Protein 4BQH (pdb70)

Solvent-accessible surface area: 25241 Å² total; per-residue (Å²): 187,180,63,123,91,63,83,78,70,57,0,32,118,62,0,85,47,1,118,2,88,62,0,26,75,18,0,59,136,8,55,141,70,33,70,50,50,0,10,46,2,0,37,84,24,0,48,75,16,80,3,148,30,15,34,81,0,8,183,60,0,16,113,92,60,158,144,129,15,94,37,12,65,114,137,75,47,6,23,18,18,42,72,108,96,67,173,73,48,56,156,103,31,144,69,11,62,51,22,0,7,110,0,0,23,123,19,42,0,0,2,0,0,16,2,26,44,56,0,78,165,20,68,64,124,99,4,26,1,24,26,52,0,95,57,5,98,7,155,15,9,3,0,56,10,6,0,3,27,0,59,29,13,8,75,20,1,35,88,100,54,69,51,83,160,94,0,55,0,20,0,0,0,2,0,26,24,124,13,27,74,74,0,61,161,38,0,94,131,62,80,22,12,51,10,73,150,130,4,14,29,23,6,39,23,17,21,14,0,0,0,43,60,144,78,21,142,4,18,48,66,48,165,8,62,0,9,33,14,105,4,21,30,0,15,0,2,64,5,3,51,37,97,66,80,10,175,136,135,116,125,137,29,9,0,18,74,35,0,123,149,93,43,9,31,30,0,4,2,8,54,4,14,15,6,6,10,36,2,0,6,1,17,0,0,0,6,1,44,102,47,117,4,25,0,0,0,2,0,0,45,22,156,25,66,89,44,171,29,7,6,2,7,118,29,88,45,110,46,16,18,38,50,44,100,116,85,133,20,90,76,85,31,150,86,75,48,84,20,83,11,26,2,0,24,11,42,14,7,1,0,9,12,84,0,2,24,18,0,14,127,82,19,168,93,14,26,68,18,63,22,40,127,100,150,4,106,21,135,188,28,88,58,119,2,1,62,4,72,2,36,4,18,20,0,1,88,28,4,44,66,5,31,154,115,78,54,164,76,14,0,11,36,6,0,4,2,28,28,43,27,20,43,1,13,0,91,25,42,81,84,50,112,57,48,5,4,49,43,1,11,139,38,12,22,37,21,10,12,98,39,0,30,84,18,0,74,92,24,8,185,110,45,74,72,79,74,0,116,93,0,14,57,35,3,146,98,73,73,10,79,0,1,1,0,10,11,6,3,22,47,22,58,28,2,180,137,37,1,68,144,2,6,107,28,2,60,184,118,47,38,109,34,0,35,6,114,73,159,110,94

Sequence (521 aa):
PLGSMSDRDVCIQRLTGANQDHILTALEHGSEAERASLTAQITNELAGVDFRHFNDVLRESLEISKSLAEPPAKDSFFDISSVDRRRGQAKRIKNLEAVGYKAIQKGQIAFLILAGGSGTRLGFFDKPKGFFTCDGLQQRKSLFMMHCEKIRRRQEIAESISGSGRKARVQLLVMTSGQNDAETQRFFEENSYFGLEREQVHFFAQSSVPCYDENTGRIIMENRGRICAAPGGNGAVFAALAAPRATKTLQVKESLLQHLRKLGIAYVQIGNIDNLLANVADPVFIGYAIEEEAHVVVKTCPKRGPDERVGVFVRASGKWGVVEYTEIRAKEIDDATGELKFNCANISSNLCSLHFMSSLAAERMKSFTQYHAARKKIPTIKGPVMGIKLEAFLFDLFRFVDECDHPPKDSGAFRIMQVDRDDEFGPVKNADGAASDTPADAVRLLLSQHTRWLITALETAAMGVDVTEAKEAVAVMRSCSIKAEISPLVSVGGEGLRQHLPRVIHQLLRNPPPVIFIRRDDE

Nearest PDB structures (foldseek):
  4bqh-assembly1_A  TM=1.002E+00  e=0.000E+00  Trypanosoma brucei
  1vm8-assembly1_A  TM=8.570E-01  e=2.548E-41  Mus musculus
  2yqc-assembly1_A  TM=8.580E-01  e=5.234E-40  Candida albicans
  1jv3-assembly1_A  TM=8.395E-01  e=2.391E-40  Homo sapiens
  1jv3-assembly1_B  TM=8.442E-01  e=1.084E-39  Homo sapiens

Secondary structure (DSSP, 8-state):
------HHHHHHHHHTTSS-HHHHHHHHHS-HHHHHHHHHHHHHTSTT--HHHHHHHHHHHHHHT---EEPPPTT-SEE--SHHHHHTTHHHHHHHHHHHHHHHHTT-EEEEEE---EEGGGTEEEEGGG-B-TT-SS--BHHHHHHHHHHHHHHHHHHHH--SSPP-PEEEEEE-TTTHHHHHHHHHHTGGGGS-GGGEEEEE---EE-B-TTT-PBPEEETTEE-EE---GGGHHHHHHSEE------S-EEHHHHHHHTT--EEEEEETTBTT--TT-HHHHHHHHHHT-SEEEEEE--SSTT----EEEEETTEEEEE-GGG--TTPBPTTT-SBSS--EEEEEEEEEHHHHHHHHHHHTT----EEEEEEE--TT--EEEEEEE--GGGGGGGGGGGSSSPPTT-SEEEEE--HHHH--B--S-TTSSSS-HHHHHHHHHHHHHHHHHHHHHHHH----HHHHHHHHHHHHHTT-EEEE-TTT-SSS-S-GGGHHHHHHHHHH---SEEEE--TT-

GO terms:
  GO:0005737 cytoplasm (C, HTP)
  GO:0005737 cytoplasm (C, IDA)
  GO:0020015 glycosome (C, IDA)

Structure (mmCIF, N/CA/C/O backbone):
data_4BQH
#
_entry.id   4BQH
#
_cell.length_a   59.930
_cell.length_b   103.000
_cell.length_c   187.140
_cell.angle_alpha   90.00
_cell.angle_beta   90.00
_cell.angle_gamma   90.00
#
_symmetry.space_group_name_H-M   'C 2 2 21'
#
loop_
_entity.id
_entity.type
_entity.pdbx_description
1 polymer 'UDP-N-ACETYLGLUCOSAMINE PYROPHOSPHORYLASE'
2 non-polymer 'SULFATE ION'
3 non-polymer (3S)-3-[2-(1,3-benzodioxol-5-yl)-2-oxidanylidene-ethyl]-4-bromanyl-5-methyl-3-oxidanyl-1H-indol-2-one
4 water water
#
loop_
_atom_site.group_PDB
_atom_site.id
_atom_site.type_symbol
_atom_site.label_atom_id
_atom_site.label_alt_id
_atom_site.label_comp_id
_atom_site.label_asym_id
_atom_site.label_entity_id
_atom_site.label_seq_id
_atom_site.pdbx_PDB_ins_code
_atom_site.Cartn_x
_atom_site.Cartn_y
_atom_site.Cartn_z
_atom_site.occupancy
_atom_site.B_iso_or_equiv
_atom_site.auth_seq_id
_atom_site.auth_comp_id
_atom_site.auth_asym_id
_atom_site.auth_atom_id
_atom_site.pdbx_PDB_model_num
ATOM 1 N N . PRO A 1 1 ? -25.977 21.955 0.810 1.00 29.06 -3 PRO A N 1
ATOM 2 C CA . PRO A 1 1 ? -26.730 20.922 0.083 1.00 28.28 -3 PRO A CA 1
ATOM 3 C C . PRO A 1 1 ? -26.182 19.507 0.323 1.00 29.35 -3 PRO A C 1
ATOM 4 O O . PRO A 1 1 ? -26.947 18.536 0.304 1.00 29.31 -3 PRO A O 1
ATOM 8 N N . LEU A 1 2 ? -24.874 19.390 0.557 1.00 29.49 -2 LEU A N 1
ATOM 9 C CA . LEU A 1 2 ? -24.263 18.077 0.825 1.00 30.56 -2 LEU A CA 1
ATOM 10 C C . LEU A 1 2 ? -24.274 17.706 2.320 1.00 30.82 -2 LEU A C 1
ATOM 11 O O . LEU A 1 2 ? -23.601 16.757 2.742 1.00 31.98 -2 LEU A O 1
ATOM 16 N N . GLY A 1 3 ? -25.034 18.464 3.112 1.00 30.85 -1 GLY A N 1
ATOM 17 C CA . GLY A 1 3 ? -25.234 18.142 4.534 1.00 30.40 -1 GLY A CA 1
ATOM 18 C C . GLY A 1 3 ? -24.049 18.492 5.419 1.00 29.80 -1 GLY A C 1
ATOM 19 O O . GLY A 1 3 ? -23.143 19.230 5.018 1.00 26.89 -1 GLY A O 1
ATOM 20 N N . SER A 1 4 ? -24.036 17.954 6.631 1.00 28.00 0 SER A N 1
ATOM 21 C CA . SER A 1 4 ? -23.065 18.434 7.600 1.00 29.33 0 SER A CA 1
ATOM 22 C C . SER A 1 4 ? -21.733 17.705 7.477 1.00 30.79 0 SER A C 1
ATOM 23 O O . SER A 1 4 ? -21.673 16.519 7.147 1.00 30.43 0 SER A O 1
ATOM 26 N N . MET A 1 5 ? -20.660 18.450 7.710 1.00 31.71 1 MET A N 1
ATOM 27 C CA . MET A 1 5 ? -19.307 17.929 7.598 1.00 32.48 1 MET A CA 1
ATOM 28 C C . MET A 1 5 ? -18.657 17.890 8.971 1.00 30.02 1 MET A C 1
ATOM 29 O O . MET A 1 5 ? -18.920 18.754 9.815 1.00 29.24 1 MET A O 1
ATOM 34 N N . SER A 1 6 ? -17.791 16.905 9.193 1.00 28.51 2 SER A N 1
ATOM 35 C CA . SER A 1 6 ? -17.072 16.830 10.455 1.00 27.25 2 SER A CA 1
ATOM 36 C C . SER A 1 6 ? -16.121 18.024 10.562 1.00 26.13 2 SER A C 1
ATOM 37 O O . SER A 1 6 ? -15.694 18.572 9.539 1.00 24.66 2 SER A O 1
ATOM 40 N N . ASP A 1 7 ? -15.800 18.415 11.796 1.00 25.76 3 ASP A N 1
ATOM 41 C CA . ASP A 1 7 ? -14.799 19.469 12.042 1.00 24.23 3 ASP A CA 1
ATOM 42 C C . ASP A 1 7 ? -13.546 19.210 11.235 1.00 22.86 3 ASP A C 1
ATOM 43 O O . ASP A 1 7 ? -13.029 20.124 10.623 1.00 21.04 3 ASP A O 1
ATOM 48 N N . ARG A 1 8 ? -13.064 17.959 11.237 1.00 22.59 4 ARG A N 1
ATOM 49 C CA . ARG A 1 8 ? -11.820 17.606 10.563 1.00 23.07 4 ARG A CA 1
ATOM 50 C C . ARG A 1 8 ? -11.930 17.803 9.062 1.00 21.35 4 ARG A C 1
ATOM 51 O O . ARG A 1 8 ? -11.022 18.328 8.434 1.00 21.80 4 ARG A O 1
ATOM 59 N N . ASP A 1 9 ? -13.053 17.397 8.487 1.00 22.59 5 ASP A N 1
ATOM 60 C CA . ASP A 1 9 ? -13.244 17.573 7.044 1.00 22.33 5 ASP A CA 1
ATOM 61 C C . ASP A 1 9 ? -13.315 19.055 6.648 1.00 21.64 5 ASP A C 1
ATOM 62 O O . ASP A 1 9 ? -12.829 19.436 5.575 1.00 20.48 5 ASP A O 1
ATOM 67 N N . VAL A 1 10 ? -13.915 19.878 7.510 1.00 21.51 6 VAL A N 1
ATOM 68 C CA . VAL A 1 10 ? -13.941 21.335 7.296 1.00 21.17 6 VAL A CA 1
ATOM 69 C C . VAL A 1 10 ? -12.512 21.883 7.318 1.00 20.93 6 VAL A C 1
ATOM 70 O O . VAL A 1 10 ? -12.120 22.652 6.423 1.00 18.70 6 VAL A O 1
ATOM 74 N N . CYS A 1 11 ? -11.721 21.450 8.309 1.00 19.72 7 CYS A N 1
ATOM 75 C CA . CYS A 1 11 ? -10.302 21.857 8.363 1.00 19.45 7 CYS A CA 1
ATOM 76 C C . CYS A 1 11 ? -9.556 21.446 7.120 1.00 19.73 7 CYS A C 1
ATOM 77 O O . CYS A 1 11 ? -8.804 22.232 6.570 1.00 18.22 7 CYS A O 1
ATOM 80 N N . ILE A 1 12 ? -9.774 20.204 6.666 1.00 19.86 8 ILE A N 1
ATOM 81 C CA . ILE A 1 12 ? -9.135 19.728 5.451 1.00 20.07 8 ILE A CA 1
AT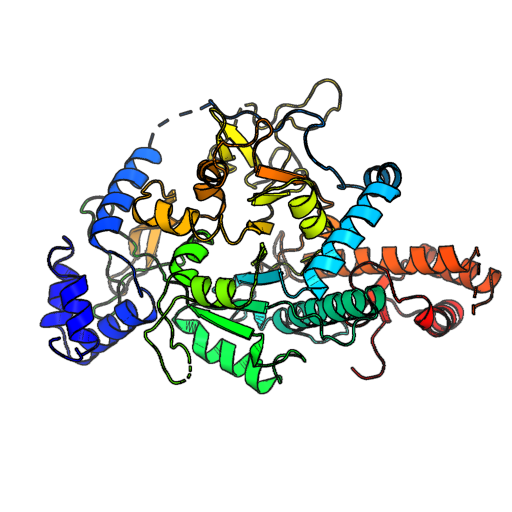OM 82 C C . ILE A 1 12 ? -9.483 20.601 4.250 1.00 20.18 8 ILE A C 1
ATOM 83 O O . ILE A 1 12 ? -8.605 20.924 3.460 1.00 20.14 8 ILE A O 1
ATOM 88 N N . GLN A 1 13 ? -10.756 20.986 4.135 1.00 20.30 9 GLN A N 1
ATOM 89 C CA . GLN A 1 13 ? -11.214 21.876 3.062 1.00 21.34 9 GLN A CA 1
ATOM 90 C C . GLN A 1 13 ? -10.518 23.232 3.178 1.00 20.95 9 GLN A C 1
ATOM 91 O O . GLN A 1 13 ? -9.987 23.769 2.188 1.00 19.91 9 GLN A O 1
ATOM 97 N N . ARG A 1 14 ? -10.476 23.759 4.402 1.00 19.38 10 ARG A N 1
ATOM 98 C CA . ARG A 1 14 ? -9.800 25.050 4.635 1.00 18.96 10 ARG A CA 1
ATOM 99 C C . ARG A 1 14 ? -8.326 25.050 4.267 1.00 20.24 10 ARG A C 1
ATOM 100 O O . ARG A 1 14 ? -7.828 26.069 3.824 1.00 20.92 10 ARG A O 1
ATOM 108 N N . LEU A 1 15 ? -7.640 23.913 4.422 1.00 19.80 11 LEU A N 1
ATOM 109 C CA . LEU A 1 15 ? -6.204 23.840 4.113 1.00 21.54 11 LEU A CA 1
ATOM 110 C C . LEU A 1 15 ? -5.858 23.333 2.709 1.00 23.54 11 LEU A C 1
ATOM 111 O O . LEU A 1 15 ? -4.688 23.366 2.309 1.00 24.79 11 LEU A O 1
ATOM 116 N N . THR A 1 16 ? -6.858 22.865 1.968 1.00 22.41 12 THR A N 1
ATOM 117 C CA . THR A 1 16 ? -6.626 22.402 0.604 1.00 23.49 12 THR A CA 1
ATOM 118 C C . THR A 1 16 ? -6.308 23.574 -0.323 1.00 22.54 12 THR A C 1
ATOM 119 O O . THR A 1 16 ? -7.063 24.543 -0.364 1.00 22.88 12 THR A O 1
ATOM 123 N N . GLY A 1 17 ? -5.178 23.497 -1.021 1.00 23.20 13 GLY A N 1
ATOM 124 C CA . GLY A 1 17 ? -4.777 24.545 -1.976 1.00 24.07 13 GLY A CA 1
ATOM 125 C C . GLY A 1 17 ? -4.230 25.797 -1.302 1.00 24.54 13 GLY A C 1
ATOM 126 O O . GLY A 1 17 ? -4.087 26.840 -1.940 1.00 24.99 13 GLY A O 1
ATOM 127 N N . ALA A 1 18 ? -3.907 25.686 -0.009 1.00 25.73 14 ALA A N 1
ATOM 128 C CA . ALA A 1 18 ? -3.424 26.833 0.801 1.00 23.10 14 ALA A CA 1
ATOM 129 C C . ALA A 1 18 ? -1.899 27.011 0.887 1.00 21.66 14 ALA A C 1
ATOM 130 O O . ALA A 1 18 ? -1.405 27.884 1.613 1.00 20.89 14 ALA A O 1
ATOM 132 N N . ASN A 1 19 ? -1.149 26.213 0.132 1.00 22.32 15 ASN A N 1
ATOM 133 C CA . ASN A 1 19 ? 0.316 26.264 0.148 1.00 22.57 15 ASN A CA 1
ATOM 134 C C . ASN A 1 19 ? 0.904 25.966 1.535 1.00 20.90 15 ASN A C 1
ATOM 135 O O . ASN A 1 19 ? 1.986 26.442 1.885 1.00 20.41 15 ASN A O 1
ATOM 140 N N . GLN A 1 20 ? 0.184 25.173 2.321 1.00 17.68 16 GLN A N 1
ATOM 141 C CA . GLN A 1 20 ? 0.633 24.809 3.659 1.00 17.29 16 GLN A CA 1
ATOM 142 C C . GLN A 1 20 ? 0.459 23.301 3.818 1.00 17.65 16 GLN A C 1
ATOM 143 O O . GLN A 1 20 ? -0.122 22.809 4.792 1.00 17.63 16 GLN A O 1
ATOM 149 N N . ASP A 1 21 ? 0.969 22.563 2.837 1.00 18.38 17 ASP A N 1
ATOM 150 C CA . ASP A 1 21 ? 0.627 21.142 2.723 1.00 19.81 17 ASP A CA 1
ATOM 151 C C . ASP A 1 21 ? 1.085 20.263 3.886 1.00 19.22 17 ASP A C 1
ATOM 152 O O . ASP A 1 21 ? 0.511 19.192 4.115 1.00 19.56 17 ASP A O 1
ATOM 157 N N . HIS A 1 22 ? 2.107 20.700 4.624 1.00 18.90 18 HIS A N 1
ATOM 158 C CA . HIS A 1 22 ? 2.557 19.952 5.808 1.00 19.17 18 HIS A CA 1
ATOM 159 C C . HIS A 1 22 ? 1.483 19.877 6.883 1.00 19.78 18 HIS A C 1
ATOM 160 O O . HIS A 1 22 ? 1.383 18.886 7.605 1.00 19.94 18 HIS A O 1
ATOM 167 N N . ILE A 1 23 ? 0.635 20.906 6.973 1.00 19.48 19 ILE A N 1
ATOM 168 C CA . ILE A 1 23 ? -0.491 20.887 7.908 1.00 19.57 19 ILE A CA 1
ATOM 169 C C . ILE A 1 23 ? -1.588 19.948 7.399 1.00 20.58 19 ILE A C 1
ATOM 170 O O . ILE A 1 23 ? -2.197 19.210 8.168 1.00 20.20 19 ILE A O 1
ATOM 175 N N . LEU A 1 24 ? -1.851 20.011 6.097 1.00 21.19 20 LEU A N 1
ATOM 176 C CA . LEU A 1 24 ? -2.869 19.181 5.472 1.00 24.35 20 LEU A CA 1
ATOM 177 C C . LEU A 1 24 ? -2.502 17.724 5.711 1.00 24.50 20 LEU A C 1
ATOM 178 O O . LEU A 1 24 ? -3.345 16.934 6.112 1.00 26.53 20 LEU A O 1
ATOM 183 N N . THR A 1 25 ? -1.220 17.411 5.538 1.00 26.27 21 THR A N 1
ATOM 184 C CA . THR A 1 25 ? -0.651 16.072 5.799 1.00 28.44 21 THR A CA 1
ATOM 185 C C . THR A 1 25 ? -0.904 15.603 7.230 1.00 29.38 21 THR A C 1
ATOM 186 O O . THR A 1 25 ? -1.374 14.468 7.457 1.00 30.28 21 THR A O 1
ATOM 190 N N . ALA A 1 26 ? -0.594 16.470 8.194 1.00 29.73 22 ALA A N 1
ATOM 191 C CA . ALA A 1 26 ? -0.867 16.174 9.592 1.00 29.18 22 ALA A CA 1
ATOM 192 C C . ALA A 1 26 ? -2.368 15.881 9.795 1.00 29.38 22 ALA A C 1
ATOM 193 O O . ALA A 1 26 ? -2.722 14.863 10.390 1.00 30.21 22 ALA A O 1
ATOM 195 N N . LEU A 1 27 ? -3.254 16.720 9.252 1.00 26.89 23 LEU A N 1
ATOM 196 C CA . LEU A 1 27 ? -4.710 16.485 9.379 1.00 27.26 23 LEU A CA 1
ATOM 197 C C . LEU A 1 27 ? -5.241 15.176 8.758 1.00 29.74 23 LEU A C 1
ATOM 198 O O . LEU A 1 27 ? -6.216 14.598 9.258 1.00 26.63 23 LEU A O 1
ATOM 203 N N . GLU A 1 28 ? -4.627 14.750 7.657 1.00 32.21 24 GLU A N 1
ATOM 204 C CA . GLU A 1 28 ? -5.097 13.575 6.913 1.00 36.72 24 GLU A CA 1
ATOM 205 C C . GLU A 1 28 ? -4.436 12.277 7.367 1.00 39.34 24 GLU A C 1
ATOM 206 O O . GLU A 1 28 ? -5.091 11.229 7.387 1.00 43.11 24 GLU A O 1
ATOM 212 N N . HIS A 1 29 ? -3.154 12.353 7.729 1.00 40.21 25 HIS A N 1
ATOM 213 C CA . HIS A 1 29 ? -2.334 11.166 7.985 1.00 40.05 25 HIS A CA 1
ATOM 214 C C . HIS A 1 29 ? -1.599 11.175 9.295 1.00 38.41 25 HIS A C 1
ATOM 215 O O . HIS A 1 29 ? -0.735 10.338 9.524 1.00 40.09 25 HIS A O 1
ATOM 222 N N . GLY A 1 30 ? -1.921 12.113 10.176 1.00 35.62 26 GLY A N 1
ATOM 223 C CA . GLY A 1 30 ? -1.332 12.106 11.518 1.00 34.19 26 GLY A CA 1
ATOM 224 C C . GLY A 1 30 ? -2.013 11.089 12.423 1.00 32.80 26 GLY A C 1
ATOM 225 O O . GLY A 1 30 ? -2.971 10.432 12.017 1.00 33.17 26 GLY A O 1
ATOM 226 N N . SER A 1 31 ? -1.522 10.961 13.654 1.00 33.03 27 SER A N 1
ATOM 227 C CA . SER A 1 31 ? -2.151 10.098 14.656 1.00 31.51 27 SER A CA 1
ATOM 228 C C . SER A 1 31 ? -3.543 10.612 15.040 1.00 30.52 27 SER A C 1
ATOM 229 O O . SER A 1 31 ? -3.837 11.804 14.902 1.00 27.95 27 SER A O 1
ATOM 232 N N . GLU A 1 32 ? -4.381 9.722 15.564 1.00 28.21 28 GLU A N 1
ATOM 233 C CA . GLU A 1 32 ? -5.718 10.103 16.027 1.00 26.99 28 GLU A CA 1
ATOM 234 C C . GLU A 1 32 ? -5.699 11.355 16.907 1.00 26.21 28 GLU A C 1
ATOM 235 O O . GLU A 1 32 ? -6.466 12.308 16.667 1.00 25.67 28 GLU A O 1
ATOM 241 N N . ALA A 1 33 ? -4.828 11.357 17.915 1.00 23.89 29 ALA A N 1
ATOM 242 C CA . ALA A 1 33 ? -4.764 12.450 18.873 1.00 25.34 29 ALA A CA 1
ATOM 243 C C . ALA A 1 33 ? -4.235 13.735 18.220 1.00 25.36 29 ALA A C 1
ATOM 244 O O . ALA A 1 33 ? -4.651 14.836 18.592 1.00 25.15 29 ALA A O 1
ATOM 246 N N . GLU A 1 34 ? -3.350 13.575 17.239 1.00 25.44 30 GLU A N 1
ATOM 247 C CA . GLU A 1 34 ? -2.752 14.711 16.546 1.00 26.62 30 GLU A CA 1
ATOM 248 C C . GLU A 1 34 ? -3.765 15.350 15.643 1.00 26.61 30 GLU A C 1
ATOM 249 O O . GLU A 1 34 ? -3.909 16.582 15.642 1.00 26.65 30 GLU A O 1
ATOM 255 N N . ARG A 1 35 ? -4.424 14.510 14.845 1.00 25.33 31 ARG A N 1
ATOM 256 C CA . ARG A 1 35 ? -5.492 14.932 13.952 1.00 26.41 31 ARG A CA 1
ATOM 257 C C . ARG A 1 35 ? -6.537 15.687 14.754 1.00 24.65 31 ARG A C 1
ATOM 258 O O . ARG A 1 35 ? -6.983 16.760 14.342 1.00 24.32 31 ARG A O 1
ATOM 266 N N . ALA A 1 36 ? -6.908 15.147 15.916 1.00 21.89 32 ALA A N 1
ATOM 267 C CA . ALA A 1 36 ? -7.945 15.771 16.732 1.00 20.70 32 ALA A CA 1
ATOM 268 C C . ALA A 1 36 ? -7.521 17.105 17.356 1.00 19.50 32 ALA A C 1
ATOM 269 O O . ALA A 1 36 ? -8.307 18.061 17.373 1.00 19.05 32 ALA A O 1
ATOM 271 N N . SER A 1 37 ? -6.302 17.199 17.880 1.00 18.31 33 SER A N 1
ATOM 272 C CA . SER A 1 37 ? -5.928 18.465 18.533 1.00 18.51 33 SER A CA 1
ATOM 273 C C . SER A 1 37 ? -5.710 19.560 17.485 1.00 17.63 33 SER A C 1
ATOM 274 O O . SER A 1 37 ? -6.060 20.716 17.718 1.00 16.27 33 SER A O 1
ATOM 277 N N . LEU A 1 38 ? -5.136 19.191 16.340 1.00 16.80 34 LEU A N 1
ATOM 278 C CA . LEU A 1 38 ? -4.941 20.143 15.255 1.00 17.44 34 LEU A CA 1
ATOM 279 C C . LEU A 1 38 ? -6.286 20.631 14.737 1.00 17.76 34 LEU A C 1
ATOM 280 O O . LEU A 1 38 ? -6.465 21.827 14.461 1.00 15.91 34 LEU A O 1
ATOM 285 N N . THR A 1 39 ? -7.235 19.699 14.597 1.00 16.84 35 THR A N 1
ATOM 286 C CA . THR A 1 39 ? -8.611 20.042 14.234 1.00 17.91 35 THR A CA 1
ATOM 287 C C . THR A 1 39 ? -9.249 21.016 15.240 1.00 17.03 35 THR A C 1
ATOM 288 O O . THR A 1 39 ? -9.844 22.038 14.837 1.00 16.82 35 THR A O 1
ATOM 292 N N . ALA A 1 40 ? -9.122 20.726 16.540 1.00 15.80 36 ALA A N 1
ATOM 293 C CA . ALA A 1 40 ? -9.728 21.581 17.554 1.00 15.35 36 ALA A CA 1
ATOM 294 C C . ALA A 1 40 ? -9.114 22.983 17.467 1.00 15.58 36 ALA A C 1
ATOM 295 O O . ALA A 1 40 ? -9.828 23.973 17.548 1.00 15.75 36 ALA A O 1
ATOM 297 N N . GLN A 1 41 ? -7.796 23.043 17.285 1.00 14.71 37 GLN A N 1
ATOM 298 C CA . GLN A 1 41 ? -7.120 24.349 17.239 1.00 14.05 37 GLN A CA 1
ATOM 299 C C . GLN A 1 41 ? -7.578 25.160 16.038 1.00 13.88 37 GLN A C 1
ATOM 300 O O . GLN A 1 41 ? -7.980 26.306 16.193 1.00 13.79 37 GLN A O 1
ATOM 306 N N . ILE A 1 42 ? -7.528 24.571 14.854 1.00 13.16 38 ILE A N 1
ATOM 307 C CA . ILE A 1 42 ? -7.875 25.314 13.635 1.00 14.57 38 ILE A CA 1
ATOM 308 C C . ILE A 1 42 ? -9.359 25.710 13.652 1.00 14.90 38 ILE A C 1
ATOM 309 O O . ILE A 1 42 ? -9.716 26.800 13.205 1.00 14.94 38 ILE A O 1
ATOM 314 N N . THR A 1 43 ? -10.196 24.844 14.221 1.00 15.40 39 THR A N 1
ATOM 315 C CA . THR A 1 43 ? -11.643 25.103 14.369 1.00 15.89 39 THR A CA 1
ATOM 316 C C . THR A 1 43 ? -12.000 26.180 15.403 1.00 16.30 39 THR A C 1
ATOM 317 O O . THR A 1 43 ? -12.767 27.108 15.108 1.00 16.92 39 THR A O 1
ATOM 321 N N . ASN A 1 44 ? -11.449 26.056 16.607 1.00 16.49 40 ASN A N 1
ATOM 322 C CA . ASN A 1 44 ? -11.854 26.854 17.758 1.00 16.86 40 ASN A CA 1
ATOM 323 C C . ASN A 1 44 ? -10.970 28.046 18.052 1.00 16.47 40 ASN A C 1
ATOM 324 O O . ASN A 1 44 ? -11.431 28.996 18.696 1.00 16.95 40 ASN A O 1
ATOM 329 N N . GLU A 1 45 ? -9.706 27.982 17.629 1.00 14.93 41 GLU A N 1
ATOM 330 C CA . GLU A 1 45 ? -8.754 29.063 17.940 1.00 14.71 41 GLU A CA 1
ATOM 331 C C . GLU A 1 45 ? -8.378 29.866 16.710 1.00 13.66 41 GLU A C 1
ATOM 332 O O . GLU A 1 45 ? -7.884 30.982 16.855 1.00 14.63 41 GLU A O 1
ATOM 338 N N . LEU A 1 46 ? -8.538 29.277 15.526 1.00 12.75 42 LEU A N 1
ATOM 339 C CA . LEU A 1 46 ? -8.295 29.999 14.260 1.00 12.71 42 LEU A CA 1
ATOM 340 C C . LEU A 1 46 ? -9.536 30.022 13.362 1.00 13.01 42 LEU A C 1
ATOM 341 O O . LEU A 1 46 ? -9.434 29.994 12.130 1.00 12.52 42 LEU A O 1
ATOM 346 N N . ALA A 1 47 ? -10.706 30.044 13.993 1.00 13.45 43 ALA A N 1
ATOM 347 C CA . ALA A 1 47 ? -11.969 30.086 13.255 1.00 12.86 43 ALA A CA 1
ATOM 348 C C . ALA A 1 47 ? -11.948 31.237 12.244 1.00 13.10 43 ALA A C 1
ATOM 349 O O . ALA A 1 47 ? -11.526 32.357 12.572 1.00 14.03 43 ALA A O 1
ATOM 351 N N . GLY A 1 48 ? -12.361 30.951 11.017 1.00 12.95 44 GLY A N 1
ATOM 352 C CA . GLY A 1 48 ? -12.522 31.978 10.002 1.00 12.82 44 GLY A CA 1
ATOM 353 C C . GLY A 1 48 ? -11.251 32.403 9.286 1.00 13.25 44 GLY A C 1
ATOM 354 O O . GLY A 1 48 ? -11.335 33.014 8.219 1.00 12.72 44 GLY A O 1
ATOM 355 N N . VAL A 1 49 ? -10.075 32.053 9.844 1.00 12.56 45 VAL A N 1
ATOM 356 C CA . VAL A 1 49 ? -8.788 32.433 9.238 1.00 13.35 45 VAL A CA 1
ATOM 357 C C . VAL A 1 49 ? -8.665 31.852 7.835 1.00 13.80 45 VAL A C 1
ATOM 358 O O . VAL A 1 49 ? -8.874 30.645 7.616 1.00 14.07 45 VAL A O 1
ATOM 362 N N . ASP A 1 50 ? -8.314 32.719 6.890 1.00 13.62 46 ASP A N 1
ATOM 363 C CA . ASP A 1 50 ? -8.147 32.335 5.497 1.00 14.31 46 ASP A CA 1
ATOM 364 C C . ASP A 1 50 ? -6.650 32.118 5.261 1.00 14.23 46 ASP A C 1
ATOM 365 O O . ASP A 1 50 ? -5.875 33.066 5.189 1.00 12.90 46 ASP A O 1
ATOM 370 N N . PHE A 1 51 ? -6.245 30.850 5.197 1.00 14.48 47 PHE A N 1
ATOM 371 C CA . PHE A 1 51 ? -4.818 30.519 5.155 1.00 14.32 47 PHE A CA 1
ATOM 372 C C . PHE A 1 51 ? -4.138 31.017 3.890 1.00 14.37 47 PHE A C 1
ATOM 373 O O . PHE A 1 51 ? -3.018 31.527 3.956 1.00 13.95 47 PHE A O 1
ATOM 381 N N . ARG A 1 52 ? -4.811 30.934 2.734 1.00 14.71 48 ARG A N 1
ATOM 382 C CA . ARG A 1 52 ? -4.227 31.505 1.512 1.00 15.53 48 ARG A CA 1
ATOM 383 C C . ARG A 1 52 ? -3.998 33.008 1.633 1.00 13.73 48 ARG A C 1
ATOM 384 O O . ARG A 1 52 ? -2.943 33.520 1.258 1.00 13.07 48 ARG A O 1
ATOM 392 N N . HIS A 1 53 ? -5.003 33.707 2.155 1.00 13.24 49 HIS A N 1
ATOM 393 C CA . HIS A 1 53 ? -4.893 35.136 2.386 1.00 12.78 49 HIS A CA 1
ATOM 394 C C . HIS A 1 53 ? -3.702 35.433 3.270 1.00 12.37 49 HIS A C 1
ATOM 395 O O . HIS A 1 53 ? -2.953 36.370 3.025 1.00 12.55 49 HIS A O 1
ATOM 402 N N . PHE A 1 54 ? -3.494 34.634 4.312 1.00 12.29 50 PHE A N 1
ATOM 403 C CA . PHE A 1 54 ? -2.351 34.904 5.194 1.00 11.82 50 PHE A CA 1
ATOM 404 C C . PHE A 1 54 ? -0.959 34.695 4.592 1.00 12.27 50 PHE A C 1
ATOM 405 O O . PHE A 1 54 ? 0.008 35.322 5.047 1.00 12.09 50 PHE A O 1
ATOM 413 N N . ASN A 1 55 ? -0.847 33.838 3.571 1.00 11.82 51 ASN A N 1
ATOM 414 C CA . ASN A 1 55 ? 0.402 33.815 2.793 1.00 12.49 51 ASN A CA 1
ATOM 415 C C . ASN A 1 55 ? 0.694 35.176 2.157 1.00 12.44 51 ASN A C 1
ATOM 416 O O . ASN A 1 55 ? 1.834 35.647 2.171 1.00 12.21 51 ASN A O 1
ATOM 421 N N . ASP A 1 56 ? -0.341 35.824 1.618 1.00 12.48 52 ASP A N 1
ATOM 422 C CA . ASP A 1 56 ? -0.175 37.171 1.046 1.00 14.15 52 ASP A CA 1
ATOM 423 C C . ASP A 1 56 ? 0.153 38.184 2.128 1.00 13.06 52 ASP A C 1
ATOM 424 O O . ASP A 1 56 ? 0.937 39.098 1.904 1.00 14.00 52 ASP A O 1
ATOM 429 N N . VAL A 1 57 ? -0.473 38.016 3.292 1.00 12.49 53 VAL A N 1
ATOM 430 C CA . VAL A 1 57 ? -0.217 38.907 4.419 1.00 11.81 53 VAL A CA 1
ATOM 431 C C . VAL A 1 57 ? 1.259 38.796 4.800 1.00 11.60 53 VAL A C 1
ATOM 432 O O . VAL A 1 57 ? 1.955 39.810 4.968 1.00 10.90 53 VAL A O 1
ATOM 436 N N . LEU A 1 58 ? 1.755 37.566 4.914 1.00 11.29 54 LEU A N 1
ATOM 437 C CA . LEU A 1 58 ? 3.153 37.382 5.319 1.00 12.00 54 LEU A CA 1
ATOM 438 C C . LEU A 1 58 ? 4.077 38.038 4.307 1.00 12.27 54 LEU A C 1
ATOM 439 O O . LEU A 1 58 ? 4.998 38.776 4.668 1.00 11.82 54 LEU A O 1
ATOM 444 N N . ARG A 1 59 ? 3.807 37.793 3.030 1.00 12.66 55 ARG A N 1
ATOM 445 C CA . ARG A 1 59 ? 4.685 38.287 1.984 1.00 13.74 55 ARG A CA 1
ATOM 446 C C . ARG A 1 59 ? 4.784 39.815 2.004 1.00 13.96 55 ARG A C 1
ATOM 447 O O . ARG A 1 59 ? 5.895 40.375 1.980 1.00 14.31 55 ARG A O 1
ATOM 455 N N . GLU A 1 60 ? 3.631 40.477 2.061 1.00 14.57 56 GLU A N 1
ATOM 456 C CA . GLU A 1 60 ? 3.569 41.930 2.041 1.00 16.45 56 GLU A CA 1
ATOM 457 C C . GLU A 1 60 ? 4.121 42.530 3.324 1.00 16.32 56 GLU A C 1
ATOM 458 O O . GLU A 1 60 ? 4.904 43.497 3.288 1.00 17.27 56 GLU A O 1
ATOM 464 N N . SER A 1 61 ? 3.730 41.943 4.456 1.00 15.90 57 SER A N 1
ATOM 465 C CA . SER A 1 61 ? 4.187 42.452 5.755 1.00 17.05 57 SER A CA 1
ATOM 466 C C . SER A 1 61 ? 5.709 42.377 5.881 1.00 17.99 57 SER A C 1
ATOM 467 O O . SER A 1 61 ? 6.320 43.263 6.465 1.00 19.04 57 SER A O 1
ATOM 470 N N . LEU A 1 62 ? 6.318 41.328 5.337 1.00 18.87 58 LEU A N 1
ATOM 471 C CA . LEU A 1 62 ? 7.775 41.240 5.313 1.00 20.92 58 LEU A CA 1
ATOM 472 C C . LEU A 1 62 ? 8.393 42.349 4.464 1.00 23.65 58 LEU A C 1
ATOM 473 O O . LEU A 1 62 ? 9.373 42.959 4.894 1.00 26.50 58 LEU A O 1
ATOM 478 N N . GLU A 1 63 ? 7.831 42.604 3.280 1.00 25.52 59 GLU A N 1
ATOM 479 C CA . GLU A 1 63 ? 8.312 43.701 2.394 1.00 29.07 59 GLU A CA 1
ATOM 480 C C . GLU A 1 63 ? 8.293 45.081 3.060 1.00 30.57 59 GLU A C 1
ATOM 481 O O . GLU A 1 63 ? 9.266 45.842 2.972 1.00 29.52 59 GLU A O 1
ATOM 487 N N . ILE A 1 64 ? 7.178 45.379 3.728 1.00 31.86 60 ILE A N 1
ATOM 488 C CA . ILE A 1 64 ? 6.951 46.654 4.423 1.00 36.52 60 ILE A CA 1
ATOM 489 C C . ILE A 1 64 ? 7.955 46.920 5.550 1.00 39.52 60 ILE A C 1
ATOM 490 O O . ILE A 1 64 ? 8.379 48.061 5.752 1.00 40.87 60 ILE A O 1
ATOM 495 N N . SER A 1 65 ? 8.332 45.870 6.278 1.00 41.22 61 SER A N 1
ATOM 496 C CA . SER A 1 65 ? 9.263 46.016 7.398 1.00 45.14 61 SER A CA 1
ATOM 497 C C . SER A 1 65 ? 10.718 46.183 6.932 1.00 48.82 61 SER A C 1
ATOM 498 O O . SER A 1 65 ? 11.648 46.060 7.732 1.00 50.74 61 SER A O 1
ATOM 501 N N . LYS A 1 66 ? 10.896 46.482 5.644 1.00 52.66 62 LYS A N 1
ATOM 502 C CA . LYS A 1 66 ? 12.216 46.706 5.045 1.00 56.36 62 LYS A CA 1
ATOM 503 C C . LYS A 1 66 ? 12.355 48.094 4.409 1.00 57.72 62 LYS A C 1
ATOM 504 O O . LYS A 1 66 ? 11.833 48.359 3.323 1.00 59.53 62 LYS A O 1
ATOM 510 N N . SER A 1 72 ? 7.893 59.211 6.394 1.00 33.90 68 SER A N 1
ATOM 511 C CA . SER A 1 72 ? 8.272 60.616 6.342 1.00 31.46 68 SER A CA 1
ATOM 512 C C . SER A 1 72 ? 7.119 61.490 5.880 1.00 29.59 68 SER A C 1
ATOM 513 O O . SER A 1 72 ? 7.216 62.726 5.931 1.00 31.85 68 SER A O 1
ATOM 516 N N . LEU A 1 73 ? 6.030 60.857 5.438 1.00 23.82 69 LEU A N 1
ATOM 517 C CA . LEU A 1 73 ? 4.842 61.595 5.024 1.00 22.22 69 LEU A CA 1
ATOM 518 C C . LEU A 1 73 ? 4.000 62.040 6.233 1.00 20.20 69 LEU A C 1
ATOM 519 O O . LEU A 1 73 ? 3.081 62.847 6.084 1.00 20.18 69 LEU A O 1
ATOM 524 N N . ALA A 1 74 ? 4.326 61.530 7.423 1.00 18.65 70 ALA A N 1
ATOM 525 C CA . ALA A 1 74 ? 3.471 61.711 8.606 1.00 17.85 70 ALA A CA 1
ATOM 526 C C . ALA A 1 74 ? 3.489 63.165 9.091 1.00 17.48 70 ALA A C 1
ATOM 527 O O . ALA A 1 74 ? 4.551 63.786 9.181 1.00 18.19 70 ALA A O 1
ATOM 529 N N . GLU A 1 75 ? 2.306 63.707 9.365 1.00 16.39 71 GLU A N 1
ATOM 530 C CA . GLU A 1 75 ? 2.171 65.027 9.976 1.00 16.83 71 GLU A CA 1
ATOM 531 C C . GLU A 1 75 ? 1.434 64.894 11.302 1.00 16.67 71 GLU A C 1
ATOM 532 O O . GLU A 1 75 ? 0.571 64.023 11.452 1.00 15.69 71 GLU A O 1
ATOM 538 N N . PRO A 1 76 ? 1.746 65.774 12.261 1.00 16.36 72 PRO A N 1
ATOM 539 C CA . PRO A 1 76 ? 0.995 65.749 13.509 1.00 17.34 72 PRO A CA 1
ATOM 540 C C . PRO A 1 76 ? -0.402 66.356 13.329 1.00 17.80 72 PRO A C 1
ATOM 541 O O . PRO A 1 76 ? -0.630 67.095 12.351 1.00 17.10 72 PRO A O 1
ATOM 545 N N . PRO A 1 77 ? -1.339 66.054 14.255 1.00 18.17 73 PRO A N 1
ATOM 546 C CA . PRO A 1 77 ? -2.593 66.783 14.319 1.00 19.18 73 PRO A CA 1
ATOM 547 C C . PRO A 1 77 ? -2.288 68.283 14.395 1.00 20.85 73 PRO A C 1
ATOM 548 O O . PRO A 1 77 ? -1.373 68.690 15.121 1.00 22.77 73 PRO A O 1
ATOM 552 N N . ALA A 1 78 ? -3.013 69.092 13.645 1.00 22.23 74 ALA A N 1
ATOM 553 C CA . ALA A 1 78 ? -2.743 70.527 13.660 1.00 24.40 74 ALA A CA 1
ATOM 554 C C . ALA A 1 78 ? -2.932 71.066 15.079 1.00 25.67 74 ALA A C 1
ATOM 555 O O . ALA A 1 78 ? -3.837 70.631 15.803 1.00 25.00 74 ALA A O 1
ATOM 557 N N . LYS A 1 79 ? -2.059 71.992 15.475 1.00 27.54 75 LYS A N 1
ATOM 558 C CA . LYS A 1 79 ? -2.177 72.667 16.764 1.00 28.61 75 LYS A CA 1
ATOM 559 C C . LYS A 1 79 ? -3.614 73.151 16.937 1.00 27.95 75 LYS A C 1
ATOM 560 O O . LYS A 1 79 ? -4.212 73.665 15.992 1.00 28.39 75 LYS A O 1
ATOM 566 N N . ASP A 1 80 ? -4.169 72.965 18.134 1.00 27.73 76 ASP A N 1
ATOM 567 C CA . ASP A 1 80 ? -5.521 73.417 18.475 1.00 26.70 76 ASP A CA 1
ATOM 568 C C . ASP A 1 80 ? -6.650 72.835 17.599 1.00 24.81 76 ASP A C 1
ATOM 569 O O . ASP A 1 80 ? -7.739 73.383 17.576 1.00 24.58 76 ASP A O 1
ATOM 574 N N . SER A 1 81 ? -6.412 71.717 16.910 1.00 23.35 77 SER A N 1
ATOM 575 C CA . SER A 1 81 ? -7.439 71.145 15.992 1.00 20.53 77 SER A CA 1
ATOM 576 C C . SER A 1 81 ? -8.375 70.064 16.575 1.00 21.35 77 SER A C 1
ATOM 577 O O . SER A 1 81 ? -9.360 69.684 15.946 1.00 21.89 77 SER A O 1
ATOM 580 N N . PHE A 1 82 ? -8.068 69.573 17.773 1.00 17.74 78 PHE A N 1
ATOM 581 C CA . PHE A 1 82 ? -8.786 68.436 18.352 1.00 15.80 78 PHE A CA 1
ATOM 582 C C . PHE A 1 82 ? -9.347 68.846 19.707 1.00 14.39 78 PHE A C 1
ATOM 583 O O . PHE A 1 82 ? -8.865 69.804 20.308 1.00 14.03 78 PHE A O 1
ATOM 591 N N . PHE A 1 83 ? -10.341 68.110 20.197 1.00 13.25 79 PHE A N 1
ATOM 592 C CA . PHE A 1 83 ? -10.962 68.399 21.488 1.00 12.06 79 PHE A CA 1
ATOM 593 C C . PHE A 1 83 ? -9.957 67.987 22.570 1.00 12.54 79 PHE A C 1
ATOM 594 O O . PHE A 1 83 ? -9.570 66.804 22.647 1.00 11.98 79 PHE A O 1
ATOM 602 N N . ASP A 1 84 ? -9.519 68.962 23.365 1.00 11.25 80 ASP A N 1
ATOM 603 C CA . ASP A 1 84 ? -8.494 68.725 24.367 1.00 12.26 80 ASP A CA 1
ATOM 604 C C . ASP A 1 84 ? -9.055 69.000 25.767 1.00 11.92 80 ASP A C 1
ATOM 605 O O . ASP A 1 84 ? -9.275 70.135 26.145 1.00 12.76 80 ASP A O 1
ATOM 610 N N . ILE A 1 85 ? -9.280 67.935 26.522 1.00 11.78 81 ILE A N 1
ATOM 611 C CA . ILE A 1 85 ? -9.747 68.057 27.896 1.00 12.24 81 ILE A CA 1
ATOM 612 C C . ILE A 1 85 ? -8.723 67.459 28.882 1.00 12.07 81 ILE A C 1
ATOM 613 O O . ILE A 1 85 ? -9.080 66.928 29.922 1.00 12.92 81 ILE A O 1
ATOM 618 N N . SER A 1 86 ? -7.443 67.636 28.562 1.00 11.77 82 SER A N 1
ATOM 619 C CA . SER A 1 86 ? -6.361 66.867 29.191 1.00 12.74 82 SER A CA 1
ATOM 620 C C . SER A 1 86 ? -5.853 67.440 30.516 1.00 14.11 82 SER A C 1
ATOM 621 O O . SER A 1 86 ? -4.960 66.864 31.121 1.00 14.48 82 SER A O 1
ATOM 624 N N . SER A 1 87 ? -6.452 68.534 30.989 1.00 15.83 83 SER A N 1
ATOM 625 C CA . SER A 1 87 ? -6.140 69.025 32.354 1.00 17.98 83 SER A CA 1
ATOM 626 C C . SER A 1 87 ? -7.332 69.714 33.022 1.00 19.27 83 SER A C 1
ATOM 627 O O . SER A 1 87 ? -8.293 70.085 32.352 1.00 17.70 83 SER A O 1
ATOM 630 N N . VAL A 1 88 ? -7.249 69.886 34.348 1.00 20.71 84 VAL A N 1
ATOM 631 C CA . VAL A 1 88 ? -8.276 70.624 35.105 1.00 23.67 84 VAL A CA 1
ATOM 632 C C . VAL A 1 88 ? -8.603 71.966 34.443 1.00 23.60 84 VAL A C 1
ATOM 633 O O . VAL A 1 88 ? -9.778 72.291 34.236 1.00 24.49 84 VAL A O 1
ATOM 637 N N . ASP A 1 89 ? -7.560 72.712 34.080 1.00 25.49 85 ASP A N 1
ATOM 638 C CA . ASP A 1 89 ? -7.692 74.053 33.504 1.00 27.87 85 ASP A CA 1
ATOM 639 C C . ASP A 1 89 ? -8.370 74.043 32.135 1.00 27.44 85 ASP A C 1
ATOM 640 O O . ASP A 1 89 ? -9.209 74.896 31.838 1.00 27.08 85 ASP A O 1
ATOM 645 N N . ARG A 1 90 ? -8.016 73.067 31.299 1.00 25.89 86 ARG A N 1
ATOM 646 C CA . ARG A 1 90 ? -8.671 72.958 29.989 1.00 23.94 86 ARG A CA 1
ATOM 647 C C . ARG A 1 90 ? -10.127 72.540 30.115 1.00 22.57 86 ARG A C 1
ATOM 648 O O . ARG A 1 90 ? -10.955 72.912 29.284 1.00 24.85 86 ARG A O 1
ATOM 656 N N . ARG A 1 91 ? -10.455 71.769 31.140 1.00 22.15 87 ARG A N 1
ATOM 657 C CA . ARG A 1 91 ? -11.842 71.383 31.354 1.00 22.89 87 ARG A CA 1
ATOM 658 C C . ARG A 1 91 ? -12.683 72.537 31.918 1.00 24.28 87 ARG A C 1
ATOM 659 O O . ARG A 1 91 ? -13.864 72.666 31.582 1.00 24.03 87 ARG A O 1
ATOM 667 N N . ARG A 1 92 ? -12.079 73.374 32.759 1.00 25.50 88 ARG A N 1
ATOM 668 C CA . ARG A 1 92 ? -12.793 74.535 33.317 1.00 25.56 88 ARG A CA 1
ATOM 669 C C . ARG A 1 92 ? -13.237 75.503 32.216 1.00 24.17 88 ARG A C 1
ATOM 670 O O . ARG A 1 92 ? -14.385 75.947 32.197 1.00 24.76 88 ARG A O 1
ATOM 678 N N . GLY A 1 93 ? -12.328 75.811 31.290 1.00 22.55 89 GLY A N 1
ATOM 679 C CA . GLY A 1 93 ? -12.595 76.735 30.189 1.00 20.95 89 GLY A CA 1
ATOM 680 C C . GLY A 1 93 ? -13.656 76.234 29.215 1.00 20.97 89 GLY A C 1
ATOM 681 O O . GLY A 1 93 ? -14.194 77.006 28.424 1.00 23.30 89 GLY A O 1
ATOM 682 N N . GLN A 1 94 ? -13.954 74.934 29.284 1.00 18.06 90 GLN A N 1
ATOM 683 C CA . GLN A 1 94 ? -14.865 74.285 28.340 1.00 17.05 90 GLN A CA 1
ATOM 684 C C . GLN A 1 94 ? -16.016 73.590 29.041 1.00 16.77 90 GLN A C 1
ATOM 685 O O . GLN A 1 94 ? -16.616 72.650 28.505 1.00 15.09 90 GLN A O 1
ATOM 691 N N . ALA A 1 95 ? -16.323 74.054 30.248 1.00 17.20 91 ALA A N 1
ATOM 692 C CA . ALA A 1 95 ? -17.247 73.348 31.126 1.00 17.05 91 ALA A CA 1
ATOM 693 C C . ALA A 1 95 ? -18.634 73.147 30.504 1.00 16.23 91 ALA A C 1
ATOM 694 O O . ALA A 1 95 ? -19.201 72.055 30.605 1.00 16.02 91 ALA A O 1
ATOM 696 N N . LYS A 1 96 ? -19.176 74.181 29.865 1.00 16.39 92 LYS A N 1
ATOM 697 C CA . LYS A 1 96 ? -20.512 74.079 29.271 1.00 16.85 92 LYS A CA 1
ATOM 698 C C . LYS A 1 96 ? -20.531 73.053 28.133 1.00 15.30 92 LYS A C 1
ATOM 699 O O . LYS A 1 96 ? -21.443 72.243 28.037 1.00 14.14 92 LYS A O 1
ATOM 705 N N . ARG A 1 97 ? -19.516 73.110 27.282 1.00 13.99 93 ARG A N 1
ATOM 706 C CA . ARG A 1 97 ? -19.431 72.199 26.132 1.00 12.90 93 ARG A CA 1
ATOM 707 C C . ARG A 1 97 ? -19.357 70.758 26.620 1.00 12.48 93 ARG A C 1
ATOM 708 O O . ARG A 1 97 ? -20.031 69.887 26.068 1.00 11.98 93 ARG A O 1
ATOM 716 N N . ILE A 1 98 ? -18.534 70.518 27.647 1.00 12.65 94 ILE A N 1
ATOM 717 C CA . ILE A 1 98 ? -18.420 69.176 28.238 1.00 13.04 94 ILE A CA 1
ATOM 718 C C . ILE A 1 98 ? -19.763 68.687 28.796 1.00 13.24 94 ILE A C 1
ATOM 719 O O . ILE A 1 98 ? -20.179 67.556 28.547 1.00 12.87 94 ILE A O 1
ATOM 724 N N . LYS A 1 99 ? -20.447 69.545 29.549 1.00 13.80 95 LYS A N 1
ATOM 725 C CA . LYS A 1 99 ? -21.746 69.196 30.104 1.00 14.97 95 LYS A CA 1
ATOM 726 C C . LYS A 1 99 ? -22.773 68.922 29.001 1.00 14.21 95 LYS A C 1
ATOM 727 O O . LYS A 1 99 ? -23.604 67.990 29.111 1.00 14.17 95 LYS A O 1
ATOM 733 N N . ASN A 1 100 ? -22.725 69.715 27.937 1.00 12.89 96 ASN A N 1
ATOM 734 C CA . ASN A 1 100 ? -23.671 69.511 26.854 1.00 12.76 96 ASN A CA 1
ATOM 735 C C . ASN A 1 100 ? -23.405 68.203 26.079 1.00 12.21 96 ASN A C 1
ATOM 736 O O . ASN A 1 100 ? -24.351 67.508 25.695 1.00 12.06 96 ASN A O 1
ATOM 741 N N . LEU A 1 101 ? -22.132 67.881 25.874 1.00 11.00 97 LEU A N 1
ATOM 742 C CA . LEU A 1 101 ? -21.768 66.627 25.201 1.00 10.72 97 LEU A CA 1
ATOM 743 C C . LEU A 1 101 ? -22.176 65.435 26.070 1.00 10.64 97 LEU A C 1
ATOM 744 O O . LEU A 1 101 ? -22.636 64.409 25.570 1.00 10.41 97 LEU A O 1
ATOM 749 N N . GLU A 1 102 ? -21.964 65.576 27.373 1.00 11.02 98 GLU A N 1
ATOM 750 C CA . GLU A 1 102 ? -22.317 64.532 28.325 1.00 12.21 98 GLU A CA 1
ATOM 751 C C . GLU A 1 102 ? -23.818 64.186 28.256 1.00 11.87 98 GLU A C 1
ATOM 752 O O . GLU A 1 102 ? -24.196 63.011 28.256 1.00 11.31 98 GLU A O 1
ATOM 758 N N . ALA A 1 103 ? -24.663 65.216 28.196 1.00 12.12 99 ALA A N 1
ATOM 759 C CA . ALA A 1 103 ? -26.116 65.007 28.065 1.00 11.76 99 ALA A CA 1
ATOM 760 C C . ALA A 1 103 ? -26.476 64.241 26.777 1.00 11.89 99 ALA A C 1
ATOM 761 O O . ALA A 1 103 ? -27.334 63.325 26.794 1.00 11.58 99 ALA A O 1
ATOM 763 N N . VAL A 1 104 ? -25.809 64.583 25.673 1.00 10.79 100 VAL A N 1
ATOM 764 C CA . VAL A 1 104 ? -26.007 63.868 24.403 1.00 10.91 100 VAL A CA 1
ATOM 765 C C . VAL A 1 104 ? -25.631 62.385 24.553 1.00 10.50 100 VA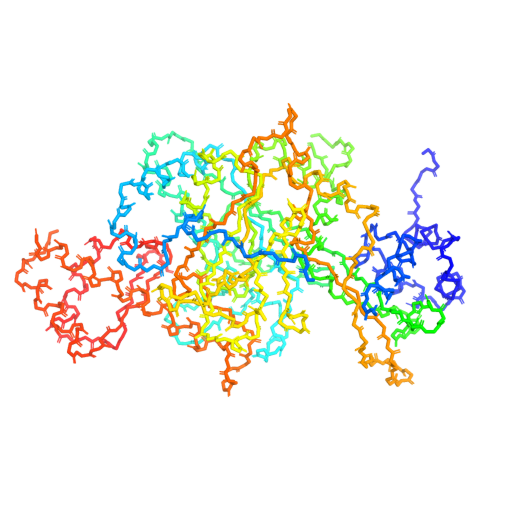L A C 1
ATOM 766 O O . VAL A 1 104 ? -26.337 61.500 24.077 1.00 10.20 100 VAL A O 1
ATOM 770 N N . GLY A 1 105 ? -24.490 62.145 25.188 1.00 10.46 101 GLY A N 1
ATOM 771 C CA . GLY A 1 105 ? -24.039 60.772 25.425 1.00 10.27 101 GLY A CA 1
ATOM 772 C C . GLY A 1 105 ? -25.024 59.984 26.273 1.00 10.33 101 GLY A C 1
ATOM 773 O O . GLY A 1 105 ? -25.307 58.819 25.986 1.00 10.32 101 GLY A O 1
ATOM 774 N N . TYR A 1 106 ? -25.548 60.596 27.328 1.00 10.21 102 TYR A N 1
ATOM 775 C CA . TYR A 1 106 ? -26.537 59.899 28.150 1.00 10.42 102 TYR A CA 1
ATOM 776 C C . TYR A 1 106 ? -27.838 59.559 27.411 1.00 10.69 102 TYR A C 1
ATOM 777 O O . TYR A 1 106 ? -28.446 58.511 27.670 1.00 10.35 102 TYR A O 1
ATOM 786 N N . LYS A 1 107 ? -28.276 60.428 26.503 1.00 11.41 103 LYS A N 1
ATOM 787 C CA . LYS A 1 107 ? -29.476 60.119 25.719 1.00 12.16 103 LYS A CA 1
ATOM 788 C C . LYS A 1 107 ? -29.203 58.863 24.875 1.00 11.55 103 LYS A C 1
ATOM 789 O O . LYS A 1 107 ? -30.076 57.988 24.746 1.00 11.80 103 LYS A O 1
ATOM 795 N N . ALA A 1 108 ? -28.010 58.763 24.301 1.00 10.49 104 ALA A N 1
ATOM 796 C CA . ALA A 1 108 ? -27.688 57.592 23.471 1.00 10.35 104 ALA A CA 1
ATOM 797 C C . ALA A 1 108 ? -27.609 56.315 24.311 1.00 9.92 104 ALA A C 1
ATOM 798 O O . ALA A 1 108 ? -27.984 55.245 23.858 1.00 9.84 104 ALA A O 1
ATOM 800 N N . ILE A 1 109 ? -27.064 56.410 25.519 1.00 9.71 105 ILE A N 1
ATOM 801 C CA . ILE A 1 109 ? -27.056 55.254 26.428 1.00 9.76 105 ILE A CA 1
ATOM 802 C C . ILE A 1 109 ? -28.500 54.800 26.736 1.00 10.26 105 ILE A C 1
ATOM 803 O O . ILE A 1 109 ? -28.817 53.593 26.660 1.00 10.18 105 ILE A O 1
ATOM 808 N N . GLN A 1 110 ? -29.359 55.773 27.053 1.00 11.08 106 GLN A N 1
ATOM 809 C CA . GLN A 1 110 ? -30.784 55.478 27.355 1.00 12.32 106 GLN A CA 1
ATOM 810 C C . GLN A 1 110 ? -31.476 54.776 26.194 1.00 12.54 106 GLN A C 1
ATOM 811 O O . GLN A 1 110 ? -32.262 53.813 26.392 1.00 13.35 106 GLN A O 1
ATOM 817 N N . LYS A 1 111 ? -31.170 55.245 24.985 1.00 12.89 107 LYS A N 1
ATOM 818 C CA . LYS A 1 111 ? -31.778 54.727 23.761 1.00 14.43 107 LYS A CA 1
ATOM 819 C C . LYS A 1 111 ? -31.296 53.330 23.402 1.00 13.65 107 LYS A C 1
ATOM 820 O O . LYS A 1 111 ? -31.765 52.758 22.417 1.00 15.29 107 LYS A O 1
ATOM 826 N N . GLY A 1 112 ? -30.334 52.790 24.165 1.00 12.85 108 GLY A N 1
ATOM 827 C CA . GLY A 1 112 ? -29.814 51.435 23.889 1.00 12.80 108 GLY A CA 1
ATOM 828 C C . GLY A 1 112 ? -28.896 51.369 22.678 1.00 12.66 108 GLY A C 1
ATOM 829 O O . GLY A 1 112 ? -28.720 50.294 22.076 1.00 13.14 108 GLY A O 1
ATOM 830 N N . GLN A 1 113 ? -28.311 52.508 22.325 1.00 11.59 109 GLN A N 1
ATOM 831 C CA . GLN A 1 113 ? -27.476 52.610 21.125 1.00 11.92 109 GLN A CA 1
ATOM 832 C C . GLN A 1 113 ? -26.002 52.296 21.348 1.00 10.21 109 GLN A C 1
ATOM 833 O O . GLN A 1 113 ? -25.231 52.268 20.373 1.00 9.68 109 GLN A O 1
ATOM 839 N N . ILE A 1 114 ? -25.609 52.022 22.588 1.00 9.35 110 ILE A N 1
ATOM 840 C CA . ILE A 1 114 ? -24.163 51.878 22.899 1.00 9.18 110 ILE A CA 1
ATOM 841 C C . ILE A 1 114 ? -23.776 50.445 23.270 1.00 9.01 110 ILE A C 1
ATOM 842 O O . ILE A 1 114 ? -24.441 49.808 24.091 1.00 9.73 110 ILE A O 1
ATOM 847 N N . ALA A 1 115 ? -22.699 49.954 22.672 1.00 8.61 111 ALA A N 1
ATOM 848 C CA . ALA A 1 115 ? -22.079 48.705 23.107 1.00 8.63 111 ALA A CA 1
ATOM 849 C C . ALA A 1 115 ? -20.679 49.023 23.605 1.00 8.66 111 ALA A C 1
ATOM 850 O O . ALA A 1 115 ? -20.033 49.964 23.107 1.00 9.53 111 ALA A O 1
ATOM 852 N N . PHE A 1 116 ? -20.206 48.248 24.579 1.00 8.37 112 PHE A N 1
ATOM 853 C CA . PHE A 1 116 ? -18.818 48.350 25.043 1.00 8.11 112 PHE A CA 1
ATOM 854 C C . PHE A 1 116 ? -18.160 47.004 24.777 1.00 8.37 112 PHE A C 1
ATOM 855 O O . PHE A 1 116 ? -18.637 45.985 25.255 1.00 8.63 112 PHE A O 1
ATOM 863 N N . LEU A 1 117 ? -17.063 47.012 24.027 1.00 8.34 113 LEU A N 1
ATOM 864 C CA . LEU A 1 117 ? -16.370 45.784 23.648 1.00 8.74 113 LEU A CA 1
ATOM 865 C C . LEU A 1 117 ? -15.116 45.694 24.523 1.00 8.89 113 LEU A C 1
ATOM 866 O O . LEU A 1 117 ? -14.210 46.543 24.425 1.00 8.40 113 LEU A O 1
ATOM 871 N N . ILE A 1 118 ? -15.076 44.705 25.416 1.00 8.97 114 ILE A N 1
ATOM 872 C CA . ILE A 1 118 ? -13.881 44.523 26.262 1.00 9.73 114 ILE A CA 1
ATOM 873 C C . ILE A 1 118 ? -12.917 43.546 25.587 1.00 9.61 114 ILE A C 1
ATOM 874 O O . ILE A 1 118 ? -13.298 42.401 25.271 1.00 10.07 114 ILE A O 1
ATOM 879 N N . LEU A 1 119 ? -11.667 43.969 25.359 1.00 10.06 115 LEU A N 1
ATOM 880 C CA . LEU A 1 119 ? -10.648 43.058 24.803 1.00 10.47 115 LEU A CA 1
ATOM 881 C C . LEU A 1 119 ? -10.169 42.167 25.944 1.00 11.26 115 LEU A C 1
ATOM 882 O O . LEU A 1 119 ? -9.509 42.647 26.901 1.00 11.76 115 LEU A O 1
ATOM 887 N N . ALA A 1 120 ? -10.522 40.887 25.847 1.00 11.05 116 ALA A N 1
ATOM 888 C CA . ALA A 1 120 ? -10.419 39.958 26.966 1.00 11.48 116 ALA A CA 1
ATOM 889 C C . ALA A 1 120 ? -9.705 38.657 26.629 1.00 11.74 116 ALA A C 1
ATOM 890 O O . ALA A 1 120 ? -9.987 37.609 27.228 1.00 11.56 116 ALA A O 1
ATOM 892 N N . GLY A 1 121 ? -8.765 38.726 25.690 1.00 11.83 117 GLY A N 1
ATOM 893 C CA . GLY A 1 121 ? -8.071 37.541 25.234 1.00 13.49 117 GLY A CA 1
ATOM 894 C C . GLY A 1 121 ? -6.796 37.252 25.999 1.00 15.22 117 GLY A C 1
ATOM 895 O O . GLY A 1 121 ? -6.252 36.155 25.889 1.00 17.44 117 GLY A O 1
ATOM 896 N N . GLY A 1 122 ? -6.309 38.230 26.764 1.00 15.17 118 GLY A N 1
ATOM 897 C CA . GLY A 1 122 ? -5.004 38.089 27.427 1.00 15.89 118 GLY A CA 1
ATOM 898 C C . GLY A 1 122 ? -5.100 37.468 28.807 1.00 15.80 118 GLY A C 1
ATOM 899 O O . GLY A 1 122 ? -6.115 37.629 29.517 1.00 15.28 118 GLY A O 1
ATOM 900 N N . SER A 1 123 ? -4.033 36.776 29.195 1.00 16.93 119 SER A N 1
ATOM 901 C CA . SER A 1 123 ? -3.934 36.212 30.526 1.00 18.56 119 SER A CA 1
ATOM 902 C C . SER A 1 123 ? -3.226 37.162 31.503 1.00 18.91 119 SER A C 1
ATOM 903 O O . SER A 1 123 ? -2.673 38.196 31.107 1.00 18.80 119 SER A O 1
ATOM 906 N N . GLY A 1 124 ? -3.274 36.806 32.781 1.00 20.10 120 GLY A N 1
ATOM 907 C CA . GLY A 1 124 ? -2.566 37.557 33.808 1.00 20.98 120 GLY A CA 1
ATOM 908 C C . GLY A 1 124 ? -1.211 36.950 34.131 1.00 22.16 120 GLY A C 1
ATOM 909 O O . GLY A 1 124 ? -0.674 37.197 35.200 1.00 21.80 120 GLY A O 1
ATOM 910 N N . THR A 1 125 ? -0.650 36.161 33.218 1.00 23.19 121 THR A N 1
ATOM 911 C CA . THR A 1 125 ? 0.599 35.439 33.518 1.00 25.92 121 THR A CA 1
ATOM 912 C C . THR A 1 125 ? 1.775 36.336 33.967 1.00 26.73 121 THR A C 1
ATOM 913 O O . THR A 1 125 ? 2.528 35.959 34.869 1.00 27.40 121 THR A O 1
ATOM 917 N N . ARG A 1 126 ? 1.926 37.504 33.335 1.00 26.13 122 ARG A N 1
ATOM 918 C CA . ARG A 1 126 ? 2.957 38.480 33.714 1.00 27.23 122 ARG A CA 1
ATOM 919 C C . ARG A 1 126 ? 2.748 39.016 35.125 1.00 27.55 122 ARG A C 1
ATOM 920 O O . ARG A 1 126 ? 3.711 39.398 35.791 1.00 26.84 122 ARG A O 1
ATOM 928 N N . LEU A 1 127 ? 1.488 39.046 35.565 1.00 25.66 123 LEU A N 1
ATOM 929 C CA . LEU A 1 127 ? 1.133 39.464 36.916 1.00 26.88 123 LEU A CA 1
ATOM 930 C C . LEU A 1 127 ? 1.289 38.319 37.918 1.00 29.23 123 LEU A C 1
ATOM 931 O O . LEU A 1 127 ? 0.972 38.486 39.096 1.00 33.36 123 LEU A O 1
ATOM 936 N N . GLY A 1 128 ? 1.769 37.166 37.451 1.00 30.91 124 GLY A N 1
ATOM 937 C CA . GLY A 1 128 ? 1.857 35.953 38.268 1.00 30.82 124 GLY A CA 1
ATOM 938 C C . GLY A 1 128 ? 0.534 35.235 38.461 1.00 32.69 124 GLY A C 1
ATOM 939 O O . GLY A 1 128 ? 0.353 34.509 39.438 1.00 32.23 124 GLY A O 1
ATOM 940 N N . PHE A 1 129 ? -0.398 35.432 37.527 1.00 33.45 125 PHE A N 1
ATOM 941 C CA A PHE A 1 129 ? -1.770 34.939 37.653 0.50 32.69 125 PHE A CA 1
ATOM 942 C CA B PHE A 1 129 ? -1.724 34.851 37.661 0.50 33.34 125 PHE A CA 1
ATOM 943 C C . PHE A 1 129 ? -2.211 34.236 36.358 1.00 32.90 125 PHE A C 1
ATOM 944 O O . PHE A 1 129 ? -2.575 34.920 35.395 1.00 31.12 125 PHE A O 1
ATOM 959 N N . ASP A 1 130 ? -2.187 32.904 36.348 1.00 30.34 126 ASP A N 1
ATOM 960 C CA . ASP A 1 130 ? -2.476 32.098 35.152 1.00 31.58 126 ASP A CA 1
ATOM 961 C C . ASP A 1 130 ? -3.964 31.891 34.867 1.00 29.04 126 ASP A C 1
ATOM 962 O O . ASP A 1 130 ? -4.427 30.770 34.622 1.00 30.11 126 ASP A O 1
ATOM 967 N N . LYS A 1 131 ? -4.701 32.991 34.905 1.00 24.30 127 LYS A N 1
ATOM 968 C CA . LYS A 1 131 ? -6.117 33.022 34.572 1.00 21.99 127 LYS A CA 1
ATOM 969 C C . LYS A 1 131 ? -6.303 34.232 33.643 1.00 18.52 127 LYS A C 1
ATOM 970 O O . LYS A 1 131 ? -5.362 34.991 33.469 1.00 17.88 127 LYS A O 1
ATOM 976 N N . PRO A 1 132 ? -7.491 34.397 33.028 1.00 16.77 128 PRO A N 1
ATOM 977 C CA . PRO A 1 132 ? -7.665 35.581 32.184 1.00 15.54 128 PRO A CA 1
ATOM 978 C C . PRO A 1 132 ? -7.486 36.843 32.993 1.00 13.97 128 PRO A C 1
ATOM 979 O O . PRO A 1 132 ? -7.823 36.883 34.182 1.00 13.06 128 PRO A O 1
ATOM 983 N N . LYS A 1 133 ? -6.943 37.876 32.368 1.00 13.36 129 LYS A N 1
ATOM 984 C CA . LYS A 1 133 ? -6.658 39.109 33.101 1.00 13.27 129 LYS A CA 1
ATOM 985 C C . LYS A 1 133 ? -7.870 39.746 33.766 1.00 12.59 129 LYS A C 1
ATOM 986 O O . LYS A 1 133 ? -7.734 40.351 34.833 1.00 12.36 129 LYS A O 1
ATOM 992 N N . GLY A 1 134 ? -9.054 39.600 33.163 1.00 12.23 130 GLY A N 1
ATOM 993 C CA . GLY A 1 134 ? -10.271 40.149 33.759 1.00 12.08 130 GLY A CA 1
ATOM 994 C C . GLY A 1 134 ? -10.610 39.573 35.129 1.00 11.85 130 GLY A C 1
ATOM 995 O O . GLY A 1 134 ? -11.359 40.181 35.896 1.00 10.83 130 GLY A O 1
ATOM 996 N N . PHE A 1 135 ? -10.058 38.403 35.437 1.00 12.45 131 PHE A N 1
ATOM 997 C CA . PHE A 1 135 ? -10.273 37.773 36.755 1.00 13.13 131 PHE A CA 1
ATOM 998 C C . PHE A 1 135 ? -9.437 38.464 37.835 1.00 13.24 131 PHE A C 1
ATOM 999 O O . PHE A 1 135 ? -9.705 38.307 39.048 1.00 13.56 131 PHE A O 1
ATOM 1007 N N . PHE A 1 136 ? -8.409 39.205 37.419 1.00 13.76 132 PHE A N 1
ATOM 1008 C CA . PHE A 1 136 ? -7.413 39.755 38.357 1.00 13.97 132 PHE A CA 1
ATOM 1009 C C . PHE A 1 136 ? -8.016 40.724 39.370 1.00 14.27 132 PHE A C 1
ATOM 1010 O O . PHE A 1 136 ? -8.816 41.606 39.007 1.00 13.69 132 PHE A O 1
ATOM 1018 N N . THR A 1 137 ? -7.616 40.559 40.633 1.00 15.17 133 THR A N 1
ATOM 1019 C CA . THR A 1 137 ? -8.060 41.426 41.735 1.00 16.76 133 THR A CA 1
ATOM 1020 C C . THR A 1 137 ? -6.864 42.206 42.254 1.00 18.41 133 THR A C 1
ATOM 1021 O O . THR A 1 137 ? -5.880 41.620 42.721 1.00 19.53 133 THR A O 1
ATOM 1025 N N . CYS A 1 138 ? -6.925 43.526 42.149 1.00 19.20 134 CYS A N 1
ATOM 1026 C CA . CYS A 1 138 ? -5.841 44.373 42.645 1.00 19.58 134 CYS A CA 1
ATOM 1027 C C . CYS A 1 138 ? -5.790 44.394 44.167 1.00 22.06 134 CYS A C 1
ATOM 1028 O O . CYS A 1 138 ? -6.802 44.621 44.821 1.00 20.75 134 CYS A O 1
ATOM 1031 N N . ASP A 1 139 ? -4.596 44.156 44.718 1.00 23.94 135 ASP A N 1
ATOM 1032 C CA . ASP A 1 139 ? -4.334 44.415 46.124 1.00 27.75 135 ASP A CA 1
ATOM 1033 C C . ASP A 1 139 ? -4.292 45.908 46.341 1.00 25.76 135 ASP A C 1
ATOM 1034 O O . ASP A 1 139 ? -4.012 46.686 45.413 1.00 27.18 135 ASP A O 1
ATOM 1039 N N . GLY A 1 140 ? -4.543 46.322 47.571 1.00 24.12 136 GLY A N 1
ATOM 1040 C CA . GLY A 1 140 ? -4.484 47.723 47.885 1.00 23.34 136 GLY A CA 1
ATOM 1041 C C . GLY A 1 140 ? -5.834 48.399 47.772 1.00 21.65 136 GLY A C 1
ATOM 1042 O O . GLY A 1 140 ? -5.937 49.598 48.001 1.00 23.61 136 GLY A O 1
ATOM 1043 N N . LEU A 1 141 ? -6.850 47.640 47.372 1.00 20.60 137 LEU A N 1
ATOM 1044 C CA . LEU A 1 141 ? -8.205 48.169 47.346 1.00 18.93 137 LEU A CA 1
ATOM 1045 C C . LEU A 1 141 ? -9.040 47.459 48.391 1.00 19.54 137 LEU A C 1
ATOM 1046 O O . LEU A 1 141 ? -8.977 46.237 48.526 1.00 20.18 137 LEU A O 1
ATOM 1051 N N . GLN A 1 142 ? -9.836 48.241 49.114 1.00 18.21 138 GLN A N 1
ATOM 1052 C CA . GLN A 1 142 ? -10.788 47.692 50.055 1.00 19.01 138 GLN A CA 1
ATOM 1053 C C . GLN A 1 142 ? -11.922 46.943 49.357 1.00 19.23 138 GLN A C 1
ATOM 1054 O O . GLN A 1 142 ? -12.506 46.035 49.935 1.00 18.58 138 GLN A O 1
ATOM 1060 N N . GLN A 1 143 ? -12.243 47.328 48.117 1.00 18.15 139 GLN A N 1
ATOM 1061 C CA . GLN A 1 143 ? -13.183 46.557 47.325 1.00 18.76 139 GLN A CA 1
ATOM 1062 C C . GLN A 1 143 ? -12.396 45.334 46.960 1.00 20.56 139 GLN A C 1
ATOM 1063 O O . GLN A 1 143 ? -11.219 45.436 46.661 1.00 25.06 139 GLN A O 1
ATOM 1069 N N . ARG A 1 144 ? -13.000 44.171 46.959 1.00 22.62 140 ARG A N 1
ATOM 1070 C CA . ARG A 1 144 ? -12.177 43.038 46.547 1.00 22.99 140 ARG A CA 1
ATOM 1071 C C . ARG A 1 144 ? -12.797 42.551 45.265 1.00 21.18 140 ARG A C 1
ATOM 1072 O O . ARG A 1 144 ? -13.469 41.531 45.224 1.00 25.18 140 ARG A O 1
ATOM 1080 N N . LYS A 1 145 ? -12.625 43.351 44.215 1.00 17.88 141 LYS A N 1
ATOM 1081 C CA . LYS A 1 145 ? -13.357 43.134 42.979 1.00 15.83 141 LYS A CA 1
ATOM 1082 C C . LYS A 1 145 ? -12.383 42.857 41.852 1.00 14.89 141 LYS A C 1
ATOM 1083 O O . LYS A 1 145 ? -11.332 43.494 41.776 1.00 14.86 141 LYS A O 1
ATOM 1089 N N . SER A 1 146 ? -12.744 41.903 41.002 1.00 13.58 142 SER A N 1
ATOM 1090 C CA . SER A 1 146 ? -12.011 41.648 39.757 1.00 12.68 142 SER A CA 1
ATOM 1091 C C . SER A 1 146 ? -12.092 42.841 38.790 1.00 12.00 142 SER A C 1
ATOM 1092 O O . SER A 1 146 ? -12.947 43.721 38.914 1.00 11.74 142 SER A O 1
ATOM 1095 N N . LEU A 1 147 ? -11.178 42.874 37.832 1.00 10.89 143 LEU A N 1
ATOM 1096 C CA . LEU A 1 147 ? -11.280 43.856 36.770 1.00 10.35 143 LEU A CA 1
ATOM 1097 C C . LEU A 1 147 ? -12.618 43.724 36.016 1.00 10.14 143 LEU A C 1
ATOM 1098 O O . LEU A 1 147 ? -13.253 44.739 35.754 1.00 9.98 143 LEU A O 1
ATOM 1103 N N . PHE A 1 148 ? -13.063 42.503 35.708 1.00 10.62 144 PHE A N 1
ATOM 1104 C CA . PHE A 1 148 ? -14.393 42.319 35.080 1.00 11.03 144 PHE A CA 1
ATOM 1105 C C . PHE A 1 148 ? -15.496 42.956 35.926 1.00 11.68 144 PHE A C 1
ATOM 1106 O O . PHE A 1 148 ? -16.328 43.677 35.412 1.00 11.49 144 PHE A O 1
ATOM 1114 N N . MET A 1 149 ? -15.478 42.704 37.230 1.00 12.30 145 MET A N 1
ATOM 1115 C CA . MET A 1 149 ? -16.536 43.197 38.093 1.00 12.73 145 MET A CA 1
ATOM 1116 C C . MET A 1 149 ? -16.617 44.711 38.073 1.00 12.46 145 MET A C 1
ATOM 1117 O O . MET A 1 149 ? -17.707 45.263 37.964 1.00 12.37 145 MET A O 1
ATOM 1122 N N . MET A 1 150 ? -15.467 45.385 38.148 1.00 12.99 146 MET A N 1
ATOM 1123 C CA . MET A 1 150 ? -15.456 46.850 38.150 1.00 13.40 146 MET A CA 1
ATOM 1124 C C . MET A 1 150 ? -15.936 47.424 36.804 1.00 12.60 146 MET A C 1
ATOM 1125 O O . MET A 1 150 ? -16.643 48.428 36.791 1.00 12.09 146 MET A O 1
ATOM 1130 N N . HIS A 1 151 ? -15.573 46.782 35.698 1.00 12.76 147 HIS A N 1
ATOM 1131 C CA . HIS A 1 151 ? -16.123 47.178 34.388 1.00 12.63 147 HIS A CA 1
ATOM 1132 C C . HIS A 1 151 ? -17.623 47.113 34.359 1.00 12.28 147 HIS A C 1
ATOM 1133 O O . HIS A 1 151 ? -18.269 48.060 33.903 1.00 12.26 147 HIS A O 1
ATOM 1140 N N . CYS A 1 152 ? -18.194 46.019 34.859 1.00 11.88 148 CYS A N 1
ATOM 1141 C CA . CYS A 1 152 ? -19.647 45.838 34.832 1.00 12.39 148 CYS A CA 1
ATOM 1142 C C . CYS A 1 152 ? -20.369 46.822 35.750 1.00 11.99 148 CYS A C 1
ATOM 1143 O O . CYS A 1 152 ? -21.465 47.295 35.429 1.00 11.80 148 CYS A O 1
ATOM 1146 N N . GLU A 1 153 ? -19.756 47.138 36.886 1.00 11.44 149 GLU A N 1
ATOM 1147 C CA . GLU A 1 153 ? -20.340 48.103 37.786 1.00 11.59 149 GLU A CA 1
ATOM 1148 C C . GLU A 1 153 ? -20.310 49.503 37.195 1.00 11.43 149 GLU A C 1
ATOM 1149 O O . GLU A 1 153 ? -21.234 50.282 37.402 1.00 12.01 149 GLU A O 1
ATOM 1155 N N . LYS A 1 154 ? -19.268 49.828 36.417 1.00 10.73 150 LYS A N 1
ATOM 1156 C CA . LYS A 1 154 ? -19.256 51.114 35.728 1.00 10.40 150 LYS A CA 1
ATOM 1157 C C . LYS A 1 154 ? -20.424 51.191 34.734 1.00 10.42 150 LYS A C 1
ATOM 1158 O O . LYS A 1 154 ? -21.092 52.215 34.645 1.00 10.29 150 LYS A O 1
ATOM 1164 N N . ILE A 1 155 ? -20.699 50.094 34.035 1.00 10.62 151 ILE A N 1
ATOM 1165 C CA . ILE A 1 155 ? -21.818 50.091 33.081 1.00 11.22 151 ILE A CA 1
ATOM 1166 C C . ILE A 1 155 ? -23.115 50.305 33.845 1.00 11.20 151 ILE A C 1
ATOM 1167 O O . ILE A 1 155 ? -23.945 51.136 33.451 1.00 11.67 151 ILE A O 1
ATOM 1172 N N . ARG A 1 156 ? -23.290 49.550 34.922 1.00 11.54 152 ARG A N 1
ATOM 1173 C CA . ARG A 1 156 ? -24.526 49.697 35.737 1.00 12.28 152 ARG A CA 1
ATOM 1174 C C . ARG A 1 156 ? -24.734 51.130 36.218 1.00 12.04 152 ARG A C 1
ATOM 1175 O O . ARG A 1 156 ? -25.861 51.663 36.201 1.00 12.11 152 ARG A O 1
ATOM 1183 N N . ARG A 1 157 ? -23.669 51.765 36.684 1.00 11.19 153 ARG A N 1
ATOM 1184 C CA . ARG A 1 157 ? -23.769 53.148 37.141 1.00 12.06 153 ARG A CA 1
ATOM 1185 C C . ARG A 1 157 ? -24.121 54.139 36.015 1.00 11.41 153 ARG A C 1
ATOM 1186 O O . ARG A 1 157 ? -24.997 55.001 36.185 1.00 10.33 153 ARG A O 1
ATOM 1194 N N . ARG A 1 158 ? -23.444 54.013 34.875 1.00 10.54 154 ARG A N 1
ATOM 1195 C CA . ARG A 1 158 ? -23.736 54.864 33.717 1.00 10.94 154 ARG A CA 1
ATOM 1196 C C . ARG A 1 158 ? -25.223 54.671 33.266 1.00 11.01 154 ARG A C 1
ATOM 1197 O O . ARG A 1 158 ? -25.909 55.630 32.891 1.00 10.65 154 ARG A O 1
ATOM 1205 N N . GLN A 1 159 ? -25.696 53.433 33.295 1.00 11.32 155 GLN A N 1
ATOM 1206 C CA . GLN A 1 159 ? -27.094 53.111 32.916 1.00 11.76 155 GLN A CA 1
ATOM 1207 C C . GLN A 1 159 ? -28.057 53.791 33.876 1.00 12.36 155 GLN A C 1
ATOM 1208 O O . GLN A 1 159 ? -29.061 54.395 33.465 1.00 12.36 155 GLN A O 1
ATOM 1214 N N . GLU A 1 160 ? -27.737 53.706 35.162 1.00 12.70 156 GLU A N 1
ATOM 1215 C CA . GLU A 1 160 ? -28.547 54.347 36.218 1.00 13.34 156 GLU A CA 1
ATOM 1216 C C . GLU A 1 160 ? -28.609 55.866 36.061 1.00 12.71 156 GLU A C 1
ATOM 1217 O O . GLU A 1 160 ? -29.694 56.454 36.211 1.00 12.88 156 GLU A O 1
ATOM 1223 N N . ILE A 1 161 ? -27.477 56.512 35.752 1.00 11.78 157 ILE A N 1
ATOM 1224 C CA . ILE A 1 161 ? -27.479 57.968 35.537 1.00 11.76 157 ILE A CA 1
ATOM 1225 C C . ILE A 1 161 ? -28.302 58.346 34.294 1.00 11.67 157 ILE A C 1
ATOM 1226 O O . ILE A 1 161 ? -29.102 59.289 34.346 1.00 12.36 157 ILE A O 1
ATOM 1231 N N . ALA A 1 162 ? -28.130 57.597 33.196 1.00 11.87 158 ALA A N 1
ATOM 1232 C CA . ALA A 1 162 ? -28.907 57.837 31.978 1.00 12.55 158 ALA A CA 1
ATOM 1233 C C . ALA A 1 162 ? -30.422 57.816 32.297 1.00 13.02 158 ALA A C 1
ATOM 1234 O O . ALA A 1 162 ? -31.171 58.698 31.834 1.00 13.35 158 ALA A O 1
ATOM 1236 N N . GLU A 1 163 ? -30.844 56.850 33.120 1.00 13.15 159 GLU A N 1
ATOM 1237 C CA . GLU A 1 163 ? -32.263 56.694 33.506 1.00 15.00 159 GLU A CA 1
ATOM 1238 C C . GLU A 1 163 ? -32.746 57.859 34.373 1.00 16.09 159 GLU A C 1
ATOM 1239 O O . GLU A 1 163 ? -33.893 58.340 34.234 1.00 16.35 159 GLU A O 1
ATOM 1245 N N . SER A 1 164 ? -31.883 58.308 35.278 1.00 16.47 160 SER A N 1
ATOM 1246 C CA . SER A 1 164 ? -32.199 59.439 36.151 1.00 19.01 160 SER A CA 1
ATOM 1247 C C . SER A 1 164 ? -32.409 60.731 35.355 1.00 19.87 160 SER A C 1
ATOM 1248 O O . SER A 1 164 ? -33.245 61.560 35.722 1.00 22.31 160 SER A O 1
ATOM 1251 N N . ILE A 1 165 ? -31.654 60.901 34.267 1.00 17.73 161 ILE A N 1
ATOM 1252 C CA . ILE A 1 165 ? -31.765 62.082 33.418 1.00 18.44 161 ILE A CA 1
ATOM 1253 C C . ILE A 1 165 ? -33.012 62.016 32.526 1.00 18.46 161 ILE A C 1
ATOM 1254 O O . ILE A 1 165 ? -33.713 63.017 32.368 1.00 19.36 161 ILE A O 1
ATOM 1259 N N . SER A 1 166 ? -33.283 60.848 31.951 1.00 16.92 162 SER A N 1
ATOM 1260 C CA . SER A 1 166 ? -34.391 60.731 30.992 1.00 17.24 162 SER A CA 1
ATOM 1261 C C . SER A 1 166 ? -35.780 60.743 31.639 1.00 18.19 162 SER A C 1
ATOM 1262 O O . SER A 1 166 ? -36.733 61.252 31.043 1.00 18.42 162 SER A O 1
ATOM 1265 N N . GLY A 1 167 ? -35.898 60.139 32.813 1.00 17.85 163 GLY A N 1
ATOM 1266 C CA . GLY A 1 167 ? -37.208 59.927 33.439 1.00 19.00 163 GLY A CA 1
ATOM 1267 C C . GLY A 1 167 ? -38.041 58.896 32.698 1.00 19.82 163 GLY A C 1
ATOM 1268 O O . GLY A 1 167 ? -39.247 58.795 32.915 1.00 20.56 163 GLY A O 1
ATOM 1269 N N . SER A 1 168 ? -37.393 58.131 31.821 1.00 20.87 164 SER A N 1
ATOM 1270 C CA . SER A 1 168 ? -38.058 57.156 30.968 1.00 22.54 164 SER A CA 1
ATOM 1271 C C . SER A 1 168 ? -38.497 55.923 31.759 1.00 22.59 164 SER A C 1
ATOM 1272 O O . SER A 1 168 ? -37.875 55.565 32.753 1.00 21.89 164 SER A O 1
ATOM 1275 N N . GLY A 1 169 ? -39.563 55.268 31.306 1.00 24.26 165 GLY A N 1
ATOM 1276 C CA . GLY A 1 169 ? -39.971 54.001 31.922 1.00 26.59 165 GLY A CA 1
ATOM 1277 C C . GLY A 1 169 ? -39.109 52.832 31.468 1.00 28.65 165 GLY A C 1
ATOM 1278 O O . GLY A 1 169 ? -39.224 51.722 32.008 1.00 31.99 165 GLY A O 1
ATOM 1279 N N . ARG A 1 170 ? -38.245 53.090 30.485 1.00 26.46 166 ARG A N 1
ATOM 1280 C CA . ARG A 1 170 ? -37.440 52.054 29.839 1.00 26.29 166 ARG A CA 1
ATOM 1281 C C . ARG A 1 170 ? -36.049 51.944 30.467 1.00 23.06 166 ARG A C 1
ATOM 1282 O O . ARG A 1 170 ? -35.477 52.933 30.899 1.00 21.85 166 ARG A O 1
ATOM 1290 N N . LYS A 1 171 ? -35.538 50.723 30.533 1.00 20.76 167 LYS A N 1
ATOM 1291 C CA . LYS A 1 171 ? -34.228 50.474 31.114 1.00 19.99 167 LYS A CA 1
ATOM 1292 C C . LYS A 1 171 ? -33.177 50.922 30.110 1.00 16.98 167 LYS A C 1
ATOM 1293 O O . LYS A 1 171 ? -33.345 50.721 28.901 1.00 16.17 167 LYS A O 1
ATOM 1299 N N . ALA A 1 172 ? -32.125 51.555 30.617 1.00 15.51 168 ALA A N 1
ATOM 1300 C CA . ALA A 1 172 ? -30.976 51.957 29.781 1.00 13.97 168 ALA A CA 1
ATOM 1301 C C . ALA A 1 172 ? -30.083 50.736 29.746 1.00 13.41 168 ALA A C 1
ATOM 1302 O O . ALA A 1 172 ? -29.754 50.196 30.799 1.00 12.62 168 ALA A O 1
ATOM 1304 N N . ARG A 1 173 ? -29.703 50.284 28.554 1.00 13.57 169 ARG A N 1
ATOM 1305 C CA . ARG A 1 173 ? -28.899 49.063 28.454 1.00 13.78 169 ARG A CA 1
ATOM 1306 C C . ARG A 1 173 ? -27.714 49.250 27.508 1.00 12.23 169 ARG A C 1
ATOM 1307 O O . ARG A 1 173 ? -27.882 49.499 26.318 1.00 11.69 169 ARG A O 1
ATOM 1315 N N . VAL A 1 174 ? -26.521 49.117 28.063 1.00 10.75 170 VAL A N 1
ATOM 1316 C CA . VAL A 1 174 ? -25.302 49.087 27.249 1.00 10.60 170 VAL A CA 1
ATOM 1317 C C . VAL A 1 174 ? -25.010 47.593 26.952 1.00 10.44 170 VAL A C 1
ATOM 1318 O O . VAL A 1 174 ? -24.885 46.794 27.895 1.00 10.55 170 VAL A O 1
ATOM 1322 N N . GLN A 1 175 ? -24.908 47.203 25.679 1.00 10.22 171 GLN A N 1
ATOM 1323 C CA . GLN A 1 175 ? -24.556 45.798 25.356 1.00 10.37 171 GLN A CA 1
ATOM 1324 C C . GLN A 1 175 ? -23.082 45.598 25.655 1.00 11.16 171 GLN A C 1
ATOM 1325 O O . GLN A 1 175 ? -22.263 46.404 25.209 1.00 11.55 171 GLN A O 1
ATOM 1331 N N . LEU A 1 176 ? -22.763 44.553 26.422 1.00 10.36 172 LEU A N 1
ATOM 1332 C CA . LEU A 1 176 ? -21.391 44.249 26.782 1.00 10.19 172 LEU A CA 1
ATOM 1333 C C . LEU A 1 176 ? -20.923 43.112 25.881 1.00 10.31 172 LEU A C 1
ATOM 1334 O O . LEU A 1 176 ? -21.537 42.031 25.832 1.00 10.23 172 LEU A O 1
ATOM 1339 N N . LEU A 1 177 ? -19.834 43.366 25.162 1.00 9.89 173 LEU A N 1
ATOM 1340 C CA . LEU A 1 177 ? -19.265 42.388 24.237 1.00 10.09 173 LEU A CA 1
ATOM 1341 C C . LEU A 1 177 ? -17.928 41.983 24.822 1.00 10.67 173 LEU A C 1
ATOM 1342 O O . LEU A 1 177 ? -17.038 42.835 24.973 1.00 11.31 173 LEU A O 1
ATOM 1347 N N . VAL A 1 178 ? -17.799 40.714 25.201 1.00 10.07 174 VAL A N 1
ATOM 1348 C CA . VAL A 1 178 ? -16.580 40.259 25.863 1.00 9.97 174 VAL A CA 1
ATOM 1349 C C . VAL A 1 178 ? -15.776 39.436 24.844 1.00 10.24 174 VAL A C 1
ATOM 1350 O O . VAL A 1 178 ? -16.195 38.340 24.469 1.00 10.53 174 VAL A O 1
ATOM 1354 N N . MET A 1 179 ? -14.655 39.986 24.374 1.00 9.90 175 MET A N 1
ATOM 1355 C CA . MET A 1 179 ? -13.901 39.317 23.321 1.00 10.01 175 MET A CA 1
ATOM 1356 C C . MET A 1 179 ? -12.848 38.397 23.917 1.00 10.44 175 MET A C 1
ATOM 1357 O O . MET A 1 179 ? -11.774 38.818 24.332 1.00 10.77 175 MET A O 1
ATOM 1362 N N . THR A 1 180 ? -13.186 37.120 23.945 1.00 10.45 176 THR A N 1
ATOM 1363 C CA . THR A 1 180 ? -12.378 36.119 24.625 1.00 11.64 176 THR A CA 1
ATOM 1364 C C . THR A 1 180 ? -11.316 35.589 23.648 1.00 12.21 176 THR A C 1
ATOM 1365 O O . THR A 1 180 ? -11.245 36.010 22.497 1.00 11.43 176 THR A O 1
ATOM 1369 N N . SER A 1 181 ? -10.499 34.654 24.120 1.00 13.24 177 SER A N 1
ATOM 1370 C CA . SER A 1 181 ? -9.743 33.794 23.214 1.00 13.98 177 SER A CA 1
ATOM 1371 C C . SER A 1 181 ? -10.466 32.457 23.059 1.00 14.88 177 SER A C 1
ATOM 1372 O O . SER A 1 181 ? -11.319 32.093 23.887 1.00 15.49 177 SER A O 1
ATOM 1375 N N . GLY A 1 182 ? -10.116 31.714 22.008 1.00 15.21 178 GLY A N 1
ATOM 1376 C CA . GLY A 1 182 ? -10.648 30.368 21.840 1.00 17.19 178 GLY A CA 1
ATOM 1377 C C . GLY A 1 182 ? -10.402 29.547 23.094 1.00 17.61 178 GLY A C 1
ATOM 1378 O O . GLY A 1 182 ? -11.292 28.843 23.585 1.00 18.95 178 GLY A O 1
ATOM 1379 N N . GLN A 1 183 ? -9.207 29.678 23.644 1.00 17.00 179 GLN A N 1
ATOM 1380 C CA . GLN A 1 183 ? -8.848 28.875 24.799 1.00 18.72 179 GLN A CA 1
ATOM 1381 C C . GLN A 1 183 ? -9.458 29.319 26.116 1.00 17.27 179 GLN A C 1
ATOM 1382 O O . GLN A 1 183 ? -9.708 28.485 26.968 1.00 18.27 179 GLN A O 1
ATOM 1388 N N . ASN A 1 184 ? -9.719 30.618 26.284 1.00 15.30 180 ASN A N 1
ATOM 1389 C CA . ASN A 1 184 ? -10.215 31.118 27.565 1.00 14.24 180 ASN A CA 1
ATOM 1390 C C . ASN A 1 184 ? -11.718 31.400 27.616 1.00 14.25 180 ASN A C 1
ATOM 1391 O O . ASN A 1 184 ? -12.239 31.852 28.640 1.00 13.55 180 ASN A O 1
ATOM 1396 N N . ASP A 1 185 ? -12.412 31.106 26.520 1.00 15.06 181 ASP A N 1
ATOM 1397 C CA . ASP A 1 185 ? -13.815 31.498 26.414 1.00 14.65 181 ASP A CA 1
ATOM 1398 C C . ASP A 1 185 ? -14.689 30.813 27.462 1.00 14.88 181 ASP A C 1
ATOM 1399 O O . ASP A 1 185 ? -15.426 31.468 28.197 1.00 14.03 181 ASP A O 1
ATOM 1404 N N . ALA A 1 186 ? -14.559 29.489 27.555 1.00 14.99 182 ALA A N 1
ATOM 1405 C CA . ALA A 1 186 ? -15.388 28.715 28.478 1.00 15.15 182 ALA A CA 1
ATOM 1406 C C . ALA A 1 186 ? -15.176 29.135 29.921 1.00 15.12 182 ALA A C 1
ATOM 1407 O O . ALA A 1 186 ? -16.134 29.324 30.663 1.00 15.47 182 ALA A O 1
ATOM 1409 N N . GLU A 1 187 ? -13.921 29.288 30.329 1.00 16.20 183 GLU A N 1
ATOM 1410 C CA . GLU A 1 187 ? -13.640 29.664 31.702 1.00 16.80 183 GLU A CA 1
ATOM 1411 C C . GLU A 1 187 ? -14.129 31.091 31.978 1.00 15.46 183 GLU A C 1
ATOM 1412 O O . GLU A 1 187 ? -14.584 31.382 33.083 1.00 14.33 183 GLU A O 1
ATOM 1418 N N . THR A 1 188 ? -14.080 31.954 30.961 1.00 13.26 184 THR A N 1
ATOM 1419 C CA . THR A 1 188 ? -14.615 33.318 31.109 1.00 13.00 184 THR A CA 1
ATOM 1420 C C . THR A 1 188 ? -16.143 33.311 31.315 1.00 12.90 184 THR A C 1
ATOM 1421 O O . THR A 1 188 ? -16.664 33.966 32.223 1.00 12.62 184 THR A O 1
ATOM 1425 N N . GLN A 1 189 ? -16.855 32.539 30.504 1.00 13.48 185 GLN A N 1
ATOM 1426 C CA . GLN A 1 189 ? -18.322 32.465 30.658 1.00 14.79 185 GLN A CA 1
ATOM 1427 C C . GLN A 1 189 ? -18.690 31.912 32.023 1.00 15.60 185 GLN A C 1
ATOM 1428 O O . GLN A 1 189 ? -19.614 32.419 32.661 1.00 16.31 185 GLN A O 1
ATOM 1434 N N . ARG A 1 190 ? -17.952 30.890 32.466 1.00 16.58 186 ARG A N 1
ATOM 1435 C CA . ARG A 1 190 ? -18.155 30.304 33.805 1.00 18.04 186 ARG A CA 1
ATOM 1436 C C . ARG A 1 190 ? -17.993 31.325 34.928 1.00 16.73 186 ARG A C 1
ATOM 1437 O O . ARG A 1 190 ? -18.806 31.395 35.842 1.00 17.71 186 ARG A O 1
ATOM 1445 N N . PHE A 1 191 ? -16.924 32.104 34.865 1.00 15.63 187 PHE A N 1
ATOM 1446 C CA . PHE A 1 191 ? -16.675 33.169 35.839 1.00 15.31 187 PHE A CA 1
ATOM 1447 C C . PHE A 1 191 ? -17.844 34.163 35.886 1.00 14.37 187 PHE A C 1
ATOM 1448 O O . PHE A 1 191 ? -18.284 34.532 36.961 1.00 14.70 187 PHE A O 1
ATOM 1456 N N . PHE A 1 192 ? -18.341 34.606 34.723 1.00 14.89 188 PHE A N 1
ATOM 1457 C CA . PHE A 1 192 ? -19.488 35.519 34.698 1.00 15.30 188 PHE A CA 1
ATOM 1458 C C . PHE A 1 192 ? -20.720 34.849 35.323 1.00 16.78 188 PHE A C 1
ATOM 1459 O O . PHE A 1 192 ? -21.410 35.455 36.151 1.00 18.15 188 PHE A O 1
ATOM 1467 N N . GLU A 1 193 ? -20.993 33.619 34.906 1.00 18.63 189 GLU A N 1
ATOM 1468 C CA . GLU A 1 193 ? -22.158 32.865 35.419 1.00 21.26 189 GLU A CA 1
ATOM 1469 C C . GLU A 1 193 ? -22.157 32.713 36.951 1.00 21.88 189 GLU A C 1
ATOM 1470 O O . GLU A 1 193 ? -23.180 32.965 37.612 1.00 22.17 189 GLU A O 1
ATOM 1476 N N . GLU A 1 194 ? -21.007 32.317 37.495 1.00 22.06 190 GLU A N 1
ATOM 1477 C CA . GLU A 1 194 ? -20.809 32.129 38.946 1.00 22.37 190 GLU A CA 1
ATOM 1478 C C . GLU A 1 194 ? -20.992 33.425 39.737 1.00 21.06 190 GLU A C 1
ATOM 1479 O O . GLU A 1 194 ? -21.289 33.411 40.937 1.00 20.84 190 GLU A O 1
ATOM 1485 N N . ASN A 1 195 ? -20.805 34.550 39.064 1.00 19.41 191 ASN A N 1
ATOM 1486 C CA . ASN A 1 195 ? -20.931 35.842 39.709 1.00 18.13 191 ASN A CA 1
ATOM 1487 C C . ASN A 1 195 ? -22.189 36.607 39.300 1.00 17.63 191 ASN A C 1
ATOM 1488 O O . ASN A 1 195 ? -22.266 37.826 39.508 1.00 16.79 191 ASN A O 1
ATOM 1493 N N . SER A 1 196 ? -23.162 35.888 38.725 1.00 17.20 192 SER A N 1
ATOM 1494 C CA . SER A 1 196 ? -24.439 36.460 38.275 1.00 17.30 192 SER A CA 1
ATOM 1495 C C . SER A 1 196 ? -24.239 37.662 37.354 1.00 17.52 192 SER A C 1
ATOM 1496 O O . SER A 1 196 ? -24.945 38.667 37.477 1.00 16.76 192 SER A O 1
ATOM 1499 N N . TYR A 1 197 ? -23.258 37.546 36.452 1.00 17.19 193 TYR A N 1
ATOM 1500 C CA . TYR A 1 197 ? -22.948 38.599 35.458 1.00 16.83 193 TYR A CA 1
ATOM 1501 C C . TYR A 1 197 ? -22.708 39.952 36.095 1.00 15.47 193 TYR A C 1
ATOM 1502 O O . TYR A 1 197 ? -22.932 40.989 35.477 1.00 15.50 193 TYR A O 1
ATOM 1511 N N . PHE A 1 198 ? -22.236 39.932 37.343 1.00 14.97 194 PHE A N 1
ATOM 1512 C CA . PHE A 1 198 ? -21.866 41.147 38.100 1.00 15.13 194 PHE A CA 1
ATOM 1513 C C . PHE A 1 198 ? -22.984 42.181 38.144 1.00 15.39 194 PHE A C 1
ATOM 1514 O O . PHE A 1 198 ? -22.739 43.387 38.193 1.00 15.30 194 PHE A O 1
ATOM 1522 N N . GLY A 1 199 ? -24.210 41.683 38.175 1.00 15.34 195 GLY A N 1
ATOM 1523 C CA . GLY A 1 199 ? -25.383 42.548 38.284 1.00 15.30 195 GLY A CA 1
ATOM 1524 C C . GLY A 1 199 ? -26.008 42.948 36.955 1.00 14.33 195 GLY A C 1
ATOM 1525 O O . GLY A 1 199 ? -27.079 43.555 36.940 1.00 15.98 195 GLY A O 1
ATOM 1526 N N . LEU A 1 200 ? -25.339 42.623 35.843 1.00 14.30 196 LEU A N 1
ATOM 1527 C CA . LEU A 1 200 ? -25.897 42.842 34.504 1.00 14.15 196 LEU A CA 1
ATOM 1528 C C . LEU A 1 200 ? -26.945 41.789 34.151 1.00 15.23 196 LEU A C 1
ATOM 1529 O O . LEU A 1 200 ? -26.966 40.710 34.731 1.00 15.10 196 LEU A O 1
ATOM 1534 N N . GLU A 1 201 ? -27.800 42.086 33.181 1.00 16.54 197 GLU A N 1
ATOM 1535 C CA . GLU A 1 201 ? -28.684 41.051 32.620 1.00 17.45 197 GLU A CA 1
ATOM 1536 C C . GLU A 1 201 ? -27.903 40.103 31.724 1.00 17.73 197 GLU A C 1
ATOM 1537 O O . GLU A 1 201 ? -27.109 40.544 30.904 1.00 15.51 197 GLU A O 1
ATOM 1543 N N . ARG A 1 202 ? -28.145 38.800 31.857 1.00 17.37 198 ARG A N 1
ATOM 1544 C CA . ARG A 1 202 ? -27.491 37.825 31.000 1.00 19.17 198 ARG A CA 1
ATOM 1545 C C . ARG A 1 202 ? -27.661 38.174 29.517 1.00 18.33 198 ARG A C 1
ATOM 1546 O O . ARG A 1 202 ? -26.729 38.013 28.731 1.00 16.53 198 ARG A O 1
ATOM 1554 N N . GLU A 1 203 ? -28.840 38.679 29.153 1.00 18.40 199 GLU A N 1
ATOM 1555 C CA . GLU A 1 203 ? -29.167 38.964 27.754 1.00 18.62 199 GLU A CA 1
ATOM 1556 C C . GLU A 1 203 ? -28.339 40.120 27.162 1.00 16.41 199 GLU A C 1
ATOM 1557 O O . GLU A 1 203 ? -28.240 40.237 25.941 1.00 15.60 199 GLU A O 1
ATOM 1563 N N . GLN A 1 204 ? -27.732 40.959 28.009 1.00 14.62 200 GLN A N 1
ATOM 1564 C CA . GLN A 1 204 ? -26.921 42.068 27.478 1.00 13.33 200 GLN A CA 1
ATOM 1565 C C . GLN A 1 204 ? -25.422 41.753 27.377 1.00 12.84 200 GLN A C 1
ATOM 1566 O O . GLN A 1 204 ? -24.646 42.625 27.002 1.00 13.20 200 GLN A O 1
ATOM 1572 N N . VAL A 1 205 ? -25.032 40.538 27.747 1.00 12.47 201 VAL A N 1
ATOM 1573 C CA . VAL A 1 205 ? -23.637 40.122 27.712 1.00 12.46 201 VAL A CA 1
ATOM 1574 C C . VAL A 1 205 ? -23.402 39.116 26.598 1.00 13.26 201 VAL A C 1
ATOM 1575 O O . VAL A 1 205 ? -24.069 38.064 26.545 1.00 15.16 201 VAL A O 1
ATOM 1579 N N . HIS A 1 206 ? -22.450 39.426 25.719 1.00 12.00 202 HIS A N 1
ATOM 1580 C CA . HIS A 1 206 ? -22.216 38.626 24.522 1.00 12.07 202 HIS A CA 1
ATOM 1581 C C . HIS A 1 206 ? -20.783 38.215 24.513 1.00 12.61 202 HIS A C 1
ATOM 1582 O O . HIS A 1 206 ? -19.894 39.066 24.405 1.00 12.24 202 HIS A O 1
ATOM 1589 N N . PHE A 1 207 ? -20.529 36.921 24.638 1.00 11.37 203 PHE A N 1
ATOM 1590 C CA . PHE A 1 207 ? -19.156 36.414 24.585 1.00 11.38 203 PHE A CA 1
ATOM 1591 C C . PHE A 1 207 ? -18.829 35.993 23.162 1.00 11.15 203 PHE A C 1
ATOM 1592 O O . PHE A 1 207 ? -19.611 35.302 22.514 1.00 12.72 203 PHE A O 1
ATOM 1600 N N . PHE A 1 208 ? -17.675 36.407 22.663 1.00 10.87 204 PHE A N 1
ATOM 1601 C CA . PHE A 1 208 ? -17.290 36.060 21.306 1.00 10.74 204 PHE A CA 1
ATOM 1602 C C . PHE A 1 208 ? -15.788 35.903 21.222 1.00 10.79 204 PHE A C 1
ATOM 1603 O O . PHE A 1 208 ? -15.050 36.797 21.619 1.00 10.47 204 PHE A O 1
ATOM 1611 N N . ALA A 1 209 ? -15.344 34.767 20.695 1.00 10.62 205 ALA A N 1
ATOM 1612 C CA . ALA A 1 209 ? -13.906 34.475 20.666 1.00 10.53 205 ALA A CA 1
ATOM 1613 C C . ALA A 1 209 ? -13.240 35.043 19.438 1.00 10.46 205 ALA A C 1
ATOM 1614 O O . ALA A 1 209 ? -13.785 34.967 18.316 1.00 10.73 205 ALA A O 1
ATOM 1616 N N . GLN A 1 210 ? -12.055 35.597 19.651 1.00 10.86 206 GLN A N 1
ATOM 1617 C CA . GLN A 1 210 ? -11.212 36.056 18.555 1.00 11.12 206 GLN A CA 1
ATOM 1618 C C . GLN A 1 210 ? -10.442 34.872 18.022 1.00 11.63 206 GLN A C 1
ATOM 1619 O O . GLN A 1 210 ? -10.405 33.791 18.651 1.00 13.19 206 GLN A O 1
ATOM 1625 N N . SER A 1 211 ? -9.790 35.095 16.892 1.00 11.67 207 SER A N 1
ATOM 1626 C CA . SER A 1 211 ? -8.873 34.110 16.333 1.00 12.06 207 SER A CA 1
ATOM 1627 C C . SER A 1 211 ? -7.428 34.512 16.526 1.00 11.49 207 SER A C 1
ATOM 1628 O O . SER A 1 211 ? -7.074 35.683 16.469 1.00 11.81 207 SER A O 1
ATOM 1631 N N . SER A 1 212 ? -6.583 33.519 16.756 1.00 11.84 208 SER A N 1
ATOM 1632 C CA . SER A 1 212 ? -5.153 33.734 16.773 1.00 11.92 208 SER A CA 1
ATOM 1633 C C . SER A 1 212 ? -4.631 33.760 15.327 1.00 11.55 208 SER A C 1
ATOM 1634 O O . SER A 1 212 ? -5.365 33.482 14.368 1.00 11.00 208 SER A O 1
ATOM 1637 N N . VAL A 1 213 ? -3.361 34.121 15.162 1.00 10.77 209 VAL A N 1
ATOM 1638 C CA . VAL A 1 213 ? -2.765 34.267 13.830 1.00 10.47 209 VAL A CA 1
ATOM 1639 C C . VAL A 1 213 ? -1.543 33.336 13.770 1.00 10.55 209 VAL A C 1
ATOM 1640 O O . VAL A 1 213 ? -0.740 33.327 14.707 1.00 10.85 209 VAL A O 1
ATOM 1644 N N . PRO A 1 214 ? -1.407 32.545 12.694 1.00 10.88 210 PRO A N 1
ATOM 1645 C CA . PRO A 1 214 ? -0.231 31.610 12.636 1.00 11.33 210 PRO A CA 1
ATOM 1646 C C . PRO A 1 214 ? 1.120 32.334 12.642 1.00 12.16 210 PRO A C 1
ATOM 1647 O O . PRO A 1 214 ? 1.191 33.524 12.248 1.00 11.32 210 PRO A O 1
ATOM 1651 N N . CYS A 1 215 ? 2.170 31.642 13.092 1.00 12.79 211 CYS A N 1
ATOM 1652 C CA . CYS A 1 215 ? 3.541 32.126 12.957 1.00 13.59 211 CYS A CA 1
ATOM 1653 C C . CYS A 1 215 ? 4.263 31.369 11.845 1.00 12.79 211 CYS A C 1
ATOM 1654 O O . CYS A 1 215 ? 3.995 30.182 11.623 1.00 11.80 211 CYS A O 1
ATOM 1657 N N . TYR A 1 216 ? 5.187 32.058 11.181 1.00 12.26 212 TYR A N 1
ATOM 1658 C CA . TYR A 1 216 ? 5.769 31.578 9.922 1.00 12.40 212 TYR A CA 1
ATOM 1659 C C . TYR A 1 216 ? 7.290 31.508 9.909 1.00 13.55 212 TYR A C 1
ATOM 1660 O O . TYR A 1 216 ? 7.952 32.358 10.484 1.00 12.88 212 TYR A O 1
ATOM 1669 N N . ASP A 1 217 ? 7.827 30.505 9.222 1.00 14.12 213 ASP A N 1
ATOM 1670 C CA . ASP A 1 217 ? 9.240 30.510 8.851 1.00 16.04 213 ASP A CA 1
ATOM 1671 C C . ASP A 1 217 ? 9.463 31.593 7.794 1.00 16.40 213 ASP A C 1
ATOM 1672 O O . ASP A 1 217 ? 8.756 31.631 6.803 1.00 16.16 213 ASP A O 1
ATOM 1677 N N . GLU A 1 218 ? 10.455 32.450 8.013 1.00 17.42 214 GLU A N 1
ATOM 1678 C CA . GLU A 1 218 ? 10.699 33.616 7.155 1.00 20.28 214 GLU A CA 1
ATOM 1679 C C . GLU A 1 218 ? 11.167 33.202 5.763 1.00 21.09 214 GLU A C 1
ATOM 1680 O O . GLU A 1 218 ? 10.695 33.740 4.762 1.00 21.99 214 GLU A O 1
ATOM 1686 N N . ASN A 1 219 ? 12.081 32.242 5.707 1.00 21.85 215 ASN A N 1
ATOM 1687 C CA . ASN A 1 219 ? 12.654 31.808 4.426 1.00 23.73 215 ASN A CA 1
ATOM 1688 C C . ASN A 1 219 ? 11.720 31.028 3.518 1.00 22.94 215 ASN A C 1
ATOM 1689 O O . ASN A 1 219 ? 11.741 31.238 2.317 1.00 24.78 215 ASN A O 1
ATOM 1694 N N . THR A 1 220 ? 10.889 30.154 4.084 1.00 19.98 216 THR A N 1
ATOM 1695 C CA . THR A 1 220 ? 10.059 29.239 3.291 1.00 19.85 216 THR A CA 1
ATOM 1696 C C . THR A 1 220 ? 8.586 29.663 3.239 1.00 18.35 216 THR A C 1
ATOM 1697 O O . THR A 1 220 ? 7.827 29.207 2.368 1.00 18.82 216 THR A O 1
ATOM 1701 N N . GLY A 1 221 ? 8.178 30.515 4.182 1.00 16.94 217 GLY A N 1
ATOM 1702 C CA . GLY A 1 221 ? 6.754 30.856 4.334 1.00 16.11 217 GLY A CA 1
ATOM 1703 C C . GLY A 1 221 ? 5.867 29.751 4.910 1.00 15.69 217 GLY A C 1
ATOM 1704 O O . GLY A 1 221 ? 4.629 29.891 4.936 1.00 14.70 217 GLY A O 1
ATOM 1705 N N . ARG A 1 222 ? 6.479 28.668 5.390 1.00 15.42 218 ARG A N 1
ATOM 1706 C CA . ARG A 1 222 ? 5.734 27.598 6.050 1.00 15.82 218 ARG A CA 1
ATOM 1707 C C . ARG A 1 222 ? 5.280 27.997 7.442 1.00 14.07 218 ARG A C 1
ATOM 1708 O O . ARG A 1 222 ? 6.047 28.550 8.214 1.00 13.42 218 ARG A O 1
ATOM 1716 N N . ILE A 1 223 ? 4.046 27.650 7.769 1.00 12.66 219 ILE A N 1
ATOM 1717 C CA . ILE A 1 223 ? 3.571 27.775 9.141 1.00 12.18 219 ILE A CA 1
ATOM 1718 C C . ILE A 1 223 ? 4.425 26.868 10.026 1.00 12.65 219 ILE A C 1
ATOM 1719 O O . ILE A 1 223 ? 4.673 25.689 9.685 1.00 13.14 219 ILE A O 1
ATOM 1724 N N . ILE A 1 224 ? 4.877 27.415 11.151 1.00 11.65 220 ILE A N 1
ATOM 1725 C CA . ILE A 1 224 ? 5.681 26.648 12.086 1.00 12.28 220 ILE A CA 1
ATOM 1726 C C . ILE A 1 224 ? 4.765 25.771 12.938 1.00 13.18 220 ILE A C 1
ATOM 1727 O O . ILE A 1 224 ? 3.677 26.190 13.318 1.00 12.82 220 ILE A O 1
ATOM 1732 N N . MET A 1 225 ? 5.203 24.535 13.203 1.00 13.76 221 MET A N 1
ATOM 1733 C CA . MET A 1 225 ? 4.508 23.637 14.114 1.00 15.34 221 MET A CA 1
ATOM 1734 C C . MET A 1 225 ? 5.093 23.748 15.517 1.00 15.37 221 MET A C 1
ATOM 1735 O O . MET A 1 225 ? 6.317 23.639 15.693 1.00 15.13 221 MET A O 1
ATOM 1740 N N . GLU A 1 226 ? 4.236 23.989 16.508 1.00 15.23 222 GLU A N 1
ATOM 1741 C CA . GLU A 1 226 ? 4.661 23.927 17.905 1.00 17.06 222 GLU A CA 1
ATOM 1742 C C . GLU A 1 226 ? 4.974 22.461 18.270 1.00 16.38 222 GLU A C 1
ATOM 1743 O O . GLU A 1 226 ? 5.969 22.159 18.955 1.00 16.18 222 GLU A O 1
ATOM 1749 N N . ASN A 1 227 ? 4.108 21.577 17.797 1.00 14.81 223 ASN A N 1
ATOM 1750 C CA . ASN A 1 227 ? 4.292 20.110 17.926 1.00 14.20 223 ASN A CA 1
ATOM 1751 C C . ASN A 1 227 ? 3.431 19.423 16.872 1.00 13.60 223 ASN A C 1
ATOM 1752 O O . ASN A 1 227 ? 2.788 20.091 16.067 1.00 12.33 223 ASN A O 1
ATOM 1757 N N . ARG A 1 228 ? 3.402 18.089 16.851 1.00 13.32 224 ARG A N 1
ATOM 1758 C CA . ARG A 1 228 ? 2.712 17.412 15.777 1.00 14.86 224 ARG A CA 1
ATOM 1759 C C . ARG A 1 228 ? 1.195 17.661 15.803 1.00 14.72 224 ARG A C 1
ATOM 1760 O O . ARG A 1 228 ? 0.517 17.421 14.799 1.00 17.44 224 ARG A O 1
ATOM 1768 N N . GLY A 1 229 ? 0.677 18.143 16.926 1.00 14.31 225 GLY A N 1
ATOM 1769 C CA . GLY A 1 229 ? -0.752 18.386 17.075 1.00 14.76 225 GLY A CA 1
ATOM 1770 C C . GLY A 1 229 ? -1.123 19.857 17.263 1.00 14.91 225 GLY A C 1
ATOM 1771 O O . GLY A 1 229 ? -2.236 20.166 17.678 1.00 14.73 225 GLY A O 1
ATOM 1772 N N . ARG A 1 230 ? -0.205 20.761 16.954 1.00 13.87 226 ARG A N 1
ATOM 1773 C CA . ARG A 1 230 ? -0.463 22.183 17.217 1.00 13.90 226 ARG A CA 1
ATOM 1774 C C . ARG A 1 230 ? 0.402 23.078 16.355 1.00 14.09 226 ARG A C 1
ATOM 1775 O O . ARG A 1 230 ? 1.624 22.912 16.313 1.00 12.79 226 ARG A O 1
ATOM 1783 N N . ILE A 1 231 ? -0.232 24.024 15.660 1.00 13.12 227 ILE A N 1
ATOM 1784 C CA . ILE A 1 231 ? 0.531 25.022 14.926 1.00 14.05 227 ILE A CA 1
ATOM 1785 C C . ILE A 1 231 ? 0.912 26.171 15.837 1.00 13.78 227 ILE A C 1
ATOM 1786 O O . ILE A 1 231 ? 0.238 26.464 16.820 1.00 13.36 227 ILE A O 1
ATOM 1791 N N . CYS A 1 232 ? 2.028 26.802 15.507 1.00 14.46 228 CYS A N 1
ATOM 1792 C CA . CYS A 1 232 ? 2.449 27.992 16.181 1.00 15.37 228 CYS A CA 1
ATOM 1793 C C . CYS A 1 232 ? 1.469 29.101 15.779 1.00 13.64 228 CYS A C 1
ATOM 1794 O O . CYS A 1 232 ? 1.244 29.350 14.598 1.00 13.66 228 CYS A O 1
ATOM 1797 N N . ALA A 1 233 ? 0.855 29.718 16.778 1.00 13.02 229 ALA A N 1
ATOM 1798 C CA . ALA A 1 233 ? -0.060 30.853 16.552 1.00 12.89 229 ALA A CA 1
ATOM 1799 C C . ALA A 1 233 ? -0.019 31.755 17.773 1.00 13.03 229 ALA A C 1
ATOM 1800 O O . ALA A 1 233 ? 0.372 31.337 18.877 1.00 13.50 229 ALA A O 1
ATOM 1802 N N . ALA A 1 234 ? -0.376 33.019 17.571 1.00 12.30 230 ALA A N 1
ATOM 1803 C CA . ALA A 1 234 ? -0.197 34.017 18.627 1.00 12.51 230 ALA A CA 1
ATOM 1804 C C . ALA A 1 234 ? -1.359 34.982 18.569 1.00 12.01 230 ALA A C 1
ATOM 1805 O O . ALA A 1 234 ? -2.007 35.077 17.533 1.00 10.97 230 ALA A O 1
ATOM 1807 N N . PRO A 1 235 ? -1.623 35.705 19.686 1.00 13.21 231 PRO A N 1
ATOM 1808 C CA . PRO A 1 235 ? -2.677 36.710 19.674 1.00 12.73 231 PRO A CA 1
ATOM 1809 C C . PRO A 1 235 ? -2.395 37.692 18.551 1.00 12.46 231 PRO A C 1
ATOM 1810 O O . PRO A 1 235 ? -1.234 38.103 18.366 1.00 12.63 231 PRO A O 1
ATOM 1814 N N . GLY A 1 236 ? -3.431 38.055 17.803 1.00 11.36 232 GLY A N 1
ATOM 1815 C CA . GLY A 1 236 ? -3.211 38.858 16.622 1.00 11.33 232 GLY A CA 1
ATOM 1816 C C . GLY A 1 236 ? -3.104 40.355 16.865 1.00 10.58 232 GLY A C 1
ATOM 1817 O O . GLY A 1 236 ? -2.785 41.083 15.938 1.00 11.54 232 GLY A O 1
ATOM 1818 N N . GLY A 1 237 ? -3.413 40.817 18.075 1.00 10.47 233 GLY A N 1
ATOM 1819 C CA . GLY A 1 237 ? -3.531 42.281 18.322 1.00 10.52 233 GLY A CA 1
ATOM 1820 C C . GLY A 1 237 ? -4.995 42.674 18.188 1.00 10.74 233 GLY A C 1
ATOM 1821 O O . GLY A 1 237 ? -5.812 41.884 17.707 1.00 10.00 233 GLY A O 1
ATOM 1822 N N . ASN A 1 238 ? -5.332 43.881 18.624 1.00 11.05 234 ASN A N 1
ATOM 1823 C CA . ASN A 1 238 ? -6.723 44.270 18.706 1.00 11.70 234 ASN A CA 1
ATOM 1824 C C . ASN A 1 238 ? -7.435 44.441 17.379 1.00 10.73 234 ASN A C 1
ATOM 1825 O O . ASN A 1 238 ? -8.657 44.622 17.363 1.00 10.74 234 ASN A O 1
ATOM 1830 N N . GLY A 1 239 ? -6.684 44.394 16.277 1.00 10.13 235 GLY A N 1
ATOM 1831 C CA . GLY A 1 239 ? -7.295 44.339 14.952 1.00 9.77 235 GLY A CA 1
ATOM 1832 C C . GLY A 1 239 ? -8.126 43.073 14.782 1.00 9.72 235 GLY A C 1
ATOM 1833 O O . GLY A 1 239 ? -8.990 43.020 13.917 1.00 9.56 235 GLY A O 1
ATOM 1834 N N . ALA A 1 240 ? -7.908 42.081 15.658 1.00 9.46 236 ALA A N 1
ATOM 1835 C CA . ALA A 1 240 ? -8.754 40.857 15.657 1.00 9.89 236 ALA A CA 1
ATOM 1836 C C . ALA A 1 240 ? -10.261 41.103 15.845 1.00 9.93 236 ALA A C 1
ATOM 1837 O O . ALA A 1 240 ? -11.073 40.201 15.567 1.00 9.81 236 ALA A O 1
ATOM 1839 N N . VAL A 1 241 ? -10.629 42.291 16.334 1.00 10.05 237 VAL A N 1
ATOM 1840 C CA . VAL A 1 241 ? -12.035 42.604 16.615 1.00 10.26 237 VAL A CA 1
ATOM 1841 C C . VAL A 1 241 ? -12.896 42.424 15.382 1.00 10.49 237 VAL A C 1
ATOM 1842 O O . VAL A 1 241 ? -14.020 41.946 15.485 1.00 9.99 237 VAL A O 1
ATOM 1846 N N . PHE A 1 242 ? -12.375 42.815 14.216 1.00 10.60 238 PHE A N 1
ATOM 1847 C CA . PHE A 1 242 ? -13.235 42.839 13.025 1.00 11.13 238 PHE A CA 1
ATOM 1848 C C . PHE A 1 242 ? -13.672 41.449 12.583 1.00 11.46 238 PHE A C 1
ATOM 1849 O O . PHE A 1 242 ? -14.867 41.205 12.354 1.00 12.38 238 PHE A O 1
ATOM 1857 N N . ALA A 1 243 ? -12.710 40.536 12.500 1.00 10.97 239 ALA A N 1
ATOM 1858 C CA . ALA A 1 243 ? -12.979 39.129 12.196 1.00 11.34 239 ALA A CA 1
ATOM 1859 C C . ALA A 1 243 ? -13.845 38.484 13.270 1.00 11.56 239 ALA A C 1
ATOM 1860 O O . ALA A 1 243 ? -14.777 37.714 12.961 1.00 12.11 239 ALA A O 1
ATOM 1862 N N . ALA A 1 244 ? -13.568 38.812 14.528 1.00 10.88 240 ALA A N 1
ATOM 1863 C CA . ALA A 1 244 ? -14.318 38.231 15.623 1.00 11.54 240 ALA A CA 1
ATOM 1864 C C . ALA A 1 244 ? -15.800 38.641 15.584 1.00 11.65 240 ALA A C 1
ATOM 1865 O O . ALA A 1 244 ? -16.659 37.792 15.784 1.00 12.85 240 ALA A O 1
ATOM 1867 N N . LEU A 1 245 ? -16.080 39.916 15.302 1.00 11.76 241 LEU A N 1
ATOM 1868 C CA . LEU A 1 245 ? -17.453 40.401 15.181 1.00 12.40 241 LEU A CA 1
ATOM 1869 C C . LEU A 1 245 ? -18.138 39.843 13.932 1.00 12.94 241 LEU A C 1
ATOM 1870 O O . LEU A 1 245 ? -19.352 39.835 13.865 1.00 12.71 241 LEU A O 1
ATOM 1875 N N . ALA A 1 246 ? -17.350 39.337 12.974 1.00 14.26 242 ALA A N 1
ATOM 1876 C CA . ALA A 1 246 ? -17.859 38.799 11.688 1.00 15.48 242 ALA A CA 1
ATOM 1877 C C . ALA A 1 246 ? -18.269 37.338 11.711 1.00 17.01 242 ALA A C 1
ATOM 1878 O O . ALA A 1 246 ? -18.996 36.878 10.814 1.00 17.31 242 ALA A O 1
ATOM 1880 N N . ALA A 1 247 ? -17.814 36.604 12.721 1.00 17.37 243 ALA A N 1
ATOM 1881 C CA . ALA A 1 247 ? -18.037 35.162 12.820 1.00 18.16 243 ALA A CA 1
ATOM 1882 C C . ALA A 1 247 ? -19.530 34.829 12.928 1.00 18.68 243 ALA A C 1
ATOM 1883 O O . ALA A 1 247 ? -20.242 35.459 13.710 1.00 16.29 243 ALA A O 1
ATOM 1885 N N . PRO A 1 248 ? -20.020 33.853 12.127 1.00 19.90 244 PRO A N 1
ATOM 1886 C CA . PRO A 1 248 ? -21.423 33.447 12.277 1.00 20.42 244 PRO A CA 1
ATOM 1887 C C . PRO A 1 248 ? -21.721 32.876 13.658 1.00 20.07 244 PRO A C 1
ATOM 1888 O O . PRO A 1 248 ? -20.898 32.153 14.223 1.00 20.92 244 PRO A O 1
ATOM 1892 N N . ARG A 1 249 ? -22.897 33.197 14.184 1.00 18.78 245 ARG A N 1
ATOM 1893 C CA . ARG A 1 249 ? -23.345 32.724 15.488 1.00 20.40 245 ARG A CA 1
ATOM 1894 C C . ARG A 1 249 ? -24.778 32.221 15.405 1.00 21.32 245 ARG A C 1
ATOM 1895 O O . ARG A 1 249 ? -25.539 32.678 14.544 1.00 21.94 245 ARG A O 1
ATOM 1903 N N . ALA A 1 250 ? -25.152 31.325 16.321 1.00 21.65 246 ALA A N 1
ATOM 1904 C CA . ALA A 1 250 ? -26.540 30.897 16.486 1.00 23.18 246 ALA A CA 1
ATOM 1905 C C . ALA A 1 250 ? -27.483 32.104 16.607 1.00 23.69 246 ALA A C 1
ATOM 1906 O O . ALA A 1 250 ? -27.226 33.040 17.391 1.00 24.01 246 ALA A O 1
ATOM 1908 N N . THR A 1 251 ? -28.559 32.080 15.821 1.00 24.77 247 THR A N 1
ATOM 1909 C CA . THR A 1 251 ? -29.451 33.222 15.645 1.00 25.83 247 THR A CA 1
ATOM 1910 C C . THR A 1 251 ? -30.920 32.807 15.761 1.00 28.61 247 THR A C 1
ATOM 1911 O O . THR A 1 251 ? -31.340 31.811 15.160 1.00 28.49 247 THR A O 1
ATOM 1915 N N . LYS A 1 252 ? -31.690 33.566 16.538 1.00 31.12 248 LYS A N 1
ATOM 1916 C CA . LYS A 1 252 ? -33.145 33.370 16.621 1.00 33.60 248 LYS A CA 1
ATOM 1917 C C . LYS A 1 252 ? -33.881 34.517 15.933 1.00 35.72 248 LYS A C 1
ATOM 1918 O O . LYS A 1 252 ? -33.413 35.665 15.956 1.00 36.26 248 LYS A O 1
ATOM 1924 N N . THR A 1 257 ? -37.522 31.722 17.211 1.00 41.91 253 THR A N 1
ATOM 1925 C CA . THR A 1 257 ? -37.434 30.817 16.056 1.00 44.45 253 THR A CA 1
ATOM 1926 C C . THR A 1 257 ? -36.029 30.813 15.444 1.00 42.28 253 THR A C 1
ATOM 1927 O O . THR A 1 257 ? -35.550 31.852 14.972 1.00 40.54 253 THR A O 1
ATOM 1931 N N . LEU A 1 258 ? -35.383 29.645 15.445 1.00 40.05 254 LEU A N 1
ATOM 1932 C CA . LEU A 1 258 ? -34.049 29.490 14.849 1.00 39.81 254 LEU A CA 1
ATOM 1933 C C . LEU A 1 258 ? -34.048 29.864 13.367 1.00 39.44 254 LEU A C 1
ATOM 1934 O O . LEU A 1 258 ? -34.868 29.365 12.590 1.00 38.74 254 LEU A O 1
ATOM 1939 N N . GLN A 1 259 ? -33.132 30.756 12.994 1.00 36.40 255 GLN A N 1
ATOM 1940 C CA . GLN A 1 259 ? -32.961 31.189 11.604 1.00 35.42 255 GLN A CA 1
ATOM 1941 C C . GLN A 1 259 ? -31.524 30.885 11.180 1.00 33.21 255 GLN A C 1
ATOM 1942 O O . GLN A 1 259 ? -30.767 30.292 11.952 1.00 33.57 255 GLN A O 1
ATOM 1948 N N . VAL A 1 260 ? -31.138 31.276 9.966 1.00 31.10 256 VAL A N 1
ATOM 1949 C CA . VAL A 1 260 ? -29.752 31.090 9.521 1.00 29.94 256 VAL A CA 1
ATOM 1950 C C . VAL A 1 260 ? -28.787 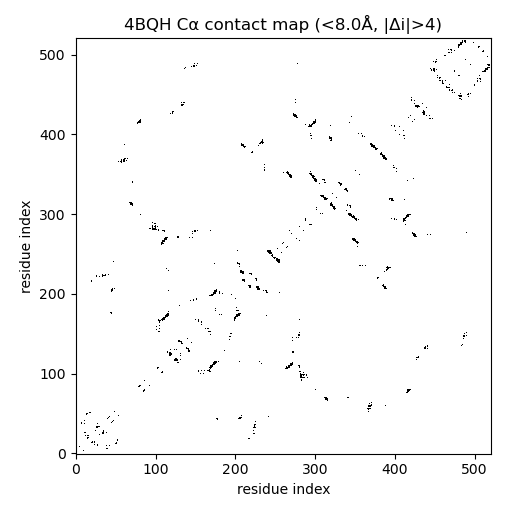31.914 10.397 1.00 29.24 256 VAL A C 1
ATOM 1951 O O . VAL A 1 260 ? -29.142 32.991 10.876 1.00 27.89 256 VAL A O 1
ATOM 1955 N N . LYS A 1 261 ? -27.575 31.397 10.593 1.00 27.51 257 LYS A N 1
ATOM 1956 C CA . LYS A 1 261 ? -26.587 32.045 11.461 1.00 26.94 257 LYS A CA 1
ATOM 1957 C C . LYS A 1 261 ? -26.205 33.414 10.921 1.00 25.28 257 LYS A C 1
ATOM 1958 O O . LYS A 1 261 ? -25.996 33.564 9.722 1.00 25.44 257 LYS A O 1
ATOM 1964 N N . GLU A 1 262 ? -26.122 34.396 11.820 1.00 23.38 258 GLU A N 1
ATOM 1965 C CA . GLU A 1 262 ? -25.610 35.734 11.509 1.00 22.09 258 GLU A CA 1
ATOM 1966 C C . GLU A 1 262 ? -24.472 36.096 12.477 1.00 18.94 258 GLU A C 1
ATOM 1967 O O . GLU A 1 262 ? -24.301 35.462 13.529 1.00 17.44 258 GLU A O 1
ATOM 1973 N N . SER A 1 263 ? -23.728 37.138 12.125 1.00 16.64 259 SER A N 1
ATOM 1974 C CA . SER A 1 263 ? -22.620 37.605 12.972 1.00 14.78 259 SER A CA 1
ATOM 1975 C C . SER A 1 263 ? -23.088 38.410 14.181 1.00 13.51 259 SER A C 1
ATOM 1976 O O . SER A 1 263 ? -24.221 38.905 14.226 1.00 12.94 259 SER A O 1
ATOM 1979 N N . LEU A 1 264 ? -22.212 38.546 15.177 1.00 12.23 260 LEU A N 1
ATOM 1980 C CA . LEU A 1 264 ? -22.497 39.454 16.279 1.00 12.04 260 LEU A CA 1
ATOM 1981 C C . LEU A 1 264 ? -22.735 40.881 15.747 1.00 12.05 260 LEU A C 1
ATOM 1982 O O . LEU A 1 264 ? -23.597 41.602 16.264 1.00 12.19 260 LEU A O 1
ATOM 1987 N N . LEU A 1 265 ? -21.974 41.285 14.730 1.00 12.94 261 LEU A N 1
ATOM 1988 C CA . LEU A 1 265 ? -22.188 42.585 14.086 1.00 13.68 261 LEU A CA 1
ATOM 1989 C C . LEU A 1 265 ? -23.637 42.735 13.601 1.00 13.52 261 LEU A C 1
ATOM 1990 O O . LEU A 1 265 ? -24.289 43.727 13.890 1.00 12.83 261 LEU A O 1
ATOM 1995 N N . GLN A 1 266 ? -24.125 41.736 12.869 1.00 14.12 262 GLN A N 1
ATOM 1996 C CA . GLN A 1 266 ? -25.508 41.748 12.410 1.00 14.98 262 GLN A CA 1
ATOM 1997 C C . GLN A 1 266 ? -26.492 41.751 13.590 1.00 14.26 262 GLN A C 1
ATOM 1998 O O . GLN A 1 266 ? -27.485 42.458 13.547 1.00 14.80 262 GLN A O 1
ATOM 2004 N N . HIS A 1 267 ? -26.210 40.979 14.641 1.00 13.95 263 HIS A N 1
ATOM 2005 C CA . HIS A 1 267 ? -27.057 40.964 15.859 1.00 14.21 263 HIS A CA 1
ATOM 2006 C C . HIS A 1 267 ? -27.112 42.343 16.473 1.00 14.19 263 HIS A C 1
ATOM 2007 O O . HIS A 1 267 ? -28.173 42.806 16.890 1.00 13.32 263 HIS A O 1
ATOM 2014 N N . LEU A 1 268 ? -25.966 43.019 16.516 1.00 12.62 264 LEU A N 1
ATOM 2015 C CA . LEU A 1 268 ? -25.930 44.377 17.104 1.00 13.65 264 LEU A CA 1
ATOM 2016 C C . LEU A 1 268 ? -26.708 45.396 16.272 1.00 13.51 264 LEU A C 1
ATOM 2017 O O . LEU A 1 268 ? -27.387 46.258 16.821 1.00 13.86 264 LEU A O 1
ATOM 2022 N N . ARG A 1 269 ? -26.616 45.288 14.954 1.00 14.25 265 ARG A N 1
ATOM 2023 C CA . ARG A 1 269 ? -27.384 46.179 14.079 1.00 16.61 265 ARG A CA 1
ATOM 2024 C C . ARG A 1 269 ? -28.883 46.020 14.367 1.00 17.22 265 ARG A C 1
ATOM 2025 O O . ARG A 1 269 ? -29.602 47.008 14.493 1.00 16.33 265 ARG A O 1
ATOM 2033 N N . LYS A 1 270 ? -29.326 44.771 14.492 1.00 17.61 266 LYS A N 1
ATOM 2034 C CA . LYS A 1 270 ? -30.739 44.483 14.820 1.00 19.67 266 LYS A CA 1
ATOM 2035 C C . LYS A 1 270 ? -31.164 45.029 16.177 1.00 19.01 266 LYS A C 1
ATOM 2036 O O . LYS A 1 270 ? -32.314 45.429 16.339 1.00 20.71 266 LYS A O 1
ATOM 2042 N N . LEU A 1 271 ? -30.245 45.060 17.143 1.00 17.62 267 LEU A N 1
ATOM 2043 C CA . LEU A 1 271 ? -30.490 45.670 18.455 1.00 18.30 267 LEU A CA 1
ATOM 2044 C C . LEU A 1 271 ? -30.459 47.194 18.460 1.00 18.10 267 LEU A C 1
ATOM 2045 O O . LEU A 1 271 ? -30.750 47.798 19.476 1.00 22.57 267 LEU A O 1
ATOM 2050 N N . GLY A 1 272 ? -30.120 47.815 17.342 1.00 17.62 268 GLY A N 1
ATOM 2051 C CA . GLY A 1 272 ? -30.118 49.287 17.241 1.00 15.51 268 GLY A CA 1
ATOM 2052 C C . GLY A 1 272 ? -28.857 49.955 17.772 1.00 14.57 268 GLY A C 1
ATOM 2053 O O . GLY A 1 272 ? -28.846 51.165 18.032 1.00 14.85 268 GLY A O 1
ATOM 2054 N N . ILE A 1 273 ? -27.783 49.178 17.903 1.00 12.76 269 ILE A N 1
ATOM 2055 C CA . ILE A 1 273 ? -26.485 49.736 18.320 1.00 11.87 269 ILE A CA 1
ATOM 2056 C C . ILE A 1 273 ? -25.952 50.690 17.241 1.00 11.41 269 ILE A C 1
ATOM 2057 O O . ILE A 1 273 ? -25.916 50.345 16.053 1.00 11.61 269 ILE A O 1
ATOM 2062 N N . ALA A 1 274 ? -25.550 51.882 17.671 1.00 10.30 270 ALA A N 1
ATOM 2063 C CA . ALA A 1 274 ? -24.992 52.887 16.779 1.00 10.34 270 ALA A CA 1
ATOM 2064 C C . ALA A 1 274 ? -23.489 53.036 16.955 1.00 10.29 270 ALA A C 1
ATOM 2065 O O . ALA A 1 274 ? -22.790 53.370 15.986 1.00 10.36 270 ALA A O 1
ATOM 2067 N N . TYR A 1 275 ? -22.991 52.857 18.181 1.00 10.02 271 TYR A N 1
ATOM 2068 C CA . TYR A 1 275 ? -21.546 53.002 18.459 1.00 10.10 271 TYR A CA 1
ATOM 2069 C C . TYR A 1 275 ? -21.045 51.887 19.340 1.00 9.36 271 TYR A C 1
ATOM 2070 O O . TYR A 1 275 ? -21.760 51.428 20.228 1.00 9.82 271 TYR A O 1
ATOM 2079 N N . VAL A 1 276 ? -19.791 51.505 19.121 1.00 9.56 272 VAL A N 1
ATOM 2080 C CA . VAL A 1 276 ? -19.103 50.491 19.909 1.00 9.13 272 VAL A CA 1
ATOM 2081 C C . VAL A 1 276 ? -17.870 51.165 20.512 1.00 8.93 272 VAL A C 1
ATOM 2082 O O . VAL A 1 276 ? -17.001 51.646 19.766 1.00 9.04 272 VAL A O 1
ATOM 2086 N N . GLN A 1 277 ? -17.824 51.237 21.844 1.00 8.61 273 GLN A N 1
ATOM 2087 C CA . GLN A 1 277 ? -16.623 51.717 22.517 1.00 9.03 273 GLN A CA 1
ATOM 2088 C C . GLN A 1 277 ? -15.735 50.509 22.792 1.00 9.17 273 GLN A C 1
ATOM 2089 O O . GLN A 1 277 ? -16.232 49.470 23.225 1.00 9.90 273 GLN A O 1
ATOM 2095 N N . ILE A 1 278 ? -14.442 50.627 22.513 1.00 9.34 274 ILE A N 1
ATOM 2096 C CA . ILE A 1 278 ? -13.541 49.473 22.619 1.00 8.89 274 ILE A CA 1
ATOM 2097 C C . ILE A 1 278 ? -12.462 49.799 23.629 1.00 8.76 274 ILE A C 1
ATOM 2098 O O . ILE A 1 278 ? -11.871 50.881 23.584 1.00 9.20 274 ILE A O 1
ATOM 2103 N N . GLY A 1 279 ? -12.200 48.863 24.531 1.00 8.72 275 GLY A N 1
ATOM 2104 C CA . GLY A 1 279 ? -11.117 49.067 25.511 1.00 9.10 275 GLY A CA 1
ATOM 2105 C C . GLY A 1 279 ? -10.549 47.776 26.025 1.00 9.51 275 GLY A C 1
ATOM 2106 O O . GLY A 1 279 ? -11.198 46.733 25.947 1.00 9.63 275 GLY A O 1
ATOM 2107 N N . ASN A 1 280 ? -9.311 47.837 26.530 1.00 9.22 276 ASN A N 1
ATOM 2108 C CA . ASN A 1 280 ? -8.682 46.653 27.088 1.00 9.73 276 ASN A CA 1
ATOM 2109 C C . ASN A 1 280 ? -9.063 46.471 28.568 1.00 9.33 276 ASN A C 1
ATOM 2110 O O . ASN A 1 280 ? -9.094 47.443 29.324 1.00 8.89 276 ASN A O 1
ATOM 2115 N N . ILE A 1 281 ? -9.333 45.219 28.958 1.00 9.31 277 ILE A N 1
ATOM 2116 C CA . ILE A 1 281 ? -9.678 44.905 30.338 1.00 10.13 277 ILE A CA 1
ATOM 2117 C C . ILE A 1 281 ? -8.554 45.279 31.304 1.00 10.22 277 ILE A C 1
ATOM 2118 O O . ILE A 1 281 ? -8.805 45.420 32.494 1.00 10.21 277 ILE A O 1
ATOM 2123 N N . ASP A 1 282 ? -7.329 45.460 30.787 1.00 10.27 278 ASP A N 1
ATOM 2124 C CA . ASP A 1 282 ? -6.187 45.838 31.665 1.00 10.74 278 ASP A CA 1
ATOM 2125 C C . ASP A 1 282 ? -6.204 47.262 32.232 1.00 10.87 278 ASP A C 1
ATOM 2126 O O . ASP A 1 282 ? -5.399 47.594 33.109 1.00 11.08 278 ASP A O 1
ATOM 2131 N N . ASN A 1 283 ? -7.114 48.099 31.745 1.00 10.27 279 ASN A N 1
ATOM 2132 C CA . ASN A 1 283 ? -7.091 49.502 32.117 1.00 10.50 279 ASN A CA 1
ATOM 2133 C C . ASN A 1 283 ? -7.956 49.733 33.336 1.00 10.34 279 ASN A C 1
ATOM 2134 O O . ASN A 1 283 ? -9.185 49.805 33.229 1.00 10.80 279 ASN A O 1
ATOM 2139 N N . LEU A 1 284 ? -7.322 49.845 34.503 1.00 10.10 280 LEU A N 1
ATOM 2140 C CA . LEU A 1 284 ? -8.087 50.019 35.731 1.00 10.53 280 LEU A CA 1
ATOM 2141 C C . LEU A 1 284 ? -8.889 51.314 35.726 1.00 10.86 280 LEU A C 1
ATOM 2142 O O . LEU A 1 284 ? -9.933 51.403 36.395 1.00 11.57 280 LEU A O 1
ATOM 2147 N N . LEU A 1 285 ? -8.391 52.325 35.008 1.00 11.35 281 LEU A N 1
ATOM 2148 C CA . LEU A 1 285 ? -9.030 53.635 35.003 1.00 12.01 281 LEU A CA 1
ATOM 2149 C C . LEU A 1 285 ? -10.013 53.852 33.832 1.00 11.80 281 LEU A C 1
ATOM 2150 O O . LEU A 1 285 ? -10.414 54.986 33.571 1.00 10.89 281 LEU A O 1
ATOM 2155 N N . ALA A 1 286 ? -10.421 52.773 33.183 1.00 10.87 282 ALA A N 1
ATOM 2156 C CA . ALA A 1 286 ? -11.188 52.876 31.939 1.00 11.25 282 ALA A CA 1
ATOM 2157 C C . ALA A 1 286 ? -12.496 53.628 32.175 1.00 11.45 282 ALA A C 1
ATOM 2158 O O . ALA A 1 286 ? -13.236 53.330 33.126 1.00 11.23 282 ALA A O 1
ATOM 2160 N N . ASN A 1 287 ? -12.733 54.647 31.346 1.00 11.34 283 ASN A N 1
ATOM 2161 C CA . ASN A 1 287 ? -13.938 55.426 31.462 1.00 11.91 283 ASN A CA 1
ATOM 2162 C C . ASN A 1 287 ? -14.981 54.728 30.584 1.00 12.03 283 ASN A C 1
ATOM 2163 O O . ASN A 1 287 ? -15.168 55.047 29.402 1.00 11.79 283 ASN A O 1
ATOM 2168 N N . VAL A 1 288 ? -15.644 53.749 31.193 1.00 11.36 284 VAL A N 1
ATOM 2169 C CA . VAL A 1 288 ? -16.524 52.806 30.490 1.00 11.11 284 VAL A CA 1
ATOM 2170 C C . VAL A 1 288 ? -17.882 53.451 30.184 1.00 11.41 284 VAL A C 1
ATOM 2171 O O . VAL A 1 288 ? -18.524 54.011 31.078 1.00 11.10 284 VAL A O 1
ATOM 2175 N N . ALA A 1 289 ? -18.319 53.343 28.923 1.00 11.05 285 ALA A N 1
ATOM 2176 C CA . ALA A 1 289 ? -19.524 54.040 28.436 1.00 11.53 285 ALA A CA 1
ATOM 2177 C C . ALA A 1 289 ? -19.458 55.543 28.737 1.00 11.36 285 ALA A C 1
ATOM 2178 O O . ALA A 1 289 ? -20.363 56.125 29.324 1.00 12.26 285 ALA A O 1
ATOM 2180 N N . ASP A 1 290 ? -18.346 56.166 28.357 1.00 11.32 286 ASP A N 1
ATOM 2181 C CA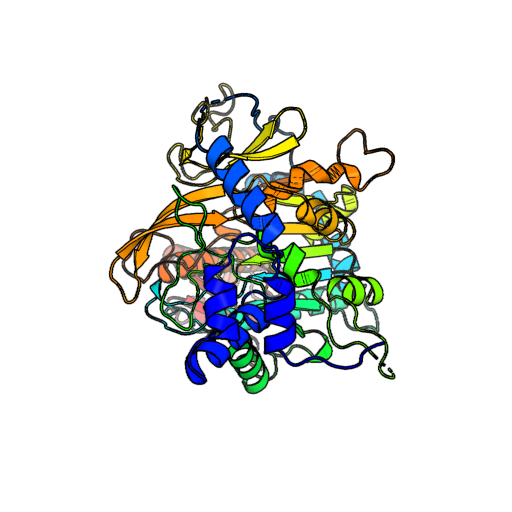 . ASP A 1 290 ? -18.094 57.573 28.658 1.00 10.35 286 ASP A CA 1
ATOM 2182 C C . ASP A 1 290 ? -19.058 58.441 27.846 1.00 10.18 286 ASP A C 1
ATOM 2183 O O . ASP A 1 290 ? -18.932 58.488 26.627 1.00 9.22 286 ASP A O 1
ATOM 2188 N N . PRO A 1 291 ? -20.016 59.126 28.515 1.00 9.95 287 PRO A N 1
ATOM 2189 C CA . PRO A 1 291 ? -21.004 59.916 27.779 1.00 9.68 287 PRO A CA 1
ATOM 2190 C C . PRO A 1 291 ? -20.407 61.141 27.067 1.00 9.50 287 PRO A C 1
ATOM 2191 O O . PRO A 1 291 ? -20.974 61.592 26.072 1.00 9.68 287 PRO A O 1
ATOM 2195 N N . VAL A 1 292 ? -19.276 61.666 27.531 1.00 9.47 288 VAL A N 1
ATOM 2196 C CA . VAL A 1 292 ? -18.628 62.793 26.799 1.00 8.89 288 VAL A CA 1
ATOM 2197 C C . VAL A 1 292 ? -18.016 62.290 25.478 1.00 8.86 288 VAL A C 1
ATOM 2198 O O . VAL A 1 292 ? -18.144 62.939 24.437 1.00 8.88 288 VAL A O 1
ATOM 2202 N N . PHE A 1 293 ? -17.359 61.138 25.537 1.00 8.26 289 PHE A N 1
ATOM 2203 C CA . PHE A 1 293 ? -16.757 60.474 24.363 1.00 8.51 289 PHE A CA 1
ATOM 2204 C C . PHE A 1 293 ? -17.870 60.188 23.342 1.00 8.16 289 PHE A C 1
ATOM 2205 O O . PHE A 1 293 ? -17.750 60.511 22.166 1.00 8.27 289 PHE A O 1
ATOM 2213 N N . ILE A 1 294 ? -18.971 59.615 23.819 1.00 7.96 290 ILE A N 1
ATOM 2214 C CA . ILE A 1 294 ? -20.140 59.308 22.973 1.00 8.29 290 ILE A CA 1
ATOM 2215 C C . ILE A 1 294 ? -20.791 60.568 22.388 1.00 8.08 290 ILE A C 1
ATOM 2216 O O . ILE A 1 294 ? -21.098 60.612 21.189 1.00 7.62 290 ILE A O 1
ATOM 2221 N N . GLY A 1 295 ? -21.000 61.565 23.232 1.00 8.02 291 GLY A N 1
ATOM 2222 C CA . GLY A 1 295 ? -21.607 62.835 22.793 1.00 8.49 291 GLY A CA 1
ATOM 2223 C C . GLY A 1 295 ? -20.744 63.536 21.752 1.00 8.35 291 GLY A C 1
ATOM 2224 O O . GLY A 1 295 ? -21.248 64.051 20.741 1.00 8.31 291 GLY A O 1
ATOM 2225 N N . TYR A 1 296 ? -19.431 63.512 21.970 1.00 8.42 292 TYR A N 1
ATOM 2226 C CA . TYR A 1 296 ? -18.488 64.077 20.997 1.00 8.64 292 TYR A CA 1
ATOM 2227 C C . TYR A 1 296 ? -18.600 63.359 19.651 1.00 8.69 292 TYR A C 1
ATOM 2228 O O . TYR A 1 296 ? -18.644 64.005 18.592 1.00 8.61 292 TYR A O 1
ATOM 2237 N N . ALA A 1 297 ? -18.645 62.031 19.656 1.00 8.26 293 ALA A N 1
ATOM 2238 C CA . ALA A 1 297 ? -18.772 61.310 18.389 1.00 8.69 293 ALA A CA 1
ATOM 2239 C C . ALA A 1 297 ? -20.055 61.711 17.662 1.00 8.88 293 ALA A C 1
ATOM 2240 O O . ALA A 1 297 ? -20.045 61.938 16.461 1.00 9.18 293 ALA A O 1
ATOM 2242 N N . ILE A 1 298 ? -21.143 61.813 18.420 1.00 8.91 294 ILE A N 1
ATOM 2243 C CA . ILE A 1 298 ? -22.451 62.112 17.829 1.00 9.08 294 ILE A CA 1
ATOM 2244 C C . ILE A 1 298 ? -22.473 63.526 17.237 1.00 9.39 294 ILE A C 1
ATOM 2245 O O . ILE A 1 298 ? -22.890 63.716 16.073 1.00 9.45 294 ILE A O 1
ATOM 2250 N N . GLU A 1 299 ? -22.020 64.500 18.023 1.00 10.01 295 GLU A N 1
ATOM 2251 C CA . GLU A 1 299 ? -22.075 65.909 17.598 1.00 10.87 295 GLU A CA 1
ATOM 2252 C C . GLU A 1 299 ? -21.106 66.194 16.464 1.00 11.34 295 GLU A C 1
ATOM 2253 O O . GLU A 1 299 ? -21.398 67.049 15.596 1.00 12.54 295 GLU A O 1
ATOM 2259 N N . GLU A 1 300 ? -19.996 65.438 16.397 1.00 10.90 296 GLU A N 1
ATOM 2260 C CA . GLU A 1 300 ? -19.013 65.581 15.297 1.00 10.60 296 GLU A CA 1
ATOM 2261 C C . GLU A 1 300 ? -19.383 64.807 14.027 1.00 10.99 296 GLU A C 1
ATOM 2262 O O . GLU A 1 300 ? -18.772 65.007 12.974 1.00 10.39 296 GLU A O 1
ATOM 2268 N N . GLU A 1 301 ? -20.397 63.953 14.135 1.00 11.04 297 GLU A N 1
ATOM 2269 C CA . GLU A 1 301 ? -20.765 62.989 13.094 1.00 12.30 297 GLU A CA 1
ATOM 2270 C C . GLU A 1 301 ? -19.534 62.130 12.731 1.00 11.63 297 GLU A C 1
ATOM 2271 O O . GLU A 1 301 ? -19.288 61.834 11.563 1.00 12.37 297 GLU A O 1
ATOM 2277 N N . ALA A 1 302 ? -18.788 61.714 13.758 1.00 9.86 298 ALA A N 1
ATOM 2278 C CA . ALA A 1 302 ? -17.580 60.912 13.576 1.00 9.64 298 ALA A CA 1
ATOM 2279 C C . ALA A 1 302 ? -17.932 59.431 13.435 1.00 9.57 298 ALA A C 1
ATOM 2280 O O . ALA A 1 302 ? -18.907 58.944 14.054 1.00 10.34 298 ALA A O 1
ATOM 2282 N N . HIS A 1 303 ? -17.171 58.736 12.597 1.00 9.19 299 HIS A N 1
ATOM 2283 C CA . HIS A 1 303 ? -17.226 57.269 12.516 1.00 9.11 299 HIS A CA 1
ATOM 2284 C C . HIS A 1 303 ? -16.160 56.623 13.388 1.00 8.77 299 HIS A C 1
ATOM 2285 O O . HIS A 1 303 ? -16.298 55.479 13.816 1.00 8.95 299 HIS A O 1
ATOM 2292 N N . VAL A 1 304 ? -15.083 57.359 13.655 1.00 8.05 300 VAL A N 1
ATOM 2293 C CA . VAL A 1 304 ? -14.046 56.918 14.618 1.00 7.98 300 VAL A CA 1
ATOM 2294 C C . VAL A 1 304 ? -13.658 58.098 15.498 1.00 7.88 300 VAL A C 1
ATOM 2295 O O . VAL A 1 304 ? -13.328 59.168 14.967 1.00 7.72 300 VAL A O 1
ATOM 2299 N N . VAL A 1 305 ? -13.674 57.905 16.822 1.00 7.35 301 VAL A N 1
ATOM 2300 C CA . VAL A 1 305 ? -13.038 58.847 17.740 1.00 7.65 301 VAL A CA 1
ATOM 2301 C C . VAL A 1 305 ? -12.008 58.064 18.533 1.00 7.74 301 VAL A C 1
ATOM 2302 O O . VAL A 1 305 ? -12.312 56.966 19.017 1.00 8.47 301 VAL A O 1
ATOM 2306 N N . VAL A 1 306 ? -10.784 58.601 18.618 1.00 7.79 302 VAL A N 1
ATOM 2307 C CA . VAL A 1 306 ? -9.756 57.983 19.454 1.00 8.31 302 VAL A CA 1
ATOM 2308 C C . VAL A 1 306 ? -9.470 58.857 20.663 1.00 8.18 302 VAL A C 1
ATOM 2309 O O . VAL A 1 306 ? -9.461 60.122 20.583 1.00 8.23 302 VAL A O 1
ATOM 2313 N N . LYS A 1 307 ? -9.248 58.196 21.796 1.00 8.42 303 LYS A N 1
ATOM 2314 C CA . LYS A 1 307 ? -8.712 58.927 22.943 1.00 9.16 303 LYS A CA 1
ATOM 2315 C C . LYS A 1 307 ? -7.199 58.853 22.950 1.00 9.52 303 LYS A C 1
ATOM 2316 O O . LYS A 1 307 ? -6.615 57.802 22.691 1.00 9.85 303 LYS A O 1
ATOM 2322 N N . THR A 1 308 ? -6.572 59.967 23.285 1.00 8.98 304 THR A N 1
ATOM 2323 C CA . THR A 1 308 ? -5.106 60.069 23.281 1.00 9.65 304 THR A CA 1
ATOM 2324 C C . THR A 1 308 ? -4.694 60.863 24.505 1.00 9.88 304 THR A C 1
ATOM 2325 O O . THR A 1 308 ? -5.522 61.563 25.089 1.00 9.45 304 THR A O 1
ATOM 2329 N N . CYS A 1 309 ? -3.425 60.758 24.885 1.00 10.72 305 CYS A N 1
ATOM 2330 C CA . CYS A 1 309 ? -2.883 61.517 26.017 1.00 11.02 305 CYS A CA 1
ATOM 2331 C C . CYS A 1 309 ? -1.572 62.198 25.588 1.00 10.86 305 CYS A C 1
ATOM 2332 O O . CYS A 1 309 ? -0.855 61.659 24.744 1.00 10.01 305 CYS A O 1
ATOM 2335 N N . PRO A 1 310 ? -1.230 63.349 26.195 1.00 10.88 306 PRO A N 1
ATOM 2336 C CA . PRO A 1 310 ? 0.115 63.882 25.971 1.00 11.20 306 PRO A CA 1
ATOM 2337 C C . PRO A 1 310 ? 1.192 62.841 26.357 1.00 11.58 306 PRO A C 1
ATOM 2338 O O . PRO A 1 310 ? 0.993 62.057 27.297 1.00 11.61 306 PRO A O 1
ATOM 2342 N N . LYS A 1 311 ? 2.318 62.825 25.659 1.00 11.77 307 LYS A N 1
ATOM 2343 C CA . LYS A 1 311 ? 3.425 61.940 26.045 1.00 13.37 307 LYS A CA 1
ATOM 2344 C C . LYS A 1 311 ? 4.006 62.367 27.392 1.00 14.30 307 LYS A C 1
ATOM 2345 O O . LYS A 1 311 ? 4.012 63.549 27.711 1.00 14.04 307 LYS A O 1
ATOM 2351 N N . ARG A 1 312 ? 4.493 61.396 28.159 1.00 15.68 308 ARG A N 1
ATOM 2352 C CA . ARG A 1 312 ? 5.121 61.680 29.455 1.00 18.34 308 ARG A CA 1
ATOM 2353 C C . ARG A 1 312 ? 6.472 62.390 29.311 1.00 19.46 308 ARG A C 1
ATOM 2354 O O . ARG A 1 312 ? 6.894 63.163 30.190 1.00 21.63 308 ARG A O 1
ATOM 2362 N N . GLY A 1 313 ? 7.131 62.127 28.195 1.00 17.65 309 GLY A N 1
ATOM 2363 C CA . GLY A 1 313 ? 8.348 62.846 27.802 1.00 18.03 309 GLY A CA 1
ATOM 2364 C C . GLY A 1 313 ? 8.679 62.380 26.395 1.00 16.92 309 GLY A C 1
ATOM 2365 O O . GLY A 1 313 ? 8.059 61.439 25.907 1.00 15.45 309 GLY A O 1
ATOM 2366 N N . PRO A 1 314 ? 9.688 63.004 25.756 1.00 17.12 310 PRO A N 1
ATOM 2367 C CA . PRO A 1 314 ? 10.014 62.700 24.348 1.00 17.04 310 PRO A CA 1
ATOM 2368 C C . PRO A 1 314 ? 10.345 61.236 24.071 1.00 17.06 310 PRO A C 1
ATOM 2369 O O . PRO A 1 314 ? 10.027 60.734 22.983 1.00 16.88 310 PRO A O 1
ATOM 2373 N N . ASP A 1 315 ? 10.938 60.540 25.048 1.00 15.76 311 ASP A N 1
ATOM 2374 C CA . ASP A 1 315 ? 11.362 59.158 24.881 1.00 16.62 311 ASP A CA 1
ATOM 2375 C C . ASP A 1 315 ? 10.364 58.097 25.328 1.00 15.66 311 ASP A C 1
ATOM 2376 O O . ASP A 1 315 ? 10.682 56.892 25.300 1.00 15.83 311 ASP A O 1
ATOM 2381 N N . GLU A 1 316 ? 9.144 58.500 25.700 1.00 15.12 312 GLU A N 1
ATOM 2382 C CA . GLU A 1 316 ? 8.142 57.491 26.059 1.00 15.40 312 GLU A CA 1
ATOM 2383 C C . GLU A 1 316 ? 7.897 56.511 24.911 1.00 15.88 312 GLU A C 1
ATOM 2384 O O . GLU A 1 316 ? 7.641 56.931 23.774 1.00 15.52 312 GLU A O 1
ATOM 2390 N N . ARG A 1 317 ? 7.979 55.218 25.206 1.00 16.62 313 ARG A N 1
ATOM 2391 C CA . ARG A 1 317 ? 7.808 54.194 24.166 1.00 18.24 313 ARG A CA 1
ATOM 2392 C C . ARG A 1 317 ? 6.328 53.906 23.921 1.00 17.71 313 ARG A C 1
ATOM 2393 O O . ARG A 1 317 ? 5.818 52.871 24.336 1.00 18.50 313 ARG A O 1
ATOM 2401 N N . VAL A 1 318 ? 5.650 54.821 23.230 1.00 15.11 314 VAL A N 1
ATOM 2402 C CA . VAL A 1 318 ? 4.231 54.681 22.935 1.00 13.77 314 VAL A CA 1
ATOM 2403 C C . VAL A 1 318 ? 4.012 55.155 21.486 1.00 12.66 314 VAL A C 1
ATOM 2404 O O . VAL A 1 318 ? 4.806 55.931 20.963 1.00 11.89 314 VAL A O 1
ATOM 2408 N N . GLY A 1 319 ? 2.968 54.661 20.834 1.00 11.78 315 GLY A N 1
ATOM 2409 C CA . GLY A 1 319 ? 2.693 55.098 19.474 1.00 10.92 315 GLY A CA 1
ATOM 2410 C C . GLY A 1 319 ? 2.000 56.450 19.516 1.00 10.11 315 GLY A C 1
ATOM 2411 O O . GLY A 1 319 ? 1.358 56.774 20.504 1.00 10.03 315 GLY A O 1
ATOM 2412 N N . VAL A 1 320 ? 2.168 57.255 18.462 1.00 9.49 316 VAL A N 1
ATOM 2413 C CA . VAL A 1 320 ? 1.483 58.559 18.376 1.00 9.19 316 VAL A CA 1
ATOM 2414 C C . VAL A 1 320 ? 0.648 58.642 17.120 1.00 9.19 316 VAL A C 1
ATOM 2415 O O . VAL A 1 320 ? 0.972 58.014 16.095 1.00 8.79 316 VAL A O 1
ATOM 2419 N N . PHE A 1 321 ? -0.474 59.368 17.224 1.00 8.97 317 PHE A N 1
ATOM 2420 C CA . PHE A 1 321 ? -1.336 59.544 16.050 1.00 9.35 317 PHE A CA 1
ATOM 2421 C C . PHE A 1 321 ? -0.769 60.547 15.071 1.00 9.94 317 PHE A C 1
ATOM 2422 O O . PHE A 1 321 ? -0.237 61.610 15.464 1.00 9.65 317 PHE A O 1
ATOM 2430 N N . VAL A 1 322 ? -0.869 60.190 13.792 1.00 10.28 318 VAL A N 1
ATOM 2431 C CA . VAL A 1 322 ? -0.382 61.042 12.699 1.00 11.44 318 VAL A CA 1
ATOM 2432 C C . VAL A 1 322 ? -1.376 60.971 11.542 1.00 11.52 318 VAL A C 1
ATOM 2433 O O . VAL A 1 322 ? -2.176 60.038 11.453 1.00 11.38 318 VAL A O 1
ATOM 2437 N N . ARG A 1 323 ? -1.296 61.955 10.650 1.00 12.66 319 ARG A N 1
ATOM 2438 C CA . ARG A 1 323 ? -2.016 61.888 9.380 1.00 13.79 319 ARG A CA 1
ATOM 2439 C C . ARG A 1 323 ? -0.987 61.912 8.254 1.00 14.53 319 ARG A C 1
ATOM 2440 O O . ARG A 1 323 ? -0.114 62.787 8.214 1.00 13.98 319 ARG A O 1
ATOM 2448 N N . ALA A 1 324 ? -1.080 60.946 7.356 1.00 14.34 320 ALA A N 1
ATOM 2449 C CA . ALA A 1 324 ? -0.134 60.845 6.241 1.00 15.55 320 ALA A CA 1
ATOM 2450 C C . ALA A 1 324 ? -0.911 60.766 4.954 1.00 17.01 320 ALA A C 1
ATOM 2451 O O . ALA A 1 324 ? -1.730 59.862 4.773 1.00 16.80 320 ALA A O 1
ATOM 2453 N N . SER A 1 325 ? -0.677 61.730 4.060 1.00 18.57 321 SER A N 1
ATOM 2454 C CA . SER A 1 325 ? -1.434 61.798 2.803 1.00 20.07 321 SER A CA 1
ATOM 2455 C C . SER A 1 325 ? -2.939 61.750 3.056 1.00 20.36 321 SER A C 1
ATOM 2456 O O . SER A 1 325 ? -3.699 61.050 2.354 1.00 22.12 321 SER A O 1
ATOM 2459 N N . GLY A 1 326 ? -3.363 62.494 4.072 1.00 18.58 322 GLY A N 1
ATOM 2460 C CA . GLY A 1 326 ? -4.756 62.573 4.461 1.00 18.58 322 GLY A CA 1
ATOM 2461 C C . GLY A 1 326 ? -5.346 61.355 5.181 1.00 17.58 322 GLY A C 1
ATOM 2462 O O . GLY A 1 326 ? -6.552 61.316 5.417 1.00 19.62 322 GLY A O 1
ATOM 2463 N N . LYS A 1 327 ? -4.517 60.386 5.562 1.00 16.57 323 LYS A N 1
ATOM 2464 C CA . LYS A 1 327 ? -4.993 59.145 6.193 1.00 15.64 323 LYS A CA 1
ATOM 2465 C C . LYS A 1 327 ? -4.470 59.056 7.622 1.00 14.25 323 LYS A C 1
ATOM 2466 O O . LYS A 1 327 ? -3.269 59.198 7.851 1.00 13.45 323 LYS A O 1
ATOM 2472 N N . TRP A 1 328 ? -5.371 58.805 8.575 1.00 12.63 324 TRP A N 1
ATOM 2473 C CA . TRP A 1 328 ? -4.977 58.745 9.984 1.00 12.08 324 TRP A CA 1
ATOM 2474 C C . TRP A 1 328 ? -4.483 57.387 10.373 1.00 12.14 324 TRP A C 1
ATOM 2475 O O . TRP A 1 328 ? -5.034 56.364 9.948 1.00 12.26 324 TRP A O 1
ATOM 2486 N N . GLY A 1 329 ? -3.463 57.364 11.231 1.00 11.22 325 GLY A N 1
ATOM 2487 C CA . GLY A 1 329 ? -2.902 56.134 11.727 1.00 11.27 325 GLY A CA 1
ATOM 2488 C C . GLY A 1 329 ? -1.983 56.407 12.914 1.00 11.11 325 GLY A C 1
ATOM 2489 O O . GLY A 1 329 ? -1.985 57.506 13.469 1.00 10.41 325 GLY A O 1
ATOM 2490 N N . VAL A 1 330 ? -1.221 55.393 13.292 1.00 11.38 326 VAL A N 1
ATOM 2491 C CA . VAL A 1 330 ? -0.305 55.501 14.440 1.00 11.84 326 VAL A CA 1
ATOM 2492 C C . VAL A 1 330 ? 1.096 55.132 13.998 1.00 13.57 326 VAL A C 1
ATOM 2493 O O . VAL A 1 330 ? 1.296 54.132 13.269 1.00 14.38 326 VAL A O 1
ATOM 2497 N N . VAL A 1 331 ? 2.061 55.919 14.437 1.00 13.41 327 VAL A N 1
ATOM 2498 C CA . VAL A 1 331 ? 3.473 55.595 14.197 1.00 14.75 327 VAL A CA 1
ATOM 2499 C C . VAL A 1 331 ? 4.036 55.159 15.531 1.00 16.45 327 VAL A C 1
ATOM 2500 O O . VAL A 1 331 ? 4.024 55.934 16.496 1.00 15.04 327 VAL A O 1
ATOM 2504 N N . GLU A 1 332 ? 4.500 53.911 15.578 1.00 19.34 328 GLU A N 1
ATOM 2505 C CA . GLU A 1 332 ? 5.008 53.300 16.808 1.00 22.18 328 GLU A CA 1
ATOM 2506 C C . GLU A 1 332 ? 6.390 53.860 17.144 1.00 23.13 328 GLU A C 1
ATOM 2507 O O . GLU A 1 332 ? 7.079 54.392 16.270 1.00 22.70 328 GLU A O 1
ATOM 2513 N N . TYR A 1 333 ? 6.797 53.753 18.410 1.00 24.10 329 TYR A N 1
ATOM 2514 C CA . TYR A 1 333 ? 8.043 54.373 18.850 1.00 25.91 329 TYR A CA 1
ATOM 2515 C C . TYR A 1 333 ? 9.276 53.855 18.087 1.00 26.74 329 TYR A C 1
ATOM 2516 O O . TYR A 1 333 ? 10.212 54.616 17.851 1.00 26.29 329 TYR A O 1
ATOM 2525 N N . THR A 1 334 ? 9.257 52.578 17.706 1.00 29.12 330 THR A N 1
ATOM 2526 C CA . THR A 1 334 ? 10.381 51.956 16.965 1.00 30.89 330 THR A CA 1
ATOM 2527 C C . THR A 1 334 ? 10.533 52.493 15.534 1.00 31.39 330 THR A C 1
ATOM 2528 O O . THR A 1 334 ? 11.591 52.345 14.917 1.00 32.38 330 THR A O 1
ATOM 2532 N N . GLU A 1 335 ? 9.474 53.116 15.015 1.00 30.61 331 GLU A N 1
ATOM 2533 C CA . GLU A 1 335 ? 9.442 53.606 13.636 1.00 30.54 331 GLU A CA 1
ATOM 2534 C C . GLU A 1 335 ? 9.543 55.124 13.487 1.00 29.67 331 GLU A C 1
ATOM 2535 O O . GLU A 1 335 ? 9.533 55.632 12.370 1.00 28.70 331 GLU A O 1
ATOM 2541 N N . ILE A 1 336 ? 9.625 55.860 14.589 1.00 29.59 332 ILE A N 1
ATOM 2542 C CA . ILE A 1 336 ? 9.562 57.333 14.493 1.00 31.38 332 ILE A CA 1
ATOM 2543 C C . ILE A 1 336 ? 10.673 57.987 13.652 1.00 33.65 332 ILE A C 1
ATOM 2544 O O . ILE A 1 336 ? 11.785 57.456 13.552 1.00 37.24 332 ILE A O 1
ATOM 2549 N N . ARG A 1 339 ? 12.306 64.379 13.859 1.00 37.87 335 ARG A N 1
ATOM 2550 C CA . ARG A 1 339 ? 11.045 65.127 13.802 1.00 34.66 335 ARG A CA 1
ATOM 2551 C C . ARG A 1 339 ? 10.085 64.732 14.932 1.00 34.42 335 ARG A C 1
ATOM 2552 O O . ARG A 1 339 ? 9.309 65.566 15.418 1.00 35.04 335 ARG A O 1
ATOM 2560 N N . ALA A 1 340 ? 10.155 63.469 15.354 1.00 32.11 336 ALA A N 1
ATOM 2561 C CA . ALA A 1 340 ? 9.244 62.924 16.366 1.00 32.61 336 ALA A CA 1
ATOM 2562 C C . ALA A 1 340 ? 9.319 63.602 17.719 1.00 32.36 336 ALA A C 1
ATOM 2563 O O . ALA A 1 340 ? 8.329 63.629 18.466 1.00 31.58 336 ALA A O 1
ATOM 2565 N N . LYS A 1 341 ? 10.498 64.125 18.043 1.00 30.41 337 LYS A N 1
ATOM 2566 C CA . LYS A 1 341 ? 10.781 64.679 19.361 1.00 30.09 337 LYS A CA 1
ATOM 2567 C C . LYS A 1 341 ? 10.975 66.192 19.301 1.00 29.27 337 LYS A C 1
ATOM 2568 O O . LYS A 1 341 ? 11.468 66.820 20.247 1.00 28.82 337 LYS A O 1
ATOM 2574 N N . GLU A 1 342 ? 10.587 66.773 18.174 1.00 28.50 338 GLU A N 1
ATOM 2575 C CA . GLU A 1 342 ? 10.576 68.216 18.037 1.00 28.81 338 GLU A CA 1
ATOM 2576 C C . GLU A 1 342 ? 9.527 68.887 18.905 1.00 28.90 338 GLU A C 1
ATOM 2577 O O . GLU A 1 342 ? 8.455 68.348 19.173 1.00 25.23 338 GLU A O 1
ATOM 2583 N N . ILE A 1 343 ? 9.883 70.085 19.325 1.00 27.55 339 ILE A N 1
ATOM 2584 C CA . ILE A 1 343 ? 9.097 70.907 20.184 1.00 31.23 339 ILE A CA 1
ATOM 2585 C C . ILE A 1 343 ? 8.467 71.998 19.332 1.00 33.21 339 ILE A C 1
ATOM 2586 O O . ILE A 1 343 ? 9.117 72.550 18.446 1.00 34.75 339 ILE A O 1
ATOM 2591 N N . ASP A 1 344 ? 7.198 72.287 19.585 1.00 34.49 340 ASP A N 1
ATOM 2592 C CA . ASP A 1 344 ? 6.551 73.452 19.015 1.00 38.51 340 ASP A CA 1
ATOM 2593 C C . ASP A 1 344 ? 7.112 74.706 19.695 1.00 40.56 340 ASP A C 1
ATOM 2594 O O . ASP A 1 344 ? 7.095 74.820 20.928 1.00 36.42 340 ASP A O 1
ATOM 2599 N N . ASP A 1 345 ? 7.624 75.630 18.877 1.00 45.25 341 ASP A N 1
ATOM 2600 C CA . ASP A 1 345 ? 8.345 76.823 19.357 1.00 46.44 341 ASP A CA 1
ATOM 2601 C C . ASP A 1 345 ? 7.547 77.649 20.367 1.00 47.69 341 ASP A C 1
ATOM 2602 O O . ASP A 1 345 ? 8.091 78.097 21.381 1.00 48.27 341 ASP A O 1
ATOM 2607 N N . ALA A 1 346 ? 6.258 77.832 20.089 1.00 46.99 342 ALA A N 1
ATOM 2608 C CA . ALA A 1 346 ? 5.399 78.676 20.909 1.00 46.35 342 ALA A CA 1
ATOM 2609 C C . ALA A 1 346 ? 5.083 78.058 22.268 1.00 46.27 342 ALA A C 1
ATOM 2610 O O . ALA A 1 346 ? 5.318 78.675 23.309 1.00 47.87 342 ALA A O 1
ATOM 2612 N N . THR A 1 347 ? 4.563 76.834 22.249 1.00 42.75 343 THR A N 1
ATOM 2613 C CA . THR A 1 347 ? 3.999 76.214 23.445 1.00 40.58 343 THR A CA 1
ATOM 2614 C C . THR A 1 347 ? 5.039 75.467 24.273 1.00 38.25 343 THR A C 1
ATOM 2615 O O . THR A 1 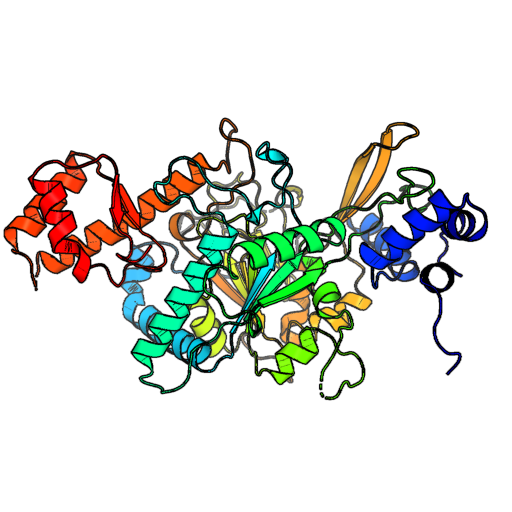347 ? 4.844 75.239 25.471 1.00 39.65 343 THR A O 1
ATOM 2619 N N . GLY A 1 348 ? 6.134 75.074 23.633 1.00 36.98 344 GLY A N 1
ATOM 2620 C CA . GLY A 1 348 ? 7.133 74.239 24.289 1.00 34.64 344 GLY A CA 1
ATOM 2621 C C . GLY A 1 348 ? 6.687 72.788 24.402 1.00 33.00 344 GLY A C 1
ATOM 2622 O O . GLY A 1 348 ? 7.348 71.986 25.059 1.00 34.74 344 GLY A O 1
ATOM 2623 N N . GLU A 1 349 ? 5.569 72.443 23.762 1.00 29.32 345 GLU A N 1
ATOM 2624 C CA . GLU A 1 349 ? 5.060 71.066 23.793 1.00 26.21 345 GLU A CA 1
ATOM 2625 C C . GLU A 1 349 ? 5.546 70.286 22.570 1.00 22.48 345 GLU A C 1
ATOM 2626 O O . GLU A 1 349 ? 5.766 70.880 21.510 1.00 21.13 345 GLU A O 1
ATOM 2632 N N . LEU A 1 350 ? 5.714 68.963 22.709 1.00 19.44 346 LEU A N 1
ATOM 2633 C CA . LEU A 1 350 ? 6.079 68.120 21.570 1.00 18.58 346 LEU A CA 1
ATOM 2634 C C . LEU A 1 350 ? 5.093 68.327 20.430 1.00 17.28 346 LEU A C 1
ATOM 2635 O O . LEU A 1 350 ? 3.901 68.491 20.659 1.00 17.21 346 LEU A O 1
ATOM 2640 N N . LYS A 1 351 ? 5.606 68.320 19.198 1.00 17.55 347 LYS A N 1
ATOM 2641 C CA . LYS A 1 351 ? 4.772 68.440 18.004 1.00 17.61 347 LYS A CA 1
ATOM 2642 C C . LYS A 1 351 ? 3.892 67.197 17.831 1.00 16.16 347 LYS A C 1
ATOM 2643 O O . LYS A 1 351 ? 2.731 67.313 17.436 1.00 16.12 347 LYS A O 1
ATOM 2649 N N . PHE A 1 352 ? 4.453 66.029 18.135 1.00 14.81 348 PHE A N 1
ATOM 2650 C CA . PHE A 1 352 ? 3.689 64.771 18.068 1.00 13.45 348 PHE A CA 1
ATOM 2651 C C . PHE A 1 352 ? 3.351 64.370 19.483 1.00 11.80 348 PHE A C 1
ATOM 2652 O O . PHE A 1 352 ? 4.146 63.735 20.164 1.00 12.10 348 PHE A O 1
ATOM 2660 N N . ASN A 1 353 ? 2.161 64.761 19.928 1.00 11.33 349 ASN A N 1
ATOM 2661 C CA . ASN A 1 353 ? 1.843 64.701 21.353 1.00 10.74 349 ASN A CA 1
ATOM 2662 C C . ASN A 1 353 ? 0.491 64.038 21.634 1.00 10.43 349 ASN A C 1
ATOM 2663 O O . ASN A 1 353 ? -0.101 64.240 22.686 1.00 9.86 349 ASN A O 1
ATOM 2668 N N . CYS A 1 354 ? 0.000 63.239 20.687 1.00 9.82 350 CYS A N 1
ATOM 2669 C CA . CYS A 1 354 ? -1.262 62.496 20.926 1.00 10.40 350 CYS A CA 1
ATOM 2670 C C . CYS A 1 354 ? -0.933 61.019 20.996 1.00 10.26 350 CYS A C 1
ATOM 2671 O O . CYS A 1 354 ? -0.959 60.325 19.981 1.00 10.18 350 CYS A O 1
ATOM 2674 N N . ALA A 1 355 ? -0.571 60.557 22.189 1.00 10.21 351 ALA A N 1
ATOM 2675 C CA . ALA A 1 355 ? -0.204 59.139 22.381 1.00 10.10 351 ALA A CA 1
ATOM 2676 C C . ALA A 1 355 ? -1.418 58.206 22.402 1.00 9.80 351 ALA A C 1
ATOM 2677 O O . ALA A 1 355 ? -2.449 58.497 23.021 1.00 9.54 351 ALA A O 1
ATOM 2679 N N . ASN A 1 356 ? -1.266 57.069 21.724 1.00 10.00 352 ASN A N 1
ATOM 2680 C CA . ASN A 1 356 ? -2.298 56.069 21.611 1.00 10.60 352 ASN A CA 1
ATOM 2681 C C . ASN A 1 356 ? -2.497 55.300 22.926 1.00 11.16 352 ASN A C 1
ATOM 2682 O O . ASN A 1 356 ? -1.603 54.586 23.354 1.00 11.98 352 ASN A O 1
ATOM 2687 N N . ILE A 1 357 ? -3.673 55.432 23.551 1.00 11.85 353 ILE A N 1
ATOM 2688 C CA . ILE A 1 357 ? -3.980 54.647 24.762 1.00 12.17 353 ILE A CA 1
ATOM 2689 C C . ILE A 1 357 ? -4.981 53.498 24.475 1.00 12.25 353 ILE A C 1
ATOM 2690 O O . ILE A 1 357 ? -5.562 52.907 25.396 1.00 12.58 353 ILE A O 1
ATOM 2695 N N . SER A 1 358 ? -5.144 53.166 23.199 1.00 11.77 354 SER A N 1
ATOM 2696 C CA . SER A 1 358 ? -5.993 52.051 22.752 1.00 12.14 354 SER A CA 1
ATOM 2697 C C . SER A 1 358 ? -7.399 52.151 23.336 1.00 11.43 354 SER A C 1
ATOM 2698 O O . SER A 1 358 ? -7.934 51.184 23.892 1.00 11.72 354 SER A O 1
ATOM 2701 N N . SER A 1 359 ? -7.992 53.328 23.201 1.00 10.41 355 SER A N 1
ATOM 2702 C CA . SER A 1 359 ? -9.352 53.546 23.639 1.00 10.67 355 SER A CA 1
ATOM 2703 C C . SER A 1 359 ? -10.082 54.231 22.476 1.00 10.77 355 SER A C 1
ATOM 2704 O O . SER A 1 359 ? -9.750 55.366 22.125 1.00 10.23 355 SER A O 1
ATOM 2707 N N . ASN A 1 360 ? -11.044 53.531 21.877 1.00 10.81 356 ASN A N 1
ATOM 2708 C CA . ASN A 1 360 ? -11.679 53.979 20.633 1.00 10.76 356 ASN A CA 1
ATOM 2709 C C . ASN A 1 360 ? -13.189 53.922 20.715 1.00 10.58 356 ASN A C 1
ATOM 2710 O O . ASN A 1 360 ? -13.758 53.110 21.450 1.00 10.08 356 ASN A O 1
ATOM 2715 N N . LEU A 1 361 ? -13.836 54.785 19.942 1.00 9.85 357 LEU A N 1
ATOM 2716 C CA . LEU A 1 361 ? -15.283 54.702 19.797 1.00 9.78 357 LEU A CA 1
ATOM 2717 C C . LEU A 1 361 ? -15.569 54.677 18.307 1.00 10.08 357 LEU A C 1
ATOM 2718 O O . LEU A 1 361 ? -15.189 55.596 17.588 1.00 10.04 357 LEU A O 1
ATOM 2723 N N . CYS A 1 362 ? -16.217 53.620 17.825 1.00 9.60 358 CYS A N 1
ATOM 2724 C CA . CYS A 1 362 ? -16.436 53.478 16.399 1.00 9.58 358 CYS A CA 1
ATOM 2725 C C . CYS A 1 362 ? -17.917 53.333 16.103 1.00 9.32 358 CYS A C 1
ATOM 2726 O O . CYS A 1 362 ? -18.627 52.670 16.856 1.00 9.32 358 CYS A O 1
ATOM 2729 N N . SER A 1 363 ? -18.371 53.920 14.991 1.00 9.39 359 SER A N 1
ATOM 2730 C CA . SER A 1 363 ? -19.739 53.665 14.543 1.00 9.53 359 SER A CA 1
ATOM 2731 C C . SER A 1 363 ? -19.891 52.193 14.140 1.00 10.01 359 SER A C 1
ATOM 2732 O O . SER A 1 363 ? -18.930 51.521 13.733 1.00 9.49 359 SER A O 1
ATOM 2735 N N . LEU A 1 364 ? -21.110 51.697 14.201 1.00 9.98 360 LEU A N 1
ATOM 2736 C CA . LEU A 1 364 ? -21.346 50.344 13.720 1.00 11.80 360 LEU A CA 1
ATOM 2737 C C . LEU A 1 364 ? -21.101 50.253 12.209 1.00 11.74 360 LEU A C 1
ATOM 2738 O O . LEU A 1 364 ? -20.585 49.250 11.724 1.00 11.27 360 LEU A O 1
ATOM 2743 N N . HIS A 1 365 ? -21.423 51.312 11.474 1.00 12.51 361 HIS A N 1
ATOM 2744 C CA . HIS A 1 365 ? -21.074 51.383 10.051 1.00 13.13 361 HIS A CA 1
ATOM 2745 C C . HIS A 1 365 ? -19.589 51.208 9.836 1.00 11.97 361 HIS A C 1
ATOM 2746 O O . HIS A 1 365 ? -19.182 50.431 8.952 1.00 11.26 361 HIS A O 1
ATOM 2753 N N . PHE A 1 366 ? -18.767 51.920 10.624 1.00 10.46 362 PHE A N 1
ATOM 2754 C CA . PHE A 1 366 ? -17.310 51.724 10.504 1.00 9.39 362 PHE A CA 1
ATOM 2755 C C . PHE A 1 366 ? -16.906 50.284 10.818 1.00 9.41 362 PHE A C 1
ATOM 2756 O O . PHE A 1 366 ? -16.066 49.714 10.113 1.00 8.88 362 PHE A O 1
ATOM 2764 N N . MET A 1 367 ? -17.459 49.710 11.891 1.00 9.25 363 MET A N 1
ATOM 2765 C CA . MET A 1 367 ? -17.084 48.329 12.226 1.00 9.96 363 MET A CA 1
ATOM 2766 C C . MET A 1 367 ? -17.368 47.391 11.052 1.00 10.74 363 MET A C 1
ATOM 2767 O O . MET A 1 367 ? -16.577 46.488 10.755 1.00 10.67 363 MET A O 1
ATOM 2772 N N . SER A 1 368 ? -18.522 47.585 10.418 1.00 10.92 364 SER A N 1
ATOM 2773 C CA A SER A 1 368 ? -18.911 46.814 9.231 0.50 11.16 364 SER A CA 1
ATOM 2774 C CA B SER A 1 368 ? -18.897 46.802 9.240 0.50 10.97 364 SER A CA 1
ATOM 2775 C C . SER A 1 368 ? -17.974 47.025 8.044 1.00 11.02 364 SER A C 1
ATOM 2776 O O . SER A 1 368 ? -17.524 46.075 7.406 1.00 10.72 364 SER A O 1
ATOM 2781 N N . LEU A 1 369 ? -17.700 48.278 7.719 1.00 10.73 365 LEU A N 1
ATOM 2782 C CA . LEU A 1 369 ? -16.935 48.572 6.518 1.00 10.47 365 LEU A CA 1
ATOM 2783 C C . LEU A 1 369 ? -15.492 48.137 6.727 1.00 10.29 365 LEU A C 1
ATOM 2784 O O . LEU A 1 369 ? -14.858 47.640 5.793 1.00 9.78 365 LEU A O 1
ATOM 2789 N N . ALA A 1 370 ? -14.965 48.385 7.926 1.00 10.02 366 ALA A N 1
ATOM 2790 C CA . ALA A 1 370 ? -13.576 48.051 8.232 1.00 9.94 366 ALA A CA 1
ATOM 2791 C C . ALA A 1 370 ? -13.407 46.558 8.119 1.00 10.17 366 ALA A C 1
ATOM 2792 O O . ALA A 1 370 ? -12.394 46.087 7.575 1.00 10.49 366 ALA A O 1
ATOM 2794 N N . ALA A 1 371 ? -14.382 45.806 8.623 1.00 10.41 367 ALA A N 1
ATOM 2795 C CA . ALA A 1 371 ? -14.293 44.334 8.509 1.00 10.91 367 ALA A CA 1
ATOM 2796 C C . ALA A 1 371 ? -14.254 43.879 7.052 1.00 11.89 367 ALA A C 1
ATOM 2797 O O . ALA A 1 371 ? -13.402 43.055 6.688 1.00 11.98 367 ALA A O 1
ATOM 2799 N N . GLU A 1 372 ? -15.120 44.462 6.221 1.00 12.30 368 GLU A N 1
ATOM 2800 C CA . GLU A 1 372 ? -15.133 44.152 4.781 1.00 13.95 368 GLU A CA 1
ATOM 2801 C C . GLU A 1 372 ? -13.778 44.470 4.155 1.00 13.51 368 GLU A C 1
ATOM 2802 O O . GLU A 1 372 ? -13.199 43.626 3.460 1.00 13.99 368 GLU A O 1
ATOM 2808 N N . ARG A 1 373 ? -13.250 45.667 4.418 1.00 13.13 369 ARG A N 1
ATOM 2809 C CA . ARG A 1 373 ? -11.932 46.031 3.870 1.00 12.73 369 ARG A CA 1
ATOM 2810 C C . ARG A 1 373 ? -10.833 45.127 4.385 1.00 12.81 369 ARG A C 1
ATOM 2811 O O . ARG A 1 373 ? -9.891 44.805 3.661 1.00 12.36 369 ARG A O 1
ATOM 2819 N N . MET A 1 374 ? -10.933 44.722 5.646 1.00 12.16 370 MET A N 1
ATOM 2820 C CA . MET A 1 374 ? -9.817 43.985 6.227 1.00 12.11 370 MET A CA 1
ATOM 2821 C C . MET A 1 374 ? -9.605 42.609 5.599 1.00 11.93 370 MET A C 1
ATOM 2822 O O . MET A 1 374 ? -8.488 42.125 5.581 1.00 12.04 370 MET A O 1
ATOM 2827 N N . LYS A 1 375 ? -10.667 42.000 5.073 1.00 12.06 371 LYS A N 1
ATOM 2828 C CA . LYS A 1 375 ? -10.541 40.696 4.412 1.00 12.81 371 LYS A CA 1
ATOM 2829 C C . LYS A 1 375 ? -9.520 40.683 3.275 1.00 12.71 371 LYS A C 1
ATOM 2830 O O . LYS A 1 375 ? -8.982 39.643 2.986 1.00 13.17 371 LYS A O 1
ATOM 2836 N N . SER A 1 376 ? -9.274 41.823 2.629 1.00 12.98 372 SER A N 1
ATOM 2837 C CA . SER A 1 376 ? -8.247 41.863 1.575 1.00 14.03 372 SER A CA 1
ATOM 2838 C C . SER A 1 376 ? -7.032 42.676 1.972 1.00 14.78 372 SER A C 1
ATOM 2839 O O . SER A 1 376 ? -6.154 42.939 1.151 1.00 16.47 372 SER A O 1
ATOM 2842 N N . PHE A 1 377 ? -6.953 43.045 3.245 1.00 12.82 373 PHE A N 1
ATOM 2843 C CA . PHE A 1 377 ? -5.911 43.947 3.729 1.00 12.64 373 PHE A CA 1
ATOM 2844 C C . PHE A 1 377 ? -4.685 43.109 4.072 1.00 12.36 373 PHE A C 1
ATOM 2845 O O . PHE A 1 377 ? -4.816 42.061 4.722 1.00 12.44 373 PHE A O 1
ATOM 2853 N N . THR A 1 378 ? -3.503 43.576 3.668 1.00 11.84 374 THR A N 1
ATOM 2854 C CA . THR A 1 378 ? -2.307 42.751 3.823 1.00 12.31 374 THR A CA 1
ATOM 2855 C C . THR A 1 378 ? -1.162 43.435 4.534 1.00 12.30 374 THR A C 1
ATOM 2856 O O . THR A 1 378 ? -0.110 42.818 4.686 1.00 12.51 374 THR A O 1
ATOM 2860 N N . GLN A 1 379 ? -1.373 44.671 4.992 1.00 11.80 375 GLN A N 1
ATOM 2861 C CA . GLN A 1 379 ? -0.312 45.465 5.652 1.00 13.42 375 GLN A CA 1
ATOM 2862 C C . GLN A 1 379 ? -0.253 45.257 7.161 1.00 12.14 375 GLN A C 1
ATOM 2863 O O . GLN A 1 379 ? -0.460 46.185 7.960 1.00 12.14 375 GLN A O 1
ATOM 2869 N N . TYR A 1 380 ? 0.063 44.028 7.555 1.00 11.49 376 TYR A N 1
ATOM 2870 C CA . TYR A 1 380 ? 0.200 43.728 8.984 1.00 11.33 376 TYR A CA 1
ATOM 2871 C C . TYR A 1 380 ? 1.594 44.108 9.458 1.00 11.74 376 TYR A C 1
ATOM 2872 O O . TYR A 1 380 ? 2.475 44.458 8.649 1.00 11.73 376 TYR A O 1
ATOM 2881 N N . HIS A 1 381 ? 1.789 44.032 10.773 1.00 12.05 377 HIS A N 1
ATOM 2882 C CA . HIS A 1 381 ? 3.065 44.332 11.400 1.00 12.57 377 HIS A CA 1
ATOM 2883 C C . HIS A 1 381 ? 3.792 43.036 11.674 1.00 12.38 377 HIS A C 1
ATOM 2884 O O . HIS A 1 381 ? 3.328 42.207 12.470 1.00 12.45 377 HIS A O 1
ATOM 2891 N N . ALA A 1 382 ? 4.923 42.833 10.999 1.00 12.42 378 ALA A N 1
ATOM 2892 C CA . ALA A 1 382 ? 5.684 41.585 11.120 1.00 12.48 378 ALA A CA 1
ATOM 2893 C C . ALA A 1 382 ? 6.828 41.787 12.102 1.00 13.06 378 ALA A C 1
ATOM 2894 O O . ALA A 1 382 ? 7.480 42.854 12.116 1.00 14.34 378 ALA A O 1
ATOM 2896 N N . ALA A 1 383 ? 7.080 40.791 12.933 1.00 13.52 379 ALA A N 1
ATOM 2897 C CA . ALA A 1 383 ? 8.203 40.841 13.858 1.00 14.55 379 ALA A CA 1
ATOM 2898 C C . ALA A 1 383 ? 8.893 39.479 13.869 1.00 15.64 379 ALA A C 1
ATOM 2899 O O . ALA A 1 383 ? 8.225 38.459 13.807 1.00 14.98 379 ALA A O 1
ATOM 2901 N N . ARG A 1 384 ? 10.227 39.484 13.917 1.00 17.22 380 ARG A N 1
ATOM 2902 C CA . ARG A 1 384 ? 11.015 38.255 14.067 1.00 19.81 380 ARG A CA 1
ATOM 2903 C C . ARG A 1 384 ? 11.137 37.947 15.535 1.00 18.92 380 ARG A C 1
ATOM 2904 O O . ARG A 1 384 ? 11.493 38.820 16.328 1.00 19.11 380 ARG A O 1
ATOM 2912 N N . LYS A 1 385 ? 10.844 36.704 15.902 1.00 17.82 381 LYS A N 1
ATOM 2913 C CA . LYS A 1 385 ? 10.761 36.295 17.293 1.00 18.60 381 LYS A CA 1
ATOM 2914 C C . LYS A 1 385 ? 11.370 34.912 17.447 1.00 18.14 381 LYS A C 1
ATOM 2915 O O . LYS A 1 385 ? 11.339 34.112 16.518 1.00 16.48 381 LYS A O 1
ATOM 2921 N N . LYS A 1 386 ? 11.944 34.640 18.615 1.00 18.38 382 LYS A N 1
ATOM 2922 C CA . LYS A 1 386 ? 12.419 33.299 18.913 1.00 19.02 382 LYS A CA 1
ATOM 2923 C C . LYS A 1 386 ? 11.229 32.528 19.449 1.00 18.07 382 LYS A C 1
ATOM 2924 O O . LYS A 1 386 ? 10.634 32.921 20.432 1.00 20.72 382 LYS A O 1
ATOM 2930 N N . ILE A 1 387 ? 10.875 31.422 18.809 1.00 16.15 383 ILE A N 1
ATOM 2931 C CA . ILE A 1 387 ? 9.630 30.748 19.136 1.00 15.54 383 ILE A CA 1
ATOM 2932 C C . ILE A 1 387 ? 9.914 29.364 19.720 1.00 15.18 383 ILE A C 1
ATOM 2933 O O . ILE A 1 387 ? 10.518 28.566 19.055 1.00 14.81 383 ILE A O 1
ATOM 2938 N N . PRO A 1 388 ? 9.474 29.094 20.963 1.00 15.65 384 PRO A N 1
ATOM 2939 C CA . PRO A 1 388 ? 9.698 27.761 21.541 1.00 16.44 384 PRO A CA 1
ATOM 2940 C C . PRO A 1 388 ? 8.862 26.720 20.803 1.00 15.69 384 PRO A C 1
ATOM 2941 O O . PRO A 1 388 ? 7.690 26.971 20.506 1.00 16.89 384 PRO A O 1
ATOM 2945 N N . THR A 1 389 ? 9.450 25.559 20.506 1.00 13.96 385 THR A N 1
ATOM 2946 C CA . THR A 1 389 ? 8.701 24.431 19.932 1.00 13.16 385 THR A CA 1
ATOM 2947 C C . THR A 1 389 ? 9.166 23.161 20.611 1.00 12.61 385 THR A C 1
ATOM 2948 O O . THR A 1 389 ? 10.189 23.155 21.274 1.00 12.35 385 THR A O 1
ATOM 2952 N N . ILE A 1 390 ? 8.408 22.082 20.444 1.00 12.23 386 ILE A N 1
ATOM 2953 C CA . ILE A 1 390 ? 8.799 20.793 21.049 1.00 12.50 386 ILE A CA 1
ATOM 2954 C C . ILE A 1 390 ? 10.080 20.225 20.381 1.00 12.59 386 ILE A C 1
ATOM 2955 O O . ILE A 1 390 ? 10.650 19.216 20.856 1.00 11.87 386 ILE A O 1
ATOM 2960 N N . LYS A 1 391 ? 10.513 20.839 19.276 1.00 12.67 387 LYS A N 1
ATOM 2961 C CA . LYS A 1 391 ? 11.777 20.454 18.611 1.00 13.38 387 LYS A CA 1
ATOM 2962 C C . LYS A 1 391 ? 12.885 21.461 18.902 1.00 14.09 387 LYS A C 1
ATOM 2963 O O . LYS A 1 391 ? 13.934 21.436 18.265 1.00 14.07 387 LYS A O 1
ATOM 2969 N N . GLY A 1 392 ? 12.657 22.302 19.905 1.00 13.77 388 GLY A N 1
ATOM 2970 C CA . GLY A 1 392 ? 13.604 23.362 20.259 1.00 14.85 388 GLY A CA 1
ATOM 2971 C C . GLY A 1 392 ? 13.201 24.705 19.671 1.00 15.17 388 GLY A C 1
ATOM 2972 O O . GLY A 1 392 ? 12.294 24.774 18.833 1.00 14.26 388 GLY A O 1
ATOM 2973 N N . PRO A 1 393 ? 13.863 25.788 20.126 1.00 15.83 389 PRO A N 1
ATOM 2974 C CA . PRO A 1 393 ? 13.488 27.122 19.649 1.00 16.06 389 PRO A CA 1
ATOM 2975 C C . PRO A 1 393 ? 13.836 27.324 18.176 1.00 15.44 389 PRO A C 1
ATOM 2976 O O . PRO A 1 393 ? 14.854 26.821 17.683 1.00 15.09 389 PRO A O 1
ATOM 2980 N N . VAL A 1 394 ? 12.964 28.022 17.457 1.00 14.96 390 VAL A N 1
ATOM 2981 C CA . VAL A 1 394 ? 13.252 28.411 16.079 1.00 15.24 390 VAL A CA 1
ATOM 2982 C C . VAL A 1 394 ? 12.922 29.884 15.911 1.00 14.97 390 VAL A C 1
ATOM 2983 O O . VAL A 1 394 ? 12.130 30.419 16.664 1.00 15.13 390 VAL A O 1
ATOM 2987 N N . MET A 1 395 ? 13.526 30.507 14.908 1.00 15.49 391 MET A N 1
ATOM 2988 C CA . MET A 1 395 ? 13.228 31.893 14.573 1.00 16.19 391 MET A CA 1
ATOM 2989 C C . MET A 1 395 ? 12.017 31.877 13.650 1.00 14.60 391 MET A C 1
ATOM 2990 O O . MET A 1 395 ? 11.960 31.072 12.726 1.00 15.74 391 MET A O 1
ATOM 2995 N N . GLY A 1 396 ? 11.035 32.736 13.921 1.00 13.93 392 GLY A N 1
ATOM 2996 C CA . GLY A 1 396 ? 9.843 32.793 13.067 1.00 13.18 392 GLY A CA 1
ATOM 2997 C C . GLY A 1 396 ? 9.288 34.199 13.006 1.00 13.32 392 GLY A C 1
ATOM 2998 O O . GLY A 1 396 ? 9.785 35.096 13.682 1.00 13.64 392 GLY A O 1
ATOM 2999 N N . ILE A 1 397 ? 8.238 34.364 12.211 1.00 12.08 393 ILE A N 1
ATOM 3000 C CA . ILE A 1 397 ? 7.620 35.684 12.004 1.00 11.85 393 ILE A CA 1
ATOM 3001 C C . ILE A 1 397 ? 6.240 35.662 12.651 1.00 12.17 393 ILE A C 1
ATOM 3002 O O . ILE A 1 397 ? 5.443 34.768 12.365 1.00 12.47 393 ILE A O 1
ATOM 3007 N N . LYS A 1 398 ? 5.977 36.642 13.514 1.00 11.63 394 LYS A N 1
ATOM 3008 C CA . LYS A 1 398 ? 4.632 36.847 14.090 1.00 12.75 394 LYS A CA 1
ATOM 3009 C C . LYS A 1 398 ? 4.001 38.058 13.420 1.00 11.88 394 LYS A C 1
ATOM 3010 O O . LYS A 1 398 ? 4.701 38.995 13.037 1.00 12.76 394 LYS A O 1
ATOM 3016 N N . LEU A 1 399 ? 2.692 38.010 13.210 1.00 11.02 395 LEU A N 1
ATOM 3017 C CA . LEU A 1 399 ? 2.012 39.058 12.456 1.00 10.39 395 LEU A CA 1
ATOM 3018 C C . LEU A 1 399 ? 0.942 39.663 13.323 1.00 10.38 395 LEU A C 1
ATOM 3019 O O . LEU A 1 399 ? 0.191 38.935 13.949 1.00 10.23 395 LEU A O 1
ATOM 3024 N N . GLU A 1 400 ? 0.846 40.989 13.343 1.00 10.53 396 GLU A N 1
ATOM 3025 C CA . GLU A 1 400 ? -0.183 41.632 14.171 1.00 10.86 396 GLU A CA 1
ATOM 3026 C C . GLU A 1 400 ? -0.905 42.707 13.379 1.00 10.22 396 GLU A C 1
ATOM 3027 O O . GLU A 1 400 ? -0.330 43.315 12.483 1.00 10.17 396 GLU A O 1
ATOM 3033 N N . ALA A 1 401 ? -2.171 42.941 13.716 1.00 9.86 397 ALA A N 1
ATOM 3034 C CA . ALA A 1 401 ? -2.841 44.130 13.210 1.00 9.52 397 ALA A CA 1
ATOM 3035 C C . ALA A 1 401 ? -3.641 44.777 14.328 1.00 9.41 397 ALA A C 1
ATOM 3036 O O . ALA A 1 401 ? -4.077 44.104 15.266 1.00 9.56 397 ALA A O 1
ATOM 3038 N N . PHE A 1 402 ? -3.816 46.095 14.224 1.00 10.20 398 PHE A N 1
ATOM 3039 C CA . PHE A 1 402 ? -4.467 46.887 15.284 1.00 10.57 398 PHE A CA 1
ATOM 3040 C C . PHE A 1 402 ? -5.631 47.673 14.722 1.00 10.87 398 PHE A C 1
ATOM 3041 O O . PHE A 1 402 ? -5.701 47.893 13.502 1.00 10.16 398 PHE A O 1
ATOM 3049 N N . LEU A 1 403 ? -6.554 48.075 15.592 1.00 10.67 399 LEU A N 1
ATOM 3050 C CA . LEU A 1 403 ? -7.676 48.875 15.173 1.00 11.66 399 LEU A CA 1
ATOM 3051 C C . LEU A 1 403 ? -7.185 50.039 14.312 1.00 10.93 399 LEU A C 1
ATOM 3052 O O . LEU A 1 403 ? -7.740 50.281 13.237 1.00 10.18 399 LEU A O 1
ATOM 3057 N N . PHE A 1 404 ? -6.108 50.699 14.737 1.00 10.83 400 PHE A N 1
ATOM 3058 C CA . PHE A 1 404 ? -5.624 51.890 14.009 1.00 10.68 400 PHE A CA 1
ATOM 3059 C C . PHE A 1 404 ? -5.173 51.617 12.581 1.00 10.61 400 PHE A C 1
ATOM 3060 O O . PHE A 1 404 ? -5.101 52.533 11.781 1.00 10.46 400 PHE A O 1
ATOM 3068 N N . ASP A 1 405 ? -4.875 50.365 12.250 1.00 10.21 401 ASP A N 1
ATOM 3069 C CA . ASP A 1 405 ? -4.474 50.058 10.870 1.00 10.03 401 ASP A CA 1
ATOM 3070 C C . ASP A 1 405 ? -5.647 50.257 9.914 1.00 9.92 401 ASP A C 1
ATOM 3071 O O . ASP A 1 405 ? -5.449 50.414 8.703 1.00 9.99 401 ASP A O 1
ATOM 3076 N N . LEU A 1 406 ? -6.869 50.215 10.453 1.00 9.50 402 LEU A N 1
ATOM 3077 C CA . LEU A 1 406 ? -8.052 50.366 9.608 1.00 9.73 402 LEU A CA 1
ATOM 3078 C C . LEU A 1 406 ? -8.596 51.797 9.561 1.00 9.60 402 LEU A C 1
ATOM 3079 O O . LEU A 1 406 ? -9.563 52.064 8.825 1.00 9.68 402 LEU A O 1
ATOM 3084 N N . PHE A 1 407 ? -8.021 52.713 10.334 1.00 9.28 403 PHE A N 1
ATOM 3085 C CA . PHE A 1 407 ? -8.611 54.056 10.366 1.00 9.69 403 PHE A CA 1
ATOM 3086 C C . PHE A 1 407 ? -8.464 54.791 9.032 1.00 10.01 403 PHE A C 1
ATOM 3087 O O . PHE A 1 407 ? -9.194 55.742 8.770 1.00 9.78 403 PHE A O 1
ATOM 3095 N N . ARG A 1 408 ? -7.512 54.357 8.204 1.00 11.02 404 ARG A N 1
ATOM 3096 C CA . ARG A 1 408 ? -7.349 54.931 6.857 1.00 12.39 404 ARG A CA 1
ATOM 3097 C C . ARG A 1 408 ? -8.627 54.821 6.002 1.00 12.08 404 ARG A C 1
ATOM 3098 O O . ARG A 1 408 ? -8.771 55.550 5.021 1.00 12.06 404 ARG A O 1
ATOM 3106 N N . PHE A 1 409 ? -9.538 53.916 6.384 1.00 10.99 405 PHE A N 1
ATOM 3107 C CA . PHE A 1 409 ? -10.784 53.697 5.643 1.00 11.13 405 PHE A CA 1
ATOM 3108 C C . PHE A 1 409 ? -11.964 54.510 6.144 1.00 11.33 405 PHE A C 1
ATOM 3109 O O . PHE A 1 409 ? -13.063 54.419 5.566 1.00 11.19 405 PHE A O 1
ATOM 3117 N N . VAL A 1 410 ? -11.752 55.305 7.196 1.00 10.27 406 VAL A N 1
ATOM 3118 C CA . VAL A 1 410 ? -12.875 55.918 7.924 1.00 11.00 406 VAL A CA 1
ATOM 3119 C C . VAL A 1 410 ? -13.805 56.766 7.054 1.00 11.83 406 VAL A C 1
ATOM 3120 O O . VAL A 1 410 ? -15.020 56.718 7.226 1.00 12.67 406 VAL A O 1
ATOM 3124 N N . ASP A 1 411 ? -13.258 57.515 6.105 1.00 12.39 407 ASP A N 1
ATOM 3125 C CA . ASP A 1 411 ? -14.146 58.410 5.357 1.00 14.45 407 ASP A CA 1
ATOM 3126 C C . ASP A 1 411 ? -14.933 57.717 4.257 1.00 15.12 407 ASP A C 1
ATOM 3127 O O . ASP A 1 411 ? -15.854 58.308 3.671 1.00 16.73 407 ASP A O 1
ATOM 3132 N N . GLU A 1 412 ? -14.594 56.459 3.989 1.00 14.38 408 GLU A N 1
ATOM 3133 C CA . GLU A 1 412 ? -15.367 55.657 3.031 1.00 14.60 408 GLU A CA 1
ATOM 3134 C C . GLU A 1 412 ? -16.770 55.339 3.545 1.00 14.42 408 GLU A C 1
ATOM 3135 O O . GLU A 1 412 ? -17.620 54.874 2.788 1.00 14.21 408 GLU A O 1
ATOM 3141 N N . CYS A 1 413 ? -17.019 55.627 4.826 1.00 13.82 409 CYS A N 1
ATOM 3142 C CA . CYS A 1 413 ? -18.329 55.406 5.415 1.00 14.75 409 CYS A CA 1
ATOM 3143 C C . CYS A 1 413 ? -19.353 56.459 4.992 1.00 15.03 409 CYS A C 1
ATOM 3144 O O . CYS A 1 413 ? -20.549 56.258 5.188 1.00 16.41 409 CYS A O 1
ATOM 3147 N N . ASP A 1 414 ? -18.887 57.602 4.500 1.00 15.18 410 ASP A N 1
ATOM 3148 C CA . ASP A 1 414 ? -19.809 58.679 4.103 1.00 16.72 410 ASP A CA 1
ATOM 3149 C C . ASP A 1 414 ? -19.801 58.878 2.586 1.00 17.76 410 ASP A C 1
ATOM 3150 O O . ASP A 1 414 ? -18.755 58.808 1.957 1.00 17.98 410 ASP A O 1
ATOM 3155 N N . HIS A 1 415 ? -20.981 59.124 2.013 1.00 19.35 411 HIS A N 1
ATOM 3156 C CA . HIS A 1 415 ? -21.116 59.360 0.574 1.00 21.71 411 HIS A CA 1
ATOM 3157 C C . HIS A 1 415 ? -21.891 60.625 0.329 1.00 22.94 411 HIS A C 1
ATOM 3158 O O . HIS A 1 415 ? -23.107 60.618 0.440 1.00 23.61 411 HIS A O 1
ATOM 3165 N N . PRO A 1 416 ? -21.198 61.745 0.022 1.00 24.68 412 PRO A N 1
ATOM 3166 C CA . PRO A 1 416 ? -19.749 61.921 -0.082 1.00 24.66 412 PRO A CA 1
ATOM 3167 C C . PRO A 1 416 ? -19.094 62.070 1.305 1.00 24.51 412 PRO A C 1
ATOM 3168 O O . PRO A 1 416 ? -19.802 62.332 2.295 1.00 23.41 412 PRO A O 1
ATOM 3172 N N . PRO A 1 417 ? -17.758 61.908 1.383 1.00 24.89 413 PRO A N 1
ATOM 3173 C CA . PRO A 1 417 ? -17.078 62.201 2.648 1.00 24.73 413 PRO A CA 1
ATOM 3174 C C . PRO A 1 417 ? -17.362 63.626 3.103 1.00 24.19 413 PRO A C 1
ATOM 3175 O O . PRO A 1 417 ? -17.576 64.507 2.262 1.00 24.32 413 PRO A O 1
ATOM 3179 N N . LYS A 1 418 ? -17.376 63.845 4.411 1.00 23.98 414 LYS A N 1
ATOM 3180 C CA . LYS A 1 418 ? -17.497 65.181 4.985 1.00 24.74 414 LYS A CA 1
ATOM 3181 C C . LYS A 1 418 ? -16.229 65.975 4.718 1.00 23.85 414 LYS A C 1
ATOM 3182 O O . LYS A 1 418 ? -15.128 65.422 4.766 1.00 21.82 414 LYS A O 1
ATOM 3188 N N . ASP A 1 419 ? -16.381 67.274 4.455 1.00 24.63 415 ASP A N 1
ATOM 3189 C CA . ASP A 1 419 ? -15.240 68.157 4.252 1.00 26.38 415 ASP A CA 1
ATOM 3190 C C . ASP A 1 419 ? -14.271 68.095 5.428 1.00 23.37 415 ASP A C 1
ATOM 3191 O O . ASP A 1 419 ? -13.069 68.133 5.237 1.00 23.84 415 ASP A O 1
ATOM 3196 N N . SER A 1 420 ? -14.805 68.001 6.641 1.00 22.02 416 SER A N 1
ATOM 3197 C CA . SER A 1 420 ? -13.968 68.016 7.838 1.00 19.62 416 SER A CA 1
ATOM 3198 C C . SER A 1 420 ? -13.602 66.593 8.293 1.00 18.54 416 SER A C 1
ATOM 3199 O O . SER A 1 420 ? -12.929 66.421 9.319 1.00 18.27 416 SER A O 1
ATOM 3202 N N . GLY A 1 421 ? -14.004 65.595 7.511 1.00 16.58 417 GLY A N 1
ATOM 3203 C CA . GLY A 1 421 ? -13.651 64.196 7.819 1.00 14.88 417 GLY A CA 1
ATOM 3204 C C . GLY A 1 421 ? -14.477 63.594 8.956 1.00 13.41 417 GLY A C 1
ATOM 3205 O O . GLY A 1 421 ? -15.178 64.308 9.688 1.00 13.86 417 GLY A O 1
ATOM 3206 N N . ALA A 1 422 ? -14.370 62.270 9.112 1.00 11.67 418 ALA A N 1
ATOM 3207 C CA . ALA A 1 422 ? -15.181 61.538 10.091 1.00 11.20 418 ALA A CA 1
ATOM 3208 C C . ALA A 1 422 ? -14.293 60.856 11.143 1.00 10.24 418 ALA A C 1
ATOM 3209 O O . ALA A 1 422 ? -14.744 59.950 11.855 1.00 9.95 418 ALA A O 1
ATOM 3211 N N . PHE A 1 423 ? -13.035 61.315 11.214 1.00 10.08 419 PHE A N 1
ATOM 3212 C CA . PHE A 1 423 ? -12.084 60.895 12.267 1.00 9.68 419 PHE A CA 1
ATOM 3213 C C . PHE A 1 423 ? -11.826 62.031 13.264 1.00 9.24 419 PHE A C 1
ATOM 3214 O O . PHE A 1 423 ? -11.527 63.162 12.868 1.00 9.12 419 PHE A O 1
ATOM 3222 N N . ARG A 1 424 ? -11.973 61.746 14.557 1.00 9.01 420 ARG A N 1
ATOM 3223 C CA . ARG A 1 424 ? -11.705 62.761 15.578 1.00 8.91 420 ARG A CA 1
ATOM 3224 C C . ARG A 1 424 ? -10.795 62.224 16.682 1.00 8.86 420 ARG A C 1
ATOM 3225 O O . ARG A 1 424 ? -10.784 61.023 16.990 1.00 8.63 420 ARG A O 1
ATOM 3233 N N . ILE A 1 425 ? -10.035 63.142 17.262 1.00 9.01 421 ILE A N 1
ATOM 3234 C CA . ILE A 1 425 ? -9.174 62.861 18.417 1.00 8.95 421 ILE A CA 1
ATOM 3235 C C . ILE A 1 425 ? -9.762 63.572 19.626 1.00 9.40 421 ILE A C 1
ATOM 3236 O O . ILE A 1 425 ? -10.164 64.754 19.531 1.00 9.25 421 ILE A O 1
ATOM 3241 N N . MET A 1 426 ? -9.794 62.874 20.764 1.00 9.52 422 MET A N 1
ATOM 3242 C CA . MET A 1 426 ? -10.142 63.495 22.047 1.00 10.48 422 MET A CA 1
ATOM 3243 C C . MET A 1 426 ? -8.932 63.302 22.978 1.00 10.12 422 MET A C 1
ATOM 3244 O O . MET A 1 426 ? -8.620 62.187 23.360 1.00 9.95 422 MET A O 1
ATOM 3249 N N . GLN A 1 427 ? -8.232 64.394 23.264 1.00 10.13 423 GLN A N 1
ATOM 3250 C CA . GLN A 1 427 ? -7.033 64.345 24.106 1.00 10.13 423 GLN A CA 1
ATOM 3251 C C . GLN A 1 427 ? -7.505 64.444 25.561 1.00 9.96 423 GLN A C 1
ATOM 3252 O O . GLN A 1 427 ? -8.128 65.423 25.929 1.00 10.13 423 GLN A O 1
ATOM 3258 N N . VAL A 1 428 ? -7.198 63.423 26.357 1.00 9.75 424 VAL A N 1
ATOM 3259 C CA . VAL A 1 428 ? -7.711 63.299 27.724 1.00 9.97 424 VAL A CA 1
ATOM 3260 C C . VAL A 1 428 ? -6.560 63.278 28.740 1.00 10.10 424 VAL A C 1
ATOM 3261 O O . VAL A 1 428 ? -5.397 63.136 28.379 1.00 9.38 424 VAL A O 1
ATOM 3265 N N . ASP A 1 429 ? -6.941 63.406 30.008 1.00 11.08 425 ASP A N 1
ATOM 3266 C CA . ASP A 1 429 ? -6.053 63.440 31.144 1.00 12.53 425 ASP A CA 1
ATOM 3267 C C . ASP A 1 429 ? -5.617 62.010 31.503 1.00 11.76 425 ASP A C 1
ATOM 3268 O O . ASP A 1 429 ? -6.423 61.231 32.003 1.00 11.33 425 ASP A O 1
ATOM 3273 N N . ARG A 1 430 ? -4.343 61.680 31.292 1.00 11.63 426 ARG A N 1
ATOM 3274 C CA . ARG A 1 430 ? -3.861 60.302 31.438 1.00 12.31 426 ARG A CA 1
ATOM 3275 C C . ARG A 1 430 ? -4.174 59.754 32.824 1.00 13.02 426 ARG A C 1
ATOM 3276 O O . ARG A 1 430 ? -4.618 58.627 32.982 1.00 13.45 426 ARG A O 1
ATOM 3284 N N . ASP A 1 431 ? -3.945 60.587 33.826 1.00 13.60 427 ASP A N 1
ATOM 3285 C CA . ASP A 1 431 ? -4.085 60.122 35.188 1.00 15.02 427 ASP A CA 1
ATOM 3286 C C . ASP A 1 431 ? -5.540 59.895 35.600 1.00 14.71 427 ASP A C 1
ATOM 3287 O O . ASP A 1 431 ? -5.780 59.311 36.654 1.00 15.08 427 ASP A O 1
ATOM 3292 N N . ASP A 1 432 ? -6.492 60.319 34.765 1.00 14.00 428 ASP A N 1
ATOM 3293 C CA . ASP A 1 432 ? -7.908 60.063 35.001 1.00 14.00 428 ASP A CA 1
ATOM 3294 C C . ASP A 1 432 ? -8.425 58.882 34.161 1.00 13.61 428 ASP A C 1
ATOM 3295 O O . ASP A 1 432 ? -9.517 58.361 34.422 1.00 13.35 428 ASP A O 1
ATOM 3300 N N . GLU A 1 433 ? -7.647 58.462 33.162 1.00 11.73 429 GLU A N 1
ATOM 3301 C CA . GLU A 1 433 ? -8.192 57.679 32.068 1.00 12.47 429 GLU A CA 1
ATOM 3302 C C . GLU A 1 433 ? -7.385 56.435 31.699 1.00 11.90 429 GLU A C 1
ATOM 3303 O O . GLU A 1 433 ? -7.895 55.576 31.015 1.00 11.96 429 GLU A O 1
ATOM 3309 N N . PHE A 1 434 ? -6.136 56.331 32.152 1.00 11.90 430 PHE A N 1
ATOM 3310 C CA . PHE A 1 434 ? -5.262 55.285 31.636 1.00 12.36 430 PHE A CA 1
ATOM 3311 C C . PHE A 1 434 ? -4.299 54.783 32.713 1.00 12.30 430 PHE A C 1
ATOM 3312 O O . PHE A 1 434 ? -3.324 55.461 33.017 1.00 13.39 430 PHE A O 1
ATOM 3320 N N . GLY A 1 435 ? -4.582 53.580 33.231 1.00 12.44 431 GLY A N 1
ATOM 3321 C CA . GLY A 1 435 ? -3.795 52.902 34.293 1.00 12.31 431 GLY A CA 1
ATOM 3322 C C . GLY A 1 435 ? -3.750 51.419 33.950 1.00 12.18 431 GLY A C 1
ATOM 3323 O O . GLY A 1 435 ? -4.482 50.603 34.539 1.00 12.39 431 GLY A O 1
ATOM 3324 N N . PRO A 1 436 ? -2.922 51.060 32.965 1.00 12.42 432 PRO A N 1
ATOM 3325 C CA . PRO A 1 436 ? -2.858 49.684 32.488 1.00 13.04 432 PRO A CA 1
ATOM 3326 C C . PRO A 1 436 ? -2.150 48.786 33.497 1.00 13.28 432 PRO A C 1
ATOM 3327 O O . PRO A 1 436 ? -1.091 49.136 34.021 1.00 14.27 432 PRO A O 1
ATOM 3331 N N . VAL A 1 437 ? -2.768 47.656 33.793 1.00 13.97 433 VAL A N 1
ATOM 3332 C CA . VAL A 1 437 ? -2.210 46.683 34.720 1.00 14.12 433 VAL A CA 1
ATOM 3333 C C . VAL A 1 437 ? -1.591 45.563 33.886 1.00 14.70 433 VAL A C 1
ATOM 3334 O O . VAL A 1 437 ? -2.297 44.701 33.366 1.00 13.78 433 VAL A O 1
ATOM 3338 N N . LYS A 1 438 ? -0.265 45.612 33.750 1.00 15.14 434 LYS A N 1
ATOM 3339 C CA . LYS A 1 438 ? 0.436 44.774 32.787 1.00 16.22 434 LYS A CA 1
ATOM 3340 C C . LYS A 1 438 ? 1.612 44.014 33.381 1.00 16.76 434 LYS A C 1
ATOM 3341 O O . LYS A 1 438 ? 1.911 42.911 32.935 1.00 16.34 434 LYS A O 1
ATOM 3347 N N . ASN A 1 439 ? 2.286 44.602 34.364 1.00 16.09 435 ASN A N 1
ATOM 3348 C CA . ASN A 1 439 ? 3.529 43.994 34.919 1.00 18.14 435 ASN A CA 1
ATOM 3349 C C . ASN A 1 439 ? 3.392 43.695 36.375 1.00 19.71 435 ASN A C 1
ATOM 3350 O O . ASN A 1 439 ? 2.751 44.450 37.090 1.00 19.25 435 ASN A O 1
ATOM 3355 N N . ALA A 1 440 ? 4.014 42.611 36.837 1.00 22.32 436 ALA A N 1
ATOM 3356 C CA . ALA A 1 440 ? 3.875 42.219 38.242 1.00 24.85 436 ALA A CA 1
ATOM 3357 C C . ALA A 1 440 ? 4.390 43.317 39.165 1.00 26.13 436 ALA A C 1
ATOM 3358 O O . ALA A 1 440 ? 5.327 44.033 38.814 1.00 25.90 436 ALA A O 1
ATOM 3360 N N . ASP A 1 441 ? 3.770 43.453 40.340 1.00 29.06 437 ASP A N 1
ATOM 3361 C CA . ASP A 1 441 ? 4.196 44.463 41.319 1.00 31.19 437 ASP A CA 1
ATOM 3362 C C . ASP A 1 441 ? 5.706 44.323 41.535 1.00 30.33 437 ASP A C 1
ATOM 3363 O O . ASP A 1 441 ? 6.235 43.220 41.561 1.00 33.13 437 ASP A O 1
ATOM 3368 N N . GLY A 1 442 ? 6.396 45.448 41.653 1.00 30.93 438 GLY A N 1
ATOM 3369 C CA . GLY A 1 442 ? 7.847 45.426 41.769 1.00 28.40 438 GLY A CA 1
ATOM 3370 C C . GLY A 1 442 ? 8.548 45.755 40.470 1.00 27.36 438 GLY A C 1
ATOM 3371 O O . GLY A 1 442 ? 9.744 46.021 40.467 1.00 26.77 438 GLY A O 1
ATOM 3372 N N . ALA A 1 443 ? 7.812 45.761 39.358 1.00 24.89 439 ALA A N 1
ATOM 3373 C CA . ALA A 1 443 ? 8.381 46.162 38.069 1.00 22.93 439 ALA A CA 1
ATOM 3374 C C . ALA A 1 443 ? 8.443 47.675 37.946 1.00 22.10 439 ALA A C 1
ATOM 3375 O O . ALA A 1 443 ? 7.909 48.403 38.799 1.00 22.03 439 ALA A O 1
ATOM 3377 N N . ALA A 1 444 ? 9.067 48.144 36.871 1.00 20.46 440 ALA A N 1
ATOM 3378 C CA . ALA A 1 444 ? 9.339 49.578 36.671 1.00 21.44 440 ALA A CA 1
ATOM 3379 C C . ALA A 1 444 ? 8.143 50.450 36.275 1.00 20.93 440 ALA A C 1
ATOM 3380 O O . ALA A 1 444 ? 8.185 51.674 36.433 1.00 20.52 440 ALA A O 1
ATOM 3382 N N . SER A 1 445 ? 7.076 49.837 35.773 1.00 19.60 441 SER A N 1
ATOM 3383 C CA . SER A 1 445 ? 5.942 50.601 35.278 1.00 18.92 441 SER A CA 1
ATOM 3384 C C . SER A 1 445 ? 4.746 49.687 35.055 1.00 17.42 441 SER A C 1
ATOM 3385 O O . SER A 1 445 ? 4.895 48.465 35.031 1.00 16.31 441 SER A O 1
ATOM 3388 N N . ASP A 1 446 ? 3.563 50.292 34.884 1.00 17.37 442 ASP A N 1
ATOM 3389 C CA . ASP A 1 446 ? 2.342 49.546 34.558 1.00 16.99 442 ASP A CA 1
ATOM 3390 C C . ASP A 1 446 ? 2.051 48.380 35.517 1.00 15.53 442 ASP A C 1
ATOM 3391 O O . ASP A 1 446 ? 1.581 47.315 35.103 1.00 14.96 442 ASP A O 1
ATOM 3396 N N . THR A 1 447 ? 2.314 48.582 36.805 1.00 14.68 443 THR A N 1
ATOM 3397 C CA . THR A 1 447 ? 2.013 47.566 37.810 1.00 13.89 443 THR A CA 1
ATOM 3398 C C . THR A 1 447 ? 0.621 47.825 38.435 1.00 13.77 443 THR A C 1
ATOM 3399 O O . THR A 1 447 ? 0.083 48.933 38.303 1.00 13.19 443 THR A O 1
ATOM 3403 N N . PRO A 1 448 ? 0.050 46.810 39.114 1.00 13.72 444 PRO A N 1
ATOM 3404 C CA . PRO A 1 448 ? -1.210 47.024 39.832 1.00 13.31 444 PRO A CA 1
ATOM 3405 C C . PRO A 1 448 ? -1.093 48.174 40.822 1.00 13.46 444 PRO A C 1
ATOM 3406 O O . PRO A 1 448 ? -1.976 48.999 40.886 1.00 12.74 444 PRO A O 1
ATOM 3410 N N . ALA A 1 449 ? 0.018 48.257 41.568 1.00 13.42 445 ALA A N 1
ATOM 3411 C CA . ALA A 1 449 ? 0.155 49.343 42.522 1.00 12.71 445 ALA A CA 1
ATOM 3412 C C . ALA A 1 449 ? 0.160 50.711 41.869 1.00 12.47 445 ALA A C 1
ATOM 3413 O O . ALA A 1 449 ? -0.331 51.670 42.460 1.00 11.67 445 ALA A O 1
ATOM 3415 N N . ASP A 1 450 ? 0.768 50.818 40.676 1.00 11.95 446 ASP A N 1
ATOM 3416 C CA . ASP A 1 450 ? 0.798 52.071 39.949 1.00 12.02 446 ASP A CA 1
ATOM 3417 C C . ASP A 1 450 ? -0.621 52.466 39.553 1.00 11.18 446 ASP A C 1
ATOM 3418 O O . ASP A 1 450 ? -0.987 53.627 39.688 1.00 11.07 446 ASP A O 1
ATOM 3423 N N . ALA A 1 451 ? -1.421 51.498 39.086 1.00 11.35 447 ALA A N 1
ATOM 3424 C CA . ALA A 1 451 ? -2.802 51.798 38.682 1.00 11.52 447 ALA A CA 1
ATOM 3425 C C . ALA A 1 451 ? -3.660 52.175 39.892 1.00 11.63 447 ALA A C 1
ATOM 3426 O O . ALA A 1 451 ? -4.412 53.135 39.822 1.00 11.23 447 ALA A O 1
ATOM 3428 N N . VAL A 1 452 ? -3.523 51.417 40.984 1.00 11.82 448 VAL A N 1
ATOM 3429 C CA . VAL A 1 452 ? -4.242 51.723 42.236 1.00 12.24 448 VAL A CA 1
ATOM 3430 C C . VAL A 1 452 ? -3.882 53.118 42.731 1.00 11.78 448 VAL A C 1
ATOM 3431 O O . VAL A 1 452 ? -4.754 53.858 43.135 1.00 11.69 448 VAL A O 1
ATOM 3435 N N . ARG A 1 453 ? -2.604 53.510 42.690 1.00 11.72 449 ARG A N 1
ATOM 3436 C CA . ARG A 1 453 ? -2.270 54.884 43.056 1.00 12.12 449 ARG A CA 1
ATOM 3437 C C . ARG A 1 453 ? -3.035 55.922 42.232 1.00 12.06 449 ARG A C 1
ATOM 3438 O O . ARG A 1 453 ? -3.509 56.900 42.780 1.00 11.45 449 ARG A O 1
ATOM 3446 N N . LEU A 1 454 ? -3.148 55.731 40.913 1.00 11.31 450 LEU A N 1
ATOM 3447 C CA . LEU A 1 454 ? -3.878 56.708 40.095 1.00 12.20 450 LEU A CA 1
ATOM 3448 C C . LEU A 1 454 ? -5.369 56.727 40.456 1.00 11.52 450 LEU A C 1
ATOM 3449 O O . LEU A 1 454 ? -5.984 57.800 40.507 1.00 11.37 450 LEU A O 1
ATOM 3454 N N . LEU A 1 455 ? -5.917 55.546 40.700 1.00 11.49 451 LEU A N 1
ATOM 3455 C CA . LEU A 1 455 ? -7.353 55.410 41.040 1.00 12.01 451 LEU A CA 1
ATOM 3456 C C . LEU A 1 455 ? -7.647 56.169 42.323 1.00 12.50 451 LEU A C 1
ATOM 3457 O O . LEU A 1 455 ? -8.544 57.031 42.369 1.00 12.37 451 LEU A O 1
ATOM 3462 N N . LEU A 1 456 ? -6.858 55.899 43.357 1.00 12.58 452 LEU A N 1
ATOM 3463 C CA . LEU A 1 456 ? -7.046 56.630 44.621 1.00 13.66 452 LEU A CA 1
ATOM 3464 C C . LEU A 1 456 ? -6.853 58.132 44.472 1.00 14.20 452 LEU A C 1
ATOM 3465 O O . LEU A 1 456 ? -7.617 58.934 45.009 1.00 14.59 452 LEU A O 1
ATOM 3470 N N . SER A 1 457 ? -5.854 58.543 43.695 1.00 14.38 453 SER A N 1
ATOM 3471 C CA . SER A 1 457 ? -5.638 59.962 43.490 1.00 14.82 453 SER A CA 1
ATOM 3472 C C . SER A 1 457 ? -6.811 60.656 42.824 1.00 14.48 453 SER A C 1
ATOM 3473 O O . SER A 1 457 ? -7.133 61.811 43.143 1.00 14.29 453 SER A O 1
ATOM 3476 N N . GLN A 1 458 ? -7.453 59.946 41.909 1.00 13.74 454 GLN A N 1
ATOM 3477 C CA . GLN A 1 458 ? -8.614 60.471 41.217 1.00 14.59 454 GLN A CA 1
ATOM 3478 C C . GLN A 1 458 ? -9.811 60.580 42.169 1.00 13.87 454 GLN A C 1
ATOM 3479 O O . GLN A 1 458 ? -10.486 61.607 42.205 1.00 13.85 454 GLN A O 1
ATOM 3485 N N . HIS A 1 459 ? -10.058 59.520 42.933 1.00 12.68 455 HIS A N 1
ATOM 3486 C CA . HIS A 1 459 ? -11.196 59.532 43.879 1.00 12.98 455 HIS A CA 1
ATOM 3487 C C . HIS A 1 459 ? -11.023 60.581 44.947 1.00 13.54 455 HIS A C 1
ATOM 3488 O O . HIS A 1 459 ? -11.996 61.194 45.403 1.00 12.91 455 HIS A O 1
ATOM 3495 N N . THR A 1 460 ? -9.774 60.796 45.347 1.00 12.76 456 THR A N 1
ATOM 3496 C CA . THR A 1 460 ? -9.431 61.819 46.324 1.00 13.78 456 THR A CA 1
ATOM 3497 C C . THR A 1 460 ? -9.777 63.190 45.801 1.00 13.80 456 THR A C 1
ATOM 3498 O O . THR A 1 460 ? -10.310 64.010 46.532 1.00 14.06 456 THR A O 1
ATOM 3502 N N . ARG A 1 461 ? -9.477 63.450 44.527 1.00 14.13 457 ARG A N 1
ATOM 3503 C CA . ARG A 1 461 ? -9.872 64.703 43.932 1.00 15.57 457 ARG A CA 1
ATOM 3504 C C . ARG A 1 461 ? -11.393 64.854 43.933 1.00 14.70 457 ARG A C 1
ATOM 3505 O O . ARG A 1 461 ? -11.898 65.939 44.204 1.00 14.77 457 ARG A O 1
ATOM 3513 N N . TRP A 1 462 ? -12.124 63.777 43.633 1.00 13.93 458 TRP A N 1
ATOM 3514 C CA . TRP A 1 462 ? -13.576 63.897 43.562 1.00 14.25 458 TRP A CA 1
ATOM 3515 C C . TRP A 1 462 ? -14.149 64.242 44.906 1.00 14.13 458 TRP A C 1
ATOM 3516 O O . TRP A 1 462 ? -15.060 65.080 45.017 1.00 14.06 458 TRP A O 1
ATOM 3527 N N . LEU A 1 463 ? -13.627 63.585 45.940 1.00 14.15 459 LEU A N 1
ATOM 3528 C CA . LEU A 1 463 ? -14.153 63.794 47.293 1.00 14.67 459 LEU A CA 1
ATOM 3529 C C . LEU A 1 463 ? -13.849 65.203 47.810 1.00 15.35 459 LEU A C 1
ATOM 3530 O O . LEU A 1 463 ? -14.732 65.847 48.398 1.00 15.52 459 LEU A O 1
ATOM 3535 N N . ILE A 1 464 ? -12.626 65.690 47.567 1.00 15.75 460 ILE A N 1
ATOM 3536 C CA . ILE A 1 464 ? -12.242 67.071 47.946 1.00 18.02 460 ILE A CA 1
ATOM 3537 C C . ILE A 1 464 ? -13.153 68.083 47.251 1.00 18.05 460 ILE A C 1
ATOM 3538 O O . ILE A 1 464 ? -13.674 68.993 47.893 1.00 17.86 460 ILE A 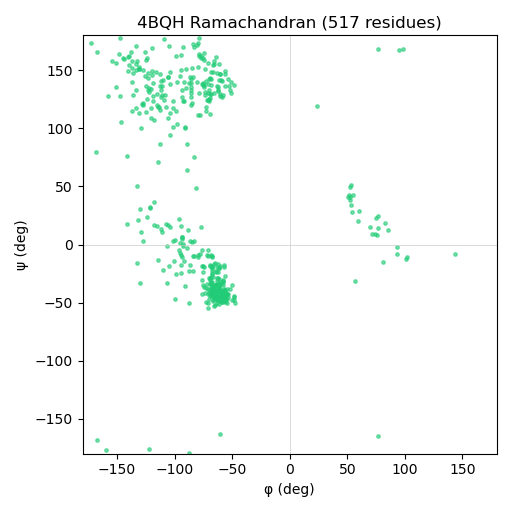O 1
ATOM 3543 N N . THR A 1 465 ? -13.414 67.870 45.964 1.00 19.00 461 THR A N 1
ATOM 3544 C CA . THR A 1 465 ? -14.378 68.705 45.235 1.00 19.32 461 THR A CA 1
ATOM 3545 C C . THR A 1 465 ? -15.781 68.677 45.842 1.00 19.79 461 THR A C 1
ATOM 3546 O O . THR A 1 465 ? -16.430 69.732 45.989 1.00 20.79 461 THR A O 1
ATOM 3550 N N . ALA A 1 466 ? -16.263 67.484 46.195 1.00 18.15 462 ALA A N 1
ATOM 3551 C CA . ALA A 1 466 ? -17.587 67.370 46.811 1.00 19.13 462 ALA A CA 1
ATOM 3552 C C . ALA A 1 466 ? -17.631 68.103 48.162 1.00 20.49 462 ALA A C 1
ATOM 3553 O O . ALA A 1 466 ? -18.613 68.785 48.477 1.00 20.67 462 ALA A O 1
ATOM 3555 N N . LEU A 1 467 ? -16.552 67.976 48.938 1.00 20.29 463 LEU A N 1
ATOM 3556 C CA . LEU A 1 467 ? -16.462 68.646 50.236 1.00 21.50 463 LEU A CA 1
ATOM 3557 C C . LEU A 1 467 ? -16.442 70.165 50.104 1.00 23.34 463 LEU A C 1
ATOM 3558 O O . LEU A 1 467 ? -17.096 70.875 50.886 1.00 23.90 463 LEU A O 1
ATOM 3563 N N . GLU A 1 468 ? -15.713 70.661 49.108 1.00 25.05 464 GLU A N 1
ATOM 3564 C CA . GLU A 1 468 ? -15.609 72.096 48.861 1.00 28.15 464 GLU A CA 1
ATOM 3565 C C . GLU A 1 468 ? -16.921 72.708 48.369 1.00 30.27 464 GLU A C 1
ATOM 3566 O O . GLU A 1 468 ? -17.226 73.860 48.699 1.00 31.31 464 GLU A O 1
ATOM 3572 N N . THR A 1 469 ? -17.690 71.945 47.593 1.00 30.48 465 THR A N 1
ATOM 3573 C CA . THR A 1 469 ? -19.011 72.401 47.168 1.00 31.81 465 THR A CA 1
ATOM 3574 C C . THR A 1 469 ? -19.938 72.551 48.372 1.00 33.81 465 THR A C 1
ATOM 3575 O O . THR A 1 469 ? -20.645 73.559 48.487 1.00 34.11 465 THR A O 1
ATOM 3579 N N . ALA A 1 470 ? -19.917 71.555 49.262 1.00 32.07 466 ALA A N 1
ATOM 3580 C CA . ALA A 1 470 ? -20.696 71.601 50.500 1.00 33.71 466 ALA A CA 1
ATOM 3581 C C . ALA A 1 470 ? -20.261 72.754 51.407 1.00 35.96 466 ALA A C 1
ATOM 3582 O O . ALA A 1 470 ? -21.106 73.381 52.062 1.00 35.90 466 ALA A O 1
ATOM 3584 N N . ALA A 1 471 ? -18.959 73.048 51.418 1.00 35.55 467 ALA A N 1
ATOM 3585 C CA . ALA A 1 471 ? -18.414 74.206 52.143 1.00 38.69 467 ALA A CA 1
ATOM 3586 C C . ALA A 1 471 ? -19.049 75.518 51.668 1.00 40.89 467 ALA A C 1
ATOM 3587 O O . ALA A 1 471 ? -19.175 76.470 52.439 1.00 38.92 467 ALA A O 1
ATOM 3589 N N . MET A 1 472 ? -19.440 75.561 50.395 1.00 44.74 468 MET A N 1
ATOM 3590 C CA . MET A 1 472 ? -20.233 76.672 49.870 1.00 47.12 468 MET A CA 1
ATOM 3591 C C . MET A 1 472 ? -21.714 76.309 49.978 1.00 47.34 468 MET A C 1
ATOM 3592 O O . MET A 1 472 ? -22.567 76.881 49.302 1.00 49.52 468 MET A O 1
ATOM 3597 N N . GLY A 1 482 ? -27.379 67.549 53.731 1.00 44.66 478 GLY A N 1
ATOM 3598 C CA . GLY A 1 482 ? -26.964 68.730 54.473 1.00 46.48 478 GLY A CA 1
ATOM 3599 C C . GLY A 1 482 ? -25.892 68.441 55.507 1.00 46.67 478 GLY A C 1
ATOM 3600 O O . GLY A 1 482 ? -26.031 67.521 56.317 1.00 47.91 478 GLY A O 1
ATOM 3601 N N . VAL A 1 483 ? -24.814 69.222 55.460 1.00 45.26 479 VAL A N 1
ATOM 3602 C CA . VAL A 1 483 ? -23.737 69.175 56.452 1.00 44.37 479 VAL A CA 1
ATOM 3603 C C . VAL A 1 483 ? -23.335 70.607 56.810 1.00 44.29 479 VAL A C 1
ATOM 3604 O O . VAL A 1 483 ? -23.591 71.527 56.036 1.00 45.56 479 VAL A O 1
ATOM 3608 N N . ASP A 1 484 ? -22.715 70.796 57.975 1.00 43.16 480 ASP A N 1
ATOM 3609 C CA . ASP A 1 484 ? -22.307 72.127 58.430 1.00 43.82 480 ASP A CA 1
ATOM 3610 C C . ASP A 1 484 ? -21.177 72.701 57.568 1.00 44.24 480 ASP A C 1
ATOM 3611 O O . ASP A 1 484 ? -20.165 72.038 57.325 1.00 43.98 480 ASP A O 1
ATOM 3616 N N . VAL A 1 485 ? -21.367 73.937 57.113 1.00 43.71 481 VAL A N 1
ATOM 3617 C CA . VAL A 1 485 ? -20.382 74.643 56.292 1.00 42.15 481 VAL A CA 1
ATOM 3618 C C . VAL A 1 485 ? -18.963 74.613 56.889 1.00 42.71 481 VAL A C 1
ATOM 3619 O O . VAL A 1 485 ? -17.990 74.313 56.184 1.00 38.53 481 VAL A O 1
ATOM 3623 N N . THR A 1 486 ? -18.848 74.916 58.182 1.00 39.32 482 THR A N 1
ATOM 3624 C CA . THR A 1 486 ? -17.535 74.941 58.829 1.00 38.31 482 THR A CA 1
ATOM 3625 C C . THR A 1 486 ? -16.936 73.536 59.027 1.00 35.21 482 THR A C 1
ATOM 3626 O O . THR A 1 486 ? -15.719 73.374 58.930 1.00 35.10 482 THR A O 1
ATOM 3630 N N . GLU A 1 487 ? -17.782 72.537 59.276 1.00 33.64 483 GLU A N 1
ATOM 3631 C CA . GLU A 1 487 ? -17.325 71.141 59.416 1.00 34.76 483 GLU A CA 1
ATOM 3632 C C . GLU A 1 487 ? -16.802 70.554 58.101 1.00 34.05 483 GLU A C 1
ATOM 3633 O O . GLU A 1 487 ? -15.860 69.751 58.099 1.00 29.43 483 GLU A O 1
ATOM 3639 N N . ALA A 1 488 ? -17.441 70.931 56.994 1.00 32.28 484 ALA A N 1
ATOM 3640 C CA . ALA A 1 488 ? -16.970 70.530 55.665 1.00 31.28 484 ALA A CA 1
ATOM 3641 C C . ALA A 1 488 ? -15.606 71.160 55.378 1.00 31.39 484 ALA A C 1
ATOM 3642 O O . ALA A 1 488 ? -14.692 70.505 54.868 1.00 30.66 484 ALA A O 1
ATOM 3644 N N . LYS A 1 489 ? -15.476 72.432 55.737 1.00 31.71 485 LYS A N 1
ATOM 3645 C CA . LYS A 1 489 ? -14.239 73.186 55.621 1.00 33.36 485 LYS A CA 1
ATOM 3646 C C . LYS A 1 489 ? -13.139 72.551 56.473 1.00 32.32 485 LYS A C 1
ATOM 3647 O O . LYS A 1 489 ? -12.010 72.370 56.015 1.00 30.93 485 LYS A O 1
ATOM 3653 N N . GLU A 1 490 ? -13.476 72.201 57.712 1.00 32.22 486 GLU A N 1
ATOM 3654 C CA . GLU A 1 490 ? -12.532 71.483 58.581 1.00 31.31 486 GLU A CA 1
ATOM 3655 C C . GLU A 1 490 ? -12.147 70.113 58.017 1.00 29.08 486 GLU A C 1
ATOM 3656 O O . GLU A 1 490 ? -10.973 69.720 58.067 1.00 27.67 486 GLU A O 1
ATOM 3662 N N . ALA A 1 491 ? -13.137 69.385 57.503 1.00 27.00 487 ALA A N 1
ATOM 3663 C CA . ALA A 1 491 ? -12.901 68.067 56.915 1.00 26.09 487 ALA A CA 1
ATOM 3664 C C . ALA A 1 491 ? -11.923 68.125 55.728 1.00 25.84 487 ALA A C 1
ATOM 3665 O O . ALA A 1 491 ? -11.062 67.248 55.594 1.00 24.61 487 ALA A O 1
ATOM 3667 N N . VAL A 1 492 ? -12.039 69.162 54.895 1.00 26.05 488 VAL A N 1
ATOM 3668 C CA . VAL A 1 492 ? -11.141 69.340 53.758 1.00 25.69 488 VAL A CA 1
ATOM 3669 C C . VAL A 1 492 ? -9.735 69.606 54.271 1.00 25.62 488 VAL A C 1
ATOM 3670 O O . VAL A 1 492 ? -8.756 69.093 53.717 1.00 24.90 488 VAL A O 1
ATOM 3674 N N . ALA A 1 493 ? -9.635 70.421 55.325 1.00 24.68 489 ALA A N 1
ATOM 3675 C CA . ALA A 1 493 ? -8.331 70.734 55.900 1.00 23.57 489 ALA A CA 1
ATOM 3676 C C . ALA A 1 493 ? -7.651 69.478 56.425 1.00 23.21 489 ALA A C 1
ATOM 3677 O O . ALA A 1 493 ? -6.430 69.327 56.269 1.00 24.05 489 ALA A O 1
ATOM 3679 N N . VAL A 1 494 ? -8.432 68.580 57.032 1.00 23.07 490 VAL A N 1
ATOM 3680 C CA . VAL A 1 494 ? -7.926 67.270 57.462 1.00 23.35 490 VAL A CA 1
ATOM 3681 C C . VAL A 1 494 ? -7.450 66.429 56.264 1.00 24.48 490 VAL A C 1
ATOM 3682 O O . VAL A 1 494 ? -6.376 65.829 56.341 1.00 22.45 490 VAL A O 1
ATOM 3686 N N . MET A 1 495 ? -8.226 66.416 55.169 1.00 24.21 491 MET A N 1
ATOM 3687 C CA . MET A 1 495 ? -7.860 65.643 53.960 1.00 27.14 491 MET A CA 1
ATOM 3688 C C . MET A 1 495 ? -6.487 66.075 53.490 1.00 27.63 491 MET A C 1
ATOM 3689 O O . MET A 1 495 ? -5.619 65.246 53.220 1.00 26.58 491 MET A O 1
ATOM 3694 N N . ARG A 1 496 ? -6.306 67.388 53.393 1.00 28.17 492 ARG A N 1
ATOM 3695 C CA . ARG A 1 496 ? -5.063 67.956 52.892 1.00 30.11 492 ARG A CA 1
ATOM 3696 C C . ARG A 1 496 ? -3.849 67.714 53.777 1.00 30.71 492 ARG A C 1
ATOM 3697 O O . ARG A 1 496 ? -2.836 67.178 53.306 1.00 31.97 492 ARG A O 1
ATOM 3705 N N . SER A 1 497 ? -3.950 68.066 55.053 1.00 30.17 493 SER A N 1
ATOM 3706 C CA . SER A 1 497 ? -2.785 67.992 55.935 1.00 29.43 493 SER A CA 1
ATOM 3707 C C . SER A 1 497 ? -2.428 66.565 56.374 1.00 28.59 493 SER A C 1
ATOM 3708 O O . SER A 1 497 ? -1.279 66.287 56.702 1.00 29.11 493 SER A O 1
ATOM 3711 N N . CYS A 1 498 ? -3.393 65.648 56.356 1.00 26.01 494 CYS A N 1
ATOM 3712 C CA . CYS A 1 498 ? -3.089 64.266 56.707 1.00 24.96 494 CYS A CA 1
ATOM 3713 C C . CYS A 1 498 ? -2.908 63.382 55.468 1.00 21.91 494 CYS A C 1
ATOM 3714 O O . CYS A 1 498 ? -2.744 62.169 55.592 1.00 21.64 494 CYS A O 1
ATOM 3717 N N . SER A 1 499 ? -2.967 64.002 54.295 1.00 22.23 495 SER A N 1
ATOM 3718 C CA . SER A 1 499 ? -2.852 63.293 53.007 1.00 21.80 495 SER A CA 1
ATOM 3719 C C . SER A 1 499 ? -3.803 62.095 52.915 1.00 20.20 495 SER A C 1
ATOM 3720 O O . SER A 1 499 ? -3.430 61.036 52.405 1.00 18.96 495 SER A O 1
ATOM 3723 N N . ILE A 1 500 ? -5.036 62.265 53.409 1.00 18.30 496 ILE A N 1
ATOM 3724 C CA . ILE A 1 500 ? -6.028 61.187 53.374 1.00 16.68 496 ILE A CA 1
ATOM 3725 C C . ILE A 1 500 ? -6.482 60.969 51.925 1.00 16.38 496 ILE A C 1
ATOM 3726 O O . ILE A 1 500 ? -6.713 61.918 51.196 1.00 18.15 496 ILE A O 1
ATOM 3731 N N . LYS A 1 501 ? -6.613 59.712 51.525 1.00 15.50 497 LYS A N 1
ATOM 3732 C CA . LYS A 1 501 ? -7.100 59.374 50.186 1.00 14.80 497 LYS A CA 1
ATOM 3733 C C . LYS A 1 501 ? -8.533 58.890 50.246 1.00 14.77 497 LYS A C 1
ATOM 3734 O O . LYS A 1 501 ? -9.052 58.661 51.309 1.00 13.58 497 LYS A O 1
ATOM 3740 N N . ALA A 1 502 ? -9.156 58.724 49.087 1.00 13.94 498 ALA A N 1
ATOM 3741 C CA . ALA A 1 502 ? -10.467 58.090 49.027 1.00 13.66 498 ALA A CA 1
ATOM 3742 C C . ALA A 1 502 ? -10.454 56.948 48.011 1.00 13.83 498 ALA A C 1
ATOM 3743 O O . ALA A 1 502 ? -9.686 56.964 47.029 1.00 13.36 498 ALA A O 1
ATOM 3745 N N . GLU A 1 503 ? -11.277 55.939 48.270 1.00 13.44 499 GLU A N 1
ATOM 3746 C CA . GLU A 1 503 ? -11.519 54.858 47.334 1.00 13.14 499 GLU A CA 1
ATOM 3747 C C . GLU A 1 503 ? -13.036 54.775 47.192 1.00 12.93 499 GLU A C 1
ATOM 3748 O O . GLU A 1 503 ? -13.746 54.594 48.187 1.00 12.39 499 GLU A O 1
ATOM 3754 N N . ILE A 1 504 ? -13.529 54.927 45.971 1.00 12.11 500 ILE A N 1
ATOM 3755 C CA . ILE A 1 504 ? -14.988 55.055 45.758 1.00 11.98 500 ILE A CA 1
ATOM 3756 C C . ILE A 1 504 ? -15.453 53.978 44.789 1.00 12.58 500 ILE A C 1
ATOM 3757 O O . ILE A 1 504 ? -14.944 53.876 43.663 1.00 12.26 500 ILE A O 1
ATOM 3762 N N . SER A 1 505 ? -16.445 53.189 45.216 1.00 11.87 501 SER A N 1
ATOM 3763 C CA . SER A 1 505 ? -17.065 52.170 44.397 1.00 11.83 501 SER A CA 1
ATOM 3764 C C . SER A 1 505 ? -17.663 52.787 43.143 1.00 11.59 501 SER A C 1
ATOM 3765 O O . SER A 1 505 ? -18.221 53.860 43.220 1.00 11.88 501 SER A O 1
ATOM 3768 N N . PRO A 1 506 ? -17.541 52.096 41.991 1.00 12.11 502 PRO A N 1
ATOM 3769 C CA . PRO A 1 506 ? -18.226 52.634 40.799 1.00 12.22 502 PRO A CA 1
ATOM 3770 C C . PRO A 1 506 ? -19.736 52.655 40.948 1.00 12.56 502 PRO A C 1
ATOM 3771 O O . PRO A 1 506 ? -20.390 53.435 40.267 1.00 12.70 502 PRO A O 1
ATOM 3775 N N . LEU A 1 507 ? -20.292 51.811 41.819 1.00 12.34 503 LEU A N 1
ATOM 3776 C CA . LEU A 1 507 ? -21.747 51.848 42.080 1.00 13.20 503 LEU A CA 1
ATOM 3777 C C . LEU A 1 507 ? -22.172 53.132 42.792 1.00 13.22 503 LEU A C 1
ATOM 3778 O O . LEU A 1 507 ? -23.352 53.538 42.735 1.00 13.56 503 LEU A O 1
ATOM 3783 N N . VAL A 1 508 ? -21.214 53.807 43.419 1.00 12.75 504 VAL A N 1
ATOM 3784 C CA . VAL A 1 508 ? -21.446 55.152 43.958 1.00 12.88 504 VAL A CA 1
ATOM 3785 C C . VAL A 1 508 ? -21.203 56.268 42.946 1.00 12.94 504 VAL A C 1
ATOM 3786 O O . VAL A 1 508 ? -22.055 57.149 42.769 1.00 12.63 504 VAL A O 1
ATOM 3790 N N . SER A 1 509 ? -20.044 56.236 42.290 1.00 13.18 505 SER A N 1
ATOM 3791 C CA . SER A 1 509 ? -19.634 57.346 41.430 1.00 13.90 505 SER A CA 1
ATOM 3792 C C . SER A 1 509 ? -18.756 56.848 40.312 1.00 14.47 505 SER A C 1
ATOM 3793 O O . SER A 1 509 ? -17.836 56.068 40.557 1.00 13.72 505 SER A O 1
ATOM 3796 N N . VAL A 1 510 ? -19.024 57.330 39.088 1.00 14.97 506 VAL A N 1
ATOM 3797 C CA . VAL A 1 510 ? -18.124 57.059 37.958 1.00 15.59 506 VAL A CA 1
ATOM 3798 C C . VAL A 1 510 ? -17.465 58.329 37.443 1.00 16.03 506 VAL A C 1
ATOM 3799 O O . VAL A 1 510 ? -16.490 58.247 36.684 1.00 16.24 506 VAL A O 1
ATOM 3803 N N . GLY A 1 511 ? -17.959 59.495 37.857 1.00 14.80 507 GLY A N 1
ATOM 3804 C CA . GLY A 1 511 ? -17.344 60.742 37.434 1.00 16.91 507 GLY A CA 1
ATOM 3805 C C . GLY A 1 511 ? -17.272 61.827 38.475 1.00 17.46 507 GLY A C 1
ATOM 3806 O O . GLY A 1 511 ? -17.096 62.993 38.131 1.00 18.85 507 GLY A O 1
ATOM 3807 N N . GLY A 1 512 ? -17.420 61.467 39.752 1.00 17.07 508 GLY A N 1
ATOM 3808 C CA . GLY A 1 512 ? -17.399 62.486 40.808 1.00 16.57 508 GLY A CA 1
ATOM 3809 C C . GLY A 1 512 ? -18.769 62.873 41.346 1.00 16.30 508 GLY A C 1
ATOM 3810 O O . GLY A 1 512 ? -18.866 63.547 42.362 1.00 16.97 508 GLY A O 1
ATOM 3811 N N . GLU A 1 513 ? -19.824 62.436 40.670 1.00 15.78 509 GLU A N 1
ATOM 3812 C CA . GLU A 1 513 ? -21.209 62.647 41.117 1.00 16.59 509 GLU A CA 1
ATOM 3813 C C . GLU A 1 513 ? -21.629 61.677 42.224 1.00 16.81 509 GLU A C 1
ATOM 3814 O O . GLU A 1 513 ? -21.000 60.628 42.444 1.00 16.83 509 GLU A O 1
ATOM 3820 N N . GLY A 1 514 ? -22.705 62.016 42.932 1.00 16.81 510 GLY A N 1
ATOM 3821 C CA . GLY A 1 514 ? -23.341 61.040 43.792 1.00 17.15 510 GLY A CA 1
ATOM 3822 C C . GLY A 1 514 ? -22.700 60.955 45.166 1.00 17.55 510 GLY A C 1
ATOM 3823 O O . GLY A 1 514 ? -22.975 60.017 45.911 1.00 17.91 510 GLY A O 1
ATOM 3824 N N . LEU A 1 515 ? -21.841 61.919 45.493 1.00 17.66 511 LEU A N 1
ATOM 3825 C CA . LEU A 1 515 ? -21.101 61.879 46.766 1.00 17.77 511 LEU A CA 1
ATOM 3826 C C . LEU A 1 515 ? -21.774 62.672 47.883 1.00 20.18 511 LEU A C 1
ATOM 3827 O O . LEU A 1 515 ? -21.460 62.464 49.057 1.00 18.81 511 LEU A O 1
ATOM 3832 N N . ARG A 1 516 ? -22.697 63.566 47.526 1.00 21.36 512 ARG A N 1
ATOM 3833 C CA . ARG A 1 516 ? -23.304 64.455 48.529 1.00 23.93 512 ARG A CA 1
ATOM 3834 C C . ARG A 1 516 ? -23.909 63.660 49.679 1.00 23.90 512 ARG A C 1
ATOM 3835 O O . ARG A 1 516 ? -23.672 63.985 50.848 1.00 25.63 512 ARG A O 1
ATOM 3843 N N . GLN A 1 517 ? -24.665 62.618 49.342 1.00 22.51 513 GLN A N 1
ATOM 3844 C CA . GLN A 1 517 ? -25.361 61.767 50.314 1.00 23.40 513 GLN A CA 1
ATOM 3845 C C . GLN A 1 517 ? -24.398 61.053 51.264 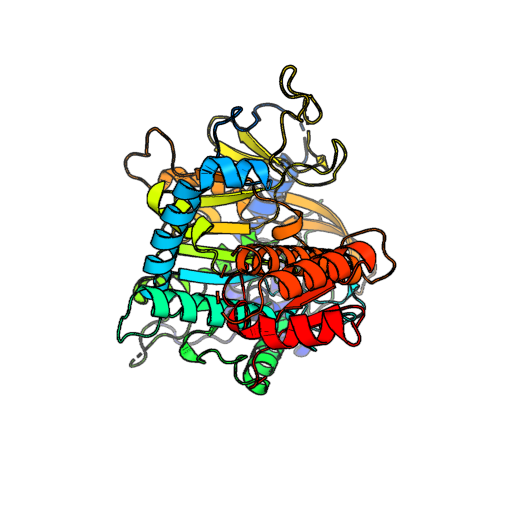1.00 23.44 513 GLN A C 1
ATOM 3846 O O . GLN A 1 517 ? -24.801 60.612 52.343 1.00 23.56 513 GLN A O 1
ATOM 3852 N N . HIS A 1 518 ? -23.130 60.938 50.863 1.00 21.35 514 HIS A N 1
ATOM 3853 C CA . HIS A 1 518 ? -22.120 60.235 51.671 1.00 21.33 514 HIS A CA 1
ATOM 3854 C C . HIS A 1 518 ? -21.312 61.132 52.568 1.00 20.93 514 HIS A C 1
ATOM 3855 O O . HIS A 1 518 ? -20.551 60.656 53.425 1.00 20.94 514 HIS A O 1
ATOM 3862 N N . LEU A 1 519 ? -21.475 62.436 52.398 1.00 19.49 515 LEU A N 1
ATOM 3863 C CA . LEU A 1 519 ? -20.678 63.404 53.115 1.00 19.30 515 LEU A CA 1
ATOM 3864 C C . LEU A 1 519 ? -20.860 63.383 54.644 1.00 20.59 515 LEU A C 1
ATOM 3865 O O . LEU A 1 519 ? -19.872 63.618 55.360 1.00 19.77 515 LEU A O 1
ATOM 3870 N N . PRO A 1 520 ? -22.090 63.098 55.151 1.00 20.83 516 PRO A N 1
ATOM 3871 C CA . PRO A 1 520 ? -22.168 63.069 56.622 1.00 20.78 516 PRO A CA 1
ATOM 3872 C C . PRO A 1 520 ? -21.186 62.065 57.221 1.00 20.11 516 PRO A C 1
ATOM 3873 O O . PRO A 1 520 ? -20.479 62.420 58.153 1.00 21.60 516 PRO A O 1
ATOM 3877 N N . ARG A 1 521 ? -21.127 60.860 56.659 1.00 19.00 517 ARG A N 1
ATOM 3878 C CA . ARG A 1 521 ? -20.266 59.794 57.157 1.00 19.78 517 ARG A CA 1
ATOM 3879 C C . ARG A 1 521 ? -18.780 60.134 56.965 1.00 18.56 517 ARG A C 1
ATOM 3880 O O . ARG A 1 521 ? -17.959 59.915 57.858 1.00 17.48 517 ARG A O 1
ATOM 3888 N N . VAL A 1 522 ? -18.447 60.649 55.785 1.00 17.56 518 VAL A N 1
ATOM 3889 C CA . VAL A 1 522 ? -17.070 61.078 55.468 1.00 16.86 518 VAL A CA 1
ATOM 3890 C C . VAL A 1 522 ? -16.592 62.154 56.433 1.00 17.48 518 VAL A C 1
ATOM 3891 O O . VAL A 1 522 ? -15.502 62.044 57.031 1.00 17.71 518 VAL A O 1
ATOM 3895 N N . ILE A 1 523 ? -17.409 63.186 56.619 1.00 17.32 519 ILE A N 1
ATOM 3896 C CA . ILE A 1 523 ? -17.069 64.264 57.526 1.00 17.84 519 ILE A CA 1
ATOM 3897 C C . ILE A 1 523 ? -16.864 63.764 58.970 1.00 17.31 519 ILE A C 1
ATOM 3898 O O . ILE A 1 523 ? -15.904 64.175 59.617 1.00 17.69 519 ILE A O 1
ATOM 3903 N N . HIS A 1 524 ? -17.733 62.863 59.422 1.00 18.08 520 HIS A N 1
ATOM 3904 C CA . HIS A 1 524 ? -17.638 62.271 60.772 1.00 18.56 520 HIS A CA 1
ATOM 3905 C C . HIS A 1 524 ? -16.298 61.574 60.913 1.00 18.73 520 HIS A C 1
ATOM 3906 O O . HIS A 1 524 ? -15.585 61.783 61.891 1.00 18.18 520 HIS A O 1
ATOM 3913 N N . GLN A 1 525 ? -15.924 60.762 59.928 1.00 17.33 521 GLN A N 1
ATOM 3914 C CA . GLN A 1 525 ? -14.621 60.056 59.970 1.00 17.79 521 GLN A CA 1
ATOM 3915 C C . GLN A 1 525 ? -13.449 61.007 60.014 1.00 16.92 521 GLN A C 1
ATOM 3916 O O . GLN A 1 525 ? -12.508 60.782 60.778 1.00 17.14 521 GLN A O 1
ATOM 3922 N N . LEU A 1 526 ? -13.486 62.037 59.164 1.00 15.57 522 LEU A N 1
ATOM 3923 C CA . LEU A 1 526 ? -12.391 62.991 59.044 1.00 16.47 522 LEU A CA 1
ATOM 3924 C C . LEU A 1 526 ? -12.178 63.787 60.323 1.00 18.06 522 LEU A C 1
ATOM 3925 O O . LEU A 1 526 ? -11.028 64.035 60.718 1.00 16.80 522 LEU A O 1
ATOM 3930 N N . LEU A 1 527 ? -13.279 64.164 60.975 1.00 17.21 523 LEU A N 1
ATOM 3931 C CA . LEU A 1 527 ? -13.154 64.951 62.196 1.00 19.29 523 LEU A CA 1
ATOM 3932 C C . LEU A 1 527 ? -12.921 64.125 63.458 1.00 18.86 523 LEU A C 1
ATOM 3933 O O . LEU A 1 527 ? -12.396 64.663 64.435 1.00 21.63 523 LEU A O 1
ATOM 3938 N N . ARG A 1 528 ? -13.296 62.848 63.455 1.00 18.67 524 ARG A N 1
ATOM 3939 C CA . ARG A 1 528 ? -13.186 62.005 64.657 1.00 19.15 524 ARG A CA 1
ATOM 3940 C C . ARG A 1 528 ? -11.946 61.100 64.667 1.00 18.51 524 ARG A C 1
ATOM 3941 O O . ARG A 1 528 ? -11.247 61.018 65.676 1.00 16.89 524 ARG A O 1
ATOM 3949 N N . ASN A 1 529 ? -11.690 60.413 63.545 1.00 17.88 525 ASN A N 1
ATOM 3950 C CA . ASN A 1 529 ? -10.626 59.433 63.457 1.00 17.55 525 ASN A CA 1
ATOM 3951 C C . ASN A 1 529 ? -10.388 59.023 62.000 1.00 17.18 525 ASN A C 1
ATOM 3952 O O . ASN A 1 529 ? -10.835 57.951 61.591 1.00 16.84 525 ASN A O 1
ATOM 3957 N N . PRO A 1 530 ? -9.673 59.854 61.244 1.00 18.02 526 PRO A N 1
ATOM 3958 C CA . PRO A 1 530 ? -9.547 59.585 59.793 1.00 18.59 526 PRO A CA 1
ATOM 3959 C C . PRO A 1 530 ? -8.689 58.340 59.456 1.00 18.46 526 PRO A C 1
ATOM 3960 O O . PRO A 1 530 ? -7.547 58.235 59.939 1.00 18.73 526 PRO A O 1
ATOM 3964 N N . PRO A 1 531 ? -9.239 57.394 58.663 1.00 17.55 527 PRO A N 1
ATOM 3965 C CA . PRO A 1 531 ? -8.440 56.273 58.169 1.00 16.90 527 PRO A CA 1
ATOM 3966 C C . PRO A 1 531 ? -7.517 56.777 57.051 1.00 16.51 527 PRO A C 1
ATOM 3967 O O . PRO A 1 531 ? -7.724 57.876 56.549 1.00 16.85 527 PRO A O 1
ATOM 3971 N N . PRO A 1 532 ? -6.485 55.989 56.687 1.00 15.57 528 PRO A N 1
ATOM 3972 C CA . PRO A 1 532 ? -5.617 56.396 55.570 1.00 15.20 528 PRO A CA 1
ATOM 3973 C C . PRO A 1 532 ? -6.399 56.600 54.268 1.00 13.74 528 PRO A C 1
ATOM 3974 O O . PRO A 1 532 ? -6.072 57.472 53.454 1.00 12.83 528 PRO A O 1
ATOM 3978 N N . VAL A 1 533 ? -7.424 55.784 54.081 1.00 13.72 529 VAL A N 1
ATOM 3979 C CA . VAL A 1 533 ? -8.228 55.830 52.844 1.00 13.68 529 VAL A CA 1
ATOM 3980 C C . VAL A 1 533 ? -9.702 55.731 53.222 1.00 13.14 529 VAL A C 1
ATOM 3981 O O . VAL A 1 533 ? -10.117 54.728 53.741 1.00 14.24 529 VAL A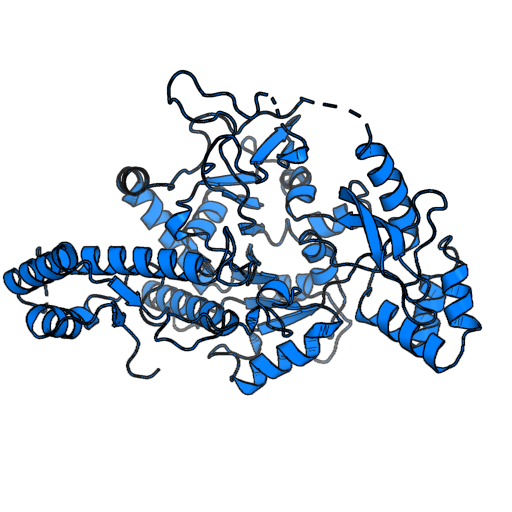 O 1
ATOM 3985 N N . ILE A 1 534 ? -10.456 56.789 52.957 1.00 13.22 530 ILE A N 1
ATOM 3986 C CA . ILE A 1 534 ? -11.913 56.791 53.166 1.00 13.43 530 ILE A CA 1
ATOM 3987 C C . ILE A 1 534 ? -12.526 55.889 52.092 1.00 13.60 530 ILE A C 1
ATOM 3988 O O . ILE A 1 534 ? -12.268 56.088 50.893 1.00 13.78 530 ILE A O 1
ATOM 3993 N N . PHE A 1 535 ? -13.290 54.882 52.517 1.00 12.91 531 PHE A N 1
ATOM 3994 C CA . PHE A 1 535 ? -13.919 53.927 51.610 1.00 13.18 531 PHE A CA 1
ATOM 3995 C C . PHE A 1 535 ? -15.406 54.291 51.428 1.00 13.59 531 PHE A C 1
ATOM 3996 O O . PHE A 1 535 ? -16.147 54.329 52.396 1.00 13.55 531 PHE A O 1
ATOM 4004 N N . ILE A 1 536 ? -15.812 54.623 50.203 1.00 13.46 532 ILE A N 1
ATOM 4005 C CA . ILE A 1 536 ? -17.213 55.020 49.931 1.00 13.74 532 ILE A CA 1
ATOM 4006 C C . ILE A 1 536 ? -17.815 53.938 49.028 1.00 14.15 532 ILE A C 1
ATOM 4007 O O . ILE A 1 536 ? -17.323 53.700 47.926 1.00 12.99 532 ILE A O 1
ATOM 4012 N N . ARG A 1 537 ? -18.860 53.264 49.516 1.00 14.67 533 ARG A N 1
ATOM 4013 C CA . ARG A 1 537 ? -19.514 52.169 48.786 1.00 16.33 533 ARG A CA 1
ATOM 4014 C C . ARG A 1 537 ? -21.009 52.190 49.065 1.00 17.03 533 ARG A C 1
ATOM 4015 O O . ARG A 1 537 ? -21.444 52.840 50.029 1.00 16.49 533 ARG A O 1
ATOM 4023 N N . ARG A 1 538 ? -21.788 51.549 48.198 1.00 17.76 534 ARG A N 1
ATOM 4024 C CA . ARG A 1 538 ? -23.239 51.445 48.437 1.00 21.63 534 ARG A CA 1
ATOM 4025 C C . ARG A 1 538 ? -23.498 50.522 49.606 1.00 23.24 534 ARG A C 1
ATOM 4026 O O . ARG A 1 538 ? -22.813 49.503 49.784 1.00 21.30 534 ARG A O 1
ATOM 4034 N N . ASP A 1 539 ? -24.503 50.879 50.400 1.00 27.87 535 ASP A N 1
ATOM 4035 C CA . ASP A 1 539 ? -24.923 50.057 51.533 1.00 31.20 535 ASP A CA 1
ATOM 4036 C C . ASP A 1 539 ? -25.163 48.586 51.213 1.00 30.45 535 ASP A C 1
ATOM 4037 O O . ASP A 1 539 ? -24.877 47.714 52.042 1.00 33.16 535 ASP A O 1
ATOM 4042 N N . ASP A 1 540 ? -25.674 48.294 50.023 1.00 32.02 536 ASP A N 1
ATOM 4043 C CA . ASP A 1 540 ? -26.005 46.906 49.668 1.00 33.09 536 ASP A CA 1
ATOM 4044 C C . ASP A 1 540 ? -24.851 46.073 49.075 1.00 31.20 536 ASP A C 1
ATOM 4045 O O . ASP A 1 540 ? -25.051 44.920 48.699 1.00 30.24 536 ASP A O 1
ATOM 4050 N N . GLU A 1 541 ? -23.649 46.643 48.997 1.00 30.60 537 GLU A N 1
ATOM 4051 C CA . GLU A 1 541 ? -22.493 45.874 48.492 1.00 29.98 537 GLU A CA 1
ATOM 4052 C C . GLU A 1 541 ? -22.007 44.838 49.517 1.00 33.50 537 GLU A C 1
ATOM 4053 O O . GLU A 1 541 ? -21.718 43.684 49.155 1.00 37.46 537 GLU A O 1
#

Foldseek 3Di:
DPDDDDLLVVVLVLCPPLLQVLLNCLLPPNDPLQVVLLSLCCCQFVNPDRSNLVLLLLVVQVVVVVDLWAADPVPNAAEPADPVSCVVCVVVLVVLLLLLLLCLQVQQAAEEAAWADCCVQQVGGATQQQDFFPPDPDRHGLQLQLQLLSVLSQVVSCVVPVDPGGRAHQYEYEYGSVRQVVVVVVCVVCVVNPHDPVSYHYWYFHWAFWADNVSRHGDALDSRGTHTGHFEAVSVLVRQADWDFDPVTDGTGGVLVVSVVSNHWKYKYDYSQFSLALHSRSSQVSVLVVLVAQKEFEFEFDPALQPQFWFWTAGPNFIFTDGNVRDLSRDADPPPRGRSGTGTGQQIMMGTSLLSVVLSVVVSNDNNWNKDWDFDQHPVGTDIIIHTHDYPRVSRRCRQVSDVHGDPSGRYGYYYYHCLNHGQGDRHHPPDDGSHSVSSVVSQQVQQQVLVLVLLVVVCCPPDVVLSVQLSVLCPVVVATEHERSNQPSHSPNCNVVVVVSSCCSVPPPDSYHYHYDPVD

Organism: Trypanosoma brucei brucei (strain 927/4 GUTat10.1) (NCBI:txid185431)

InterPro domains:
  IPR002618 UDPGP family [PF01704] (72-463)
  IPR029044 Nucleotide-diphospho-sugar transferases [G3DSA:3.90.550.10] (1-545)
  IPR029044 Nucleotide-diphospho-sugar transferases [SSF53448] (5-514)
  IPR039741 UDP-sugar pyrophosphorylase [PTHR11952] (7-520)

B-factor: mean 19.52, std 9.09, range [7.35, 63.72]

Radius of gyration: 24.59 Å; Cα contacts (8 Å, |Δi|>4): 1000; chains: 1; bounding box: 54×69×67 Å

CATH classification: 3.90.550.10